Protein 6FCO (pdb70)

Sequence (684 aa):
SMADITTAEYHRLADEYLDALLSRLEELQDEREDVDVEYQSGVLTLNMGPEVGTYVINKQPPNKQIWLSSPKSGPKRYDYVITGEGQNEKQDTAVGEWVYLRDGSTLNQLLLEEIGVDLMADITTAEYHRLADEYLDALLSRLEELQDEREDVDVEYQSGVLTLNMGPEVGTYVINKQPPNKQIWLSSPKSGPKRYDYVITGEGQNEKQDTAVGEWVYLRDGSTLNQLLLEEIGVDLSMADITTAEYHRLADEYLDALLSRLEELQDEREDVDVEYQSGVLTLNMGPEVGTYVINKQPPNKQIWLSSPKSGPKRYDYVITGEGQNEKQDTAVGEWVYLRDGSTLNQLLLEEIGVDLNVMADITTAEYHRLADEYLDALLSRLEELQDEREDVDVEYQSGVLTLNMGPEVGTYVINKQPPNKQIWLSSPKSGPKRYDYVITGEGQNEGEWVYLRDGSTLNQLLLEEIGVDLMADITTAEYHRLADEYLDALLSRLEELQDEREDVDVEYQSGVLTLNMGPEVGTYVINKQPPNKQIWLSSPKSGPKRYDYVIGEWVYLRDGSTLNQLLLEEIGVDLNVMADITTAEYHRLADEYLDALLSRLEELQDEREDVDVEYQSGVLTLNMGPEVGTYVINKQPPNKQIWLSSPKSGPKRYDYVIGEWVYLRDGSTLNQLLLEEIGVDLNV

Foldseek 3Di:
DADDDDLVRLVVVLVVVVVVVQVLQVVVVVVDPQWDWDDDDFWIWIGNHDVFGIKIWGDPSVVSWIWIQGPVPGIFIWHWHFPACADDVDPVRTDTFTARVVVGDGPQVVCCVRVVGHD/DDDDDLVRLVVVLVVVVVVVQVLQVVVPVVDVQWDWDDDDQKIWIQNHDPQGIKIWGDDRVVSWIWIQGPVPGIATWHWDQPVPDDDPPDPDGDTFTARVVVGDGPQVVCCVRVVGHD/DADDDDLVRLVVVLVVQVVLVQVLQVVVVVVDPQWDWDDDPFWIWIGNHDVQGIKIWGDPSVVSWIWIQGPVPGIFIWHWHFPACADDVDPVRTDTFTAGVVVGDGPQVVCCVRVVGRGDD/DDDDDLVRLVVVLVVVVVVVQVLQVVVCVVQPQWDWDDDDFKIWIQNHDPQGIKIWGDPRVVSWIWIQGPVPGIATWHFDDDPPDDPCTFTARVVVGDGPQVVCCVRVVGHD/DDDDDLVRLCVVLVVVVVQVQVLLVVVPVPQDAWDWDDDPQKIKIANHDPQGIKIWGDPRVVSWIWIQGPVPGIFIFDCPPHFTARVVVGDGPQVVCCVPVVGHDDD/DDDDDLVRLCVVLVVQVVQVQVLQVVVPVVDPAWDWDADPQKIKIANHDPQGIKIWGDPRVVSWIWIQGPVPGIFIFHCPPHFTARVVVGDGPQVVCCVPPNRHDDD

B-factor: mean 41.6, std 13.94, range [20.51, 111.38]

Secondary structure (DSSP, 8-state):
--S---HHHHHHHHHHHHHHHHHHHHHHHHH-TT-EEEEETTEEEEE--TTT-EEEEEEEGGGTEEEEEETTTEEEEEEEEEEE-TTSSSTTS-EEEEEETTTTEEHHHHHHHHH----/-----HHHHHHHHHHHHHHHHHHHHHHHHH-TT-EEEEETTEEEEE--TTT-EEEEEEEGGGTEEEEEETTTEEEEEEEE--SS---SS-SSPP-EEEETTTTEEHHHHHHHHH----/------HHHHHHHHHHHHHHHHHHHHHHHHH-TT-EEEEETTEEEEE--TTT-EEEEEEEGGGTEEEEEETTTEEEEEEEEEEE-TTSSSTTT-EEEEEETTTTEEHHHHHHHHH------/-----HHHHHHHHHHHHHHHHHHHHHHHHH-TT-EEEEETTEEEEE--TTT-EEEEEEEGGGTEEEEEETTTEEEEEEEE--SS-----EEEETTTTEEHHHHHHHHH----/-----HHHHHHHHHHHHHHHHHHHHHHHHHSTT-EEEEETTEEEEE--TTT-EEEEEEEGGGTEEEEEETTTEEEEEEEE--EEEETTTTEEHHHHHHHHH------/-----HHHHHHHHHHHHHHHHHHHHHHHHH-TT-EEEEETTEEEEE--TTT-EEEEEEEGGGTEEEEEETTTEEEEEEEE--EEEETTTTEEHHHHHHHHH------

Radius of gyration: 25.5 Å; Cα contacts (8 Å, |Δi|>4): 1307; chains: 6; bounding box: 62×62×70 Å

Solvent-accessible surface area: 29830 Å² total; per-residue (Å²): 24,62,11,106,38,79,67,60,63,0,58,152,53,0,62,137,34,0,57,51,0,35,60,25,0,78,127,27,60,128,89,110,117,90,9,45,17,38,75,56,69,10,7,1,7,1,42,14,9,102,103,46,0,3,0,2,2,3,22,0,21,26,22,59,4,0,16,6,15,0,24,50,44,4,50,39,24,0,7,37,8,48,78,26,72,60,172,47,118,53,87,107,46,30,54,26,64,12,4,28,2,39,60,26,22,26,0,54,48,10,0,71,22,18,3,46,14,115,65,80,19,150,31,76,42,76,84,0,55,184,38,0,64,108,36,0,92,63,5,28,67,36,0,85,65,18,63,91,153,100,117,98,10,45,19,38,76,100,48,12,5,1,7,1,38,16,9,107,85,53,0,4,0,1,1,3,20,0,12,42,34,41,14,0,13,4,19,0,2,83,15,1,36,24,63,0,13,33,8,76,71,67,86,71,181,60,156,174,106,120,92,69,73,17,81,14,4,37,43,115,93,49,37,30,0,55,77,18,3,70,127,31,8,52,17,117,81,24,61,16,149,31,77,77,73,86,0,66,64,45,0,52,115,15,0,77,26,0,33,60,28,0,76,121,33,59,125,137,69,187,76,7,44,17,17,61,49,68,13,7,1,8,1,36,27,8,95,68,55,0,3,0,2,1,3,23,0,24,24,13,58,5,0,16,5,16,0,24,56,44,4,33,37,24,0,8,30,8,50,78,25,71,55,162,80,117,42,94,134,38,31,82,22,59,10,4,20,3,43,64,26,13,28,0,54,42,6,0,68,26,18,14,46,17,111,14,98,96,93,22,145,30,78,62,78,85,0,59,65,46,0,53,125,36,0,78,64,6,33,64,37,0,76,84,21,58,124,146,93,120,59,10,60,19,42,61,56,69,11,6,0,10,0,34,18,9,107,109,53,0,4,0,3,0,3,22,0,16,43,42,54,16,0,13,4,21,0,3,84,14,1,38,26,62,0,15,36,7,119,62,82,89,65,187,104,162,66,84,16,5,42,42,96,92,49,37,29,0,58,79,19,0,65,126,32,7,50,13,120,80,33,21,141,30,78,69,78,87,0,54,66,56,0,52,56,9,0,78,22,0,34,50,102,0,80,106,16,58,127,141,112,121,57,8,69,16,56,65,52,49,14,4,1,4,1,31,20,7,99,67,44,0,2,2,2,1,2,22,0,18,24,19,67,4,0,15,6,15,0,7,74,12,0,26,25,24,0,14,33,22,154,65,84,11,11,19,3,73,71,25,40,29,0,32,79,15,0,78,125,32,7,60,11,106,12,90,111,45,22,142,30,78,69,78,87,0,55,59,56,0,53,104,8,0,78,38,0,34,59,25,0,79,118,20,58,127,146,109,118,59,5,76,18,37,62,36,41,14,5,1,7,1,32,16,7,106,66,41,0,2,0,2,2,3,20,0,16,27,11,52,4,0,13,7,16,0,9,74,12,0,26,25,25,0,1,32,22,106,66,89,11,11,16,2,84,70,25,39,29,0,38,78,14,0,81,122,29,10,61,11,121,15,145,92

Nearest PDB structures (foldseek):
  6fco-assembly2_B  TM=9.436E-01  e=4.217E-18  Thermochaetoides thermophila DSM 1495
  6fco-assembly1_D  TM=9.627E-01  e=6.168E-17  Thermochaetoides thermophila DSM 1495
  6fco-assembly3_F  TM=9.984E-01  e=6.035E-15  Thermochaetoides thermophila DSM 1495
  3t3k-assembly1_A  TM=9.038E-01  e=1.236E-08  Homo sapiens
  7n9i-assembly1_A  TM=8.965E-01  e=2.418E-08  Drosophila melanogaster

InterPro domains:
  IPR002908 Frataxin/CyaY [PF01491] (88-203)
  IPR002908 Frataxin/CyaY [PR00904] (89-107)
  IPR002908 Frataxin/CyaY [PR00904] (141-156)
  IPR002908 Frataxin/CyaY [PS50810] (89-207)
  IPR002908 Frataxin/CyaY [PTHR16821] (59-207)
  IPR002908 Frataxin/CyaY [SM01219] (89-210)
  IPR002908 Frataxin/CyaY [TIGR03421] (91-206)
  IPR017789 Frataxin [TIGR03422] (93-200)
  IPR020895 Frataxin conserved site [PS01344] (140-154)
  IPR036524 Frataxin/CyaY superfamily [G3DSA:3.30.920.10] (86-210)
  IPR036524 Frataxin/CyaY superfamily [SSF55387] (86-206)

Organism: Chaetomium thermophilum (strain DSM 1495 / CBS 144.50 / IMI 039719) (NCBI:txid759272)

Structure (mmCIF, N/CA/C/O backbone):
data_6FCO
#
_entry.id   6FCO
#
_cell.length_a   89.058
_cell.length_b   89.058
_cell.length_c   185.620
_cell.angle_alpha   90.00
_cell.angle_beta   90.00
_cell.angle_gamma   90.00
#
_symmetry.space_group_name_H-M   'P 41 21 2'
#
loop_
_entity.id
_entity.type
_entity.pdbx_description
1 polymer 'Mitochondrial frataxin-like protein'
2 non-polymer 'MALONIC ACID'
3 water water
#
loop_
_atom_site.group_PDB
_atom_site.id
_atom_site.type_symbol
_atom_site.label_atom_id
_atom_site.label_alt_id
_atom_site.label_comp_id
_atom_site.label_asym_id
_atom_site.label_entity_id
_atom_site.label_seq_id
_atom_site.pdbx_PDB_ins_code
_atom_site.Cartn_x
_atom_site.Cartn_y
_atom_site.Cartn_z
_atom_site.occupancy
_atom_site.B_iso_or_equiv
_atom_site.auth_seq_id
_atom_site.auth_comp_id
_atom_site.auth_asym_id
_atom_site.auth_atom_id
_atom_site.pdbx_PDB_model_num
ATOM 1 N N . SER A 1 1 ? -38.389 -17.104 -45.274 1.00 45.48 85 SER A N 1
ATOM 2 C CA . SER A 1 1 ? -39.466 -16.712 -46.164 1.00 43.80 85 SER A CA 1
ATOM 3 C C . SER A 1 1 ? -39.694 -17.739 -47.224 1.00 59.96 85 SER A C 1
ATOM 4 O O . SER A 1 1 ? -39.417 -18.912 -47.051 1.00 83.86 85 SER A O 1
ATOM 6 N N . MET A 1 2 ? -40.187 -17.305 -48.357 1.00 69.69 86 MET A N 1
ATOM 7 C CA . MET A 1 2 ? -40.378 -18.258 -49.391 1.00 66.90 86 MET A CA 1
ATOM 8 C C . MET A 1 2 ? -39.337 -19.365 -49.476 1.00 66.19 86 MET A C 1
ATOM 9 O O . MET A 1 2 ? -39.801 -20.501 -49.664 1.00 67.38 86 MET A O 1
ATOM 14 N N . ALA A 1 3 ? -38.016 -19.121 -49.390 1.00 61.94 87 ALA A N 1
ATOM 15 C CA . ALA A 1 3 ? -37.088 -20.255 -49.695 1.00 61.67 87 ALA A CA 1
ATOM 16 C C . ALA A 1 3 ? -36.931 -21.231 -48.536 1.00 58.31 87 ALA A C 1
ATOM 17 O O . ALA A 1 3 ? -36.753 -20.799 -47.388 1.00 57.04 87 ALA A O 1
ATOM 19 N N . ASP A 1 4 ? -36.922 -22.522 -48.854 1.00 59.66 88 ASP A N 1
ATOM 20 C CA . ASP A 1 4 ? -36.808 -23.557 -47.818 1.00 64.56 88 ASP A CA 1
ATOM 21 C C . ASP A 1 4 ? -35.345 -23.936 -47.726 1.00 57.49 88 ASP A C 1
ATOM 22 O O . ASP A 1 4 ? -34.880 -24.788 -48.522 1.00 58.54 88 ASP A O 1
ATOM 24 N N . ILE A 1 5 ? -34.593 -23.290 -46.835 1.00 50.18 89 ILE A N 1
ATOM 25 C CA . ILE A 1 5 ? -33.150 -23.460 -46.817 1.00 46.89 89 ILE A CA 1
ATOM 26 C C . ILE A 1 5 ? -32.691 -23.785 -45.405 1.00 47.73 89 ILE A C 1
ATOM 27 O O . ILE A 1 5 ? -33.294 -23.353 -44.434 1.00 43.41 89 ILE A O 1
ATOM 32 N N . THR A 1 6 ? -31.601 -24.525 -45.304 1.00 45.14 90 THR A N 1
ATOM 33 C CA . THR A 1 6 ? -31.002 -24.814 -44.018 1.00 48.37 90 THR A CA 1
ATOM 34 C C . THR A 1 6 ? -30.117 -23.639 -43.603 1.00 47.26 90 THR A C 1
ATOM 35 O O . THR A 1 6 ? -29.810 -22.752 -44.404 1.00 46.02 90 THR A O 1
ATOM 39 N N . THR A 1 7 ? -29.680 -23.672 -42.349 1.00 44.37 91 THR A N 1
ATOM 40 C CA . THR A 1 7 ? -28.798 -22.650 -41.829 1.00 48.83 91 THR A CA 1
ATOM 41 C C . THR A 1 7 ? -27.493 -22.616 -42.617 1.00 50.14 91 THR A C 1
ATOM 42 O O . THR A 1 7 ? -26.986 -21.542 -42.938 1.00 46.96 91 THR A O 1
ATOM 46 N N . ALA A 1 8 ? -26.953 -23.786 -42.943 1.00 50.96 92 ALA A N 1
ATOM 47 C CA . ALA A 1 8 ? -25.723 -23.881 -43.740 1.00 49.69 92 ALA A CA 1
ATOM 48 C C . ALA A 1 8 ? -25.918 -23.306 -45.132 1.00 49.10 92 ALA A C 1
ATOM 49 O O . ALA A 1 8 ? -25.025 -22.628 -45.648 1.00 41.96 92 ALA A O 1
ATOM 51 N N . GLU A 1 9 ? -27.082 -23.570 -45.736 1.00 43.57 93 GLU A N 1
ATOM 52 C CA . GLU A 1 9 ? -27.402 -23.010 -47.045 1.00 44.96 93 GLU A CA 1
ATOM 53 C C . GLU A 1 9 ? -27.547 -21.483 -46.986 1.00 45.25 93 GLU A C 1
ATOM 54 O O . GLU A 1 9 ? -27.070 -20.766 -47.876 1.00 39.72 93 GLU A O 1
ATOM 60 N N . TYR A 1 10 ? -28.203 -21.001 -45.925 1.00 44.29 94 TYR A N 1
ATOM 61 C CA . TYR A 1 10 ? -28.321 -19.572 -45.673 1.00 40.92 94 TYR A CA 1
ATOM 62 C C . TYR A 1 10 ? -26.955 -18.922 -45.630 1.00 36.57 94 TYR A C 1
ATOM 63 O O . TYR A 1 10 ? -26.736 -17.904 -46.300 1.00 39.25 94 TYR A O 1
ATOM 72 N N . HIS A 1 11 ? -26.029 -19.494 -44.852 1.00 37.19 95 HIS A N 1
ATOM 73 C CA . HIS A 1 11 ? -24.696 -18.888 -44.707 1.00 41.91 95 HIS A CA 1
ATOM 74 C C . HIS A 1 11 ? -23.968 -18.776 -46.042 1.00 42.75 95 HIS A C 1
ATOM 75 O O . HIS A 1 11 ? -23.302 -17.771 -46.299 1.00 43.21 95 HIS A O 1
ATOM 82 N N . ARG A 1 12 ? -24.100 -19.799 -46.885 1.00 46.24 96 ARG A N 1
ATOM 83 C CA . ARG A 1 12 ? -23.483 -19.786 -48.213 1.00 49.39 96 ARG A CA 1
ATOM 84 C C . ARG A 1 12 ? -24.095 -18.700 -49.077 1.00 42.77 96 ARG A C 1
ATOM 85 O O . ARG A 1 12 ? -23.375 -17.910 -49.675 1.00 40.51 96 ARG A O 1
ATOM 93 N N . LEU A 1 13 ? -25.425 -18.665 -49.129 1.00 40.33 97 LEU A N 1
ATOM 94 C CA . LEU A 1 13 ? -26.118 -17.647 -49.926 1.00 41.00 97 LEU A CA 1
ATOM 95 C C . LEU A 1 13 ? -25.774 -16.230 -49.457 1.00 40.74 97 LEU A C 1
ATOM 96 O O . LEU A 1 13 ? -25.474 -15.346 -50.272 1.00 40.86 97 LEU A O 1
ATOM 101 N N . ALA A 1 14 ? -25.795 -16.021 -48.146 1.00 41.03 98 ALA A N 1
ATOM 102 C CA . ALA A 1 14 ? -25.571 -14.678 -47.610 1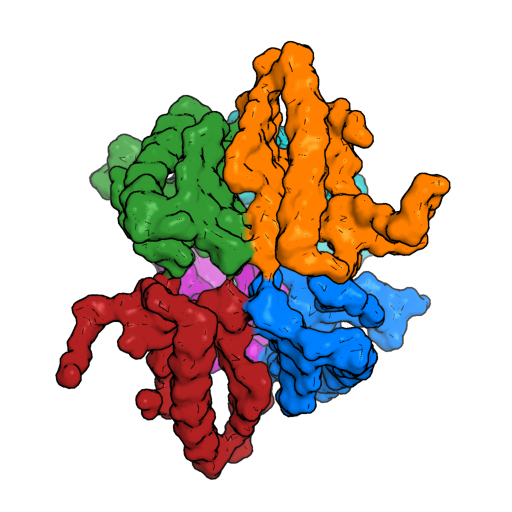.00 39.21 98 ALA A CA 1
ATOM 103 C C . ALA A 1 14 ? -24.139 -14.271 -47.819 1.00 36.68 98 ALA A C 1
ATOM 104 O O . ALA A 1 14 ? -23.873 -13.135 -48.190 1.00 36.88 98 ALA A O 1
ATOM 106 N N . ASP A 1 15 ? -23.206 -15.195 -47.585 1.00 41.18 99 ASP A N 1
ATOM 107 C CA . ASP A 1 15 ? -21.780 -14.890 -47.778 1.00 42.43 99 ASP A CA 1
ATOM 108 C C . ASP A 1 15 ? -21.474 -14.567 -49.236 1.00 44.46 99 ASP A C 1
ATOM 109 O O . ASP A 1 15 ? -20.758 -13.616 -49.521 1.00 40.69 99 ASP A O 1
ATOM 114 N N . GLU A 1 16 ? -22.033 -15.341 -50.149 1.00 41.28 100 GLU A N 1
ATOM 115 C CA . GLU A 1 16 ? -21.870 -15.047 -51.578 1.00 47.25 100 GLU A CA 1
ATOM 116 C C . GLU A 1 16 ? -22.370 -13.655 -51.953 1.00 45.26 100 GLU A C 1
ATOM 117 O O . GLU A 1 16 ? -21.672 -12.890 -52.613 1.00 42.20 100 GLU A O 1
ATOM 123 N N . TYR A 1 17 ? -23.576 -13.319 -51.500 1.00 39.79 101 TYR A N 1
ATOM 124 C CA . TYR A 1 17 ? -24.147 -11.996 -51.766 1.00 39.10 101 TYR A CA 1
ATOM 125 C C . TYR A 1 17 ? -23.311 -10.853 -51.193 1.00 32.22 101 TYR A C 1
ATOM 126 O O . TYR A 1 17 ? -23.030 -9.874 -51.876 1.00 35.95 101 TYR A O 1
ATOM 135 N N . LEU A 1 18 ? -22.913 -10.964 -49.943 1.00 34.81 102 LEU A N 1
ATOM 136 C CA . LEU A 1 18 ? -22.171 -9.891 -49.286 1.00 36.49 102 LEU A CA 1
ATOM 137 C C . LEU A 1 18 ? -20.733 -9.748 -49.824 1.00 39.38 102 LEU A C 1
ATOM 138 O O . LEU A 1 18 ? -20.189 -8.638 -49.844 1.00 35.49 102 LEU A O 1
ATOM 143 N N . ASP A 1 19 ? -20.125 -10.868 -50.227 1.00 40.25 103 ASP A N 1
ATOM 144 C CA . ASP A 1 19 ? -18.828 -10.831 -50.932 1.00 41.69 103 ASP A CA 1
ATOM 145 C C . ASP A 1 19 ? -18.930 -10.064 -52.260 1.00 41.44 103 ASP A C 1
ATOM 146 O O . ASP A 1 19 ? -18.096 -9.214 -52.538 1.00 42.41 103 ASP A O 1
ATOM 148 N N . ALA A 1 20 ? -19.973 -10.335 -53.045 1.00 38.65 104 ALA A N 1
ATOM 149 C CA . ALA A 1 20 ? -20.219 -9.579 -54.261 1.00 42.54 104 ALA A CA 1
ATOM 150 C C . ALA A 1 20 ? -20.480 -8.112 -53.959 1.00 47.09 104 ALA A C 1
ATOM 151 O O . ALA A 1 20 ? -19.935 -7.238 -54.627 1.00 46.98 104 ALA A O 1
ATOM 153 N N . LEU A 1 21 ? -21.275 -7.832 -52.927 1.00 45.89 105 LEU A N 1
ATOM 154 C CA . LEU A 1 21 ? -21.565 -6.448 -52.556 1.00 42.05 105 LEU A CA 1
ATOM 155 C C . LEU A 1 21 ? -20.316 -5.728 -52.135 1.00 38.99 105 LEU A C 1
ATOM 156 O O . LEU A 1 21 ? -20.089 -4.578 -52.525 1.00 40.33 105 LEU A O 1
ATOM 161 N N . LEU A 1 22 ? -19.515 -6.384 -51.303 1.00 42.18 106 LEU A N 1
ATOM 162 C CA . LEU A 1 22 ? -18.264 -5.807 -50.835 1.00 40.65 106 LEU A CA 1
ATOM 163 C C . LEU A 1 22 ? -17.358 -5.381 -51.992 1.00 43.55 106 LEU A C 1
ATOM 164 O O . LEU A 1 22 ? -16.852 -4.254 -52.009 1.00 44.50 106 LEU A O 1
ATOM 169 N N . SER A 1 23 ? -17.166 -6.246 -52.978 1.00 47.17 107 SER A N 1
ATOM 170 C CA . SER A 1 23 ? -16.247 -5.886 -54.077 1.00 48.18 107 SER A CA 1
ATOM 171 C C . SER A 1 23 ? -16.793 -4.728 -54.916 1.00 49.30 107 SER A C 1
ATOM 172 O O . SER A 1 23 ? -16.032 -3.842 -55.260 1.00 55.10 107 SER A O 1
ATOM 175 N N . ARG A 1 24 ? -18.105 -4.685 -55.171 1.00 46.80 108 ARG A N 1
ATOM 176 C CA . ARG A 1 24 ? -18.736 -3.480 -55.749 1.00 49.79 108 ARG A CA 1
ATOM 177 C C . ARG A 1 24 ? -18.518 -2.229 -54.896 1.00 51.54 108 ARG A C 1
ATOM 178 O O . ARG A 1 24 ? -18.251 -1.161 -55.430 1.00 51.78 108 ARG A O 1
ATOM 180 N N . LEU A 1 25 ? -18.613 -2.339 -53.578 1.00 53.00 109 LEU A N 1
ATOM 181 C CA . LEU A 1 25 ? -18.418 -1.160 -52.725 1.00 51.32 109 LEU A CA 1
ATOM 182 C C . LEU A 1 25 ? -16.951 -0.773 -52.591 1.00 53.14 109 LEU A C 1
ATOM 183 O O . LEU A 1 25 ? -16.641 0.401 -52.434 1.00 46.54 109 LEU A O 1
ATOM 188 N N . GLU A 1 26 ? -16.050 -1.748 -52.629 1.00 55.14 110 GLU A N 1
ATOM 189 C CA . GLU A 1 26 ? -14.611 -1.441 -52.722 1.00 60.26 110 GLU A CA 1
ATOM 190 C C . GLU A 1 26 ? -14.260 -0.612 -53.974 1.00 58.37 110 GLU A C 1
ATOM 191 O O . GLU A 1 26 ? -13.461 0.293 -53.876 1.00 58.17 110 GLU A O 1
ATOM 197 N N . GLU A 1 27 ? -14.875 -0.892 -55.119 1.00 56.56 111 GLU A N 1
ATOM 198 C CA . GLU A 1 27 ? -14.707 -0.023 -56.300 1.00 61.05 111 GLU A CA 1
ATOM 199 C C . GLU A 1 27 ? -15.151 1.404 -55.987 1.00 64.39 111 GLU A C 1
ATOM 200 O O . GLU A 1 27 ? -14.441 2.357 -56.285 1.00 58.11 111 GLU A O 1
ATOM 206 N N . LEU A 1 28 ? -16.323 1.533 -55.367 1.00 63.76 112 LEU A N 1
ATOM 207 C CA . LEU A 1 28 ? -16.871 2.834 -54.987 1.00 61.78 112 LEU A CA 1
ATOM 208 C C . LEU A 1 28 ? -15.967 3.578 -53.983 1.00 62.39 112 LEU A C 1
ATOM 209 O O . LEU A 1 28 ? -15.780 4.798 -54.068 1.00 56.16 112 LEU A O 1
ATOM 214 N N . GLN A 1 29 ? -15.412 2.829 -53.045 1.00 57.22 113 GLN A N 1
ATOM 215 C CA . GLN A 1 29 ? -14.474 3.360 -52.073 1.00 60.11 113 GLN A CA 1
ATOM 216 C C . GLN A 1 29 ? -13.239 4.010 -52.736 1.00 67.20 113 GLN A C 1
ATOM 217 O O . GLN A 1 29 ? -12.774 5.060 -52.289 1.00 66.23 113 GLN A O 1
ATOM 223 N N . ASP A 1 30 ? -12.722 3.374 -53.783 1.00 66.36 114 ASP A N 1
ATOM 224 C CA . ASP A 1 30 ? -11.544 3.877 -54.505 1.00 70.16 114 ASP A CA 1
ATOM 225 C C . ASP A 1 30 ? -11.831 5.151 -55.275 1.00 70.46 114 ASP A C 1
ATOM 226 O O . ASP A 1 30 ? -10.965 6.031 -55.327 1.00 75.44 114 ASP A O 1
ATOM 231 N N . GLU A 1 31 ? -13.034 5.269 -55.836 1.00 65.69 115 GLU A N 1
ATOM 232 C CA . GLU A 1 31 ? -13.368 6.429 -56.653 1.00 65.09 115 GLU A CA 1
ATOM 233 C C . GLU A 1 31 ? -13.815 7.653 -55.833 1.00 66.85 115 GLU A C 1
ATOM 234 O O . GLU A 1 31 ? -13.783 8.751 -56.375 1.00 65.80 115 GLU A O 1
ATOM 236 N N . ARG A 1 32 ? -14.280 7.467 -54.589 1.00 63.17 116 ARG A N 1
ATOM 237 C CA . ARG A 1 32 ? -14.798 8.544 -53.796 1.00 59.49 116 ARG A CA 1
ATOM 238 C C . ARG A 1 32 ? -14.045 8.745 -52.508 1.00 64.59 116 ARG A C 1
ATOM 239 O O . ARG A 1 32 ? -13.823 7.790 -51.747 1.00 66.07 116 ARG A O 1
ATOM 247 N N . GLU A 1 33 ? -13.727 10.014 -52.233 1.00 69.84 117 GLU A N 1
ATOM 248 C CA . GLU A 1 33 ? -13.012 10.412 -51.028 1.00 69.56 117 GLU A CA 1
ATOM 249 C C . GLU A 1 33 ? -13.830 10.207 -49.742 1.00 76.32 117 GLU A C 1
ATOM 250 O O . GLU A 1 33 ? -13.243 9.979 -48.680 1.00 77.23 117 GLU A O 1
ATOM 252 N N . ASP A 1 34 ? -15.160 10.287 -49.839 1.00 77.53 118 ASP A N 1
ATOM 253 C CA . ASP A 1 34 ? -16.045 10.186 -48.667 1.00 77.28 118 ASP A CA 1
ATOM 254 C C . ASP A 1 34 ? -16.549 8.802 -48.289 1.00 66.59 118 ASP A C 1
ATOM 255 O O . ASP A 1 34 ? -17.083 8.658 -47.221 1.00 64.33 118 ASP A O 1
ATOM 260 N N . VAL A 1 35 ? -16.238 7.794 -49.101 1.00 57.91 119 VAL A N 1
ATOM 261 C CA . VAL A 1 35 ? -16.792 6.448 -48.938 1.00 57.80 119 VAL A CA 1
ATOM 262 C C . VAL A 1 35 ? -15.761 5.524 -48.319 1.00 58.01 119 VAL A C 1
ATOM 263 O O . VAL A 1 35 ? -14.667 5.406 -48.836 1.00 63.68 119 VAL A O 1
ATOM 267 N N . ASP A 1 36 ? -16.095 4.889 -47.203 1.00 53.57 120 ASP A N 1
ATOM 268 C CA . ASP A 1 36 ? -15.248 3.838 -46.603 1.00 48.72 120 ASP A CA 1
ATOM 269 C C . ASP A 1 36 ? -16.091 2.608 -46.336 1.00 48.09 120 ASP A C 1
ATOM 270 O O . ASP A 1 36 ? -17.180 2.721 -45.782 1.00 42.26 120 ASP A O 1
ATOM 272 N N . VAL A 1 37 ? -15.557 1.438 -46.687 1.00 47.39 121 VAL A N 1
ATOM 273 C CA . VAL A 1 37 ? -16.255 0.166 -46.517 1.00 48.93 121 VAL A CA 1
ATOM 274 C C . VAL A 1 37 ? -15.407 -0.735 -45.659 1.00 48.00 121 VAL A C 1
ATOM 275 O O . VAL A 1 37 ? -14.211 -0.769 -45.815 1.00 60.11 121 VAL A O 1
ATOM 279 N N . GLU A 1 38 ? -16.037 -1.458 -44.740 1.00 46.27 122 GLU A N 1
ATOM 280 C CA . GLU A 1 38 ? -15.369 -2.477 -43.927 1.00 46.83 122 GLU A CA 1
ATOM 281 C C . GLU A 1 38 ? -16.288 -3.708 -43.922 1.00 48.87 122 GLU A C 1
ATOM 282 O O . GLU A 1 38 ? -17.519 -3.604 -44.090 1.00 46.15 122 GLU A O 1
ATOM 284 N N . TYR A 1 39 ? -15.683 -4.870 -43.713 1.00 48.06 123 TYR A N 1
ATOM 285 C CA . TYR A 1 39 ? -16.420 -6.114 -43.599 1.00 51.29 123 TYR A CA 1
ATOM 286 C C . TYR A 1 39 ? -15.726 -7.019 -42.614 1.00 52.26 123 TYR A C 1
ATOM 287 O O . TYR A 1 39 ? -14.571 -7.396 -42.841 1.00 56.23 123 TYR A O 1
ATOM 296 N N . GLN A 1 40 ? -16.407 -7.366 -41.526 1.00 58.05 124 GLN A N 1
ATOM 297 C CA . GLN A 1 40 ? -15.846 -8.303 -40.544 1.00 55.78 124 GLN A CA 1
ATOM 298 C C . GLN A 1 40 ? -16.988 -9.073 -39.883 1.00 63.56 124 GLN A C 1
ATOM 299 O O . GLN A 1 40 ? -17.964 -8.472 -39.412 1.00 60.73 124 GLN A O 1
ATOM 301 N N . SER A 1 41 ? -16.857 -10.391 -39.860 1.00 65.95 125 SER A N 1
ATOM 302 C CA . SER A 1 41 ? -17.727 -11.250 -39.052 1.00 66.52 125 SER A CA 1
ATOM 303 C C . SER A 1 41 ? -19.213 -11.059 -39.403 1.00 55.19 125 SER A C 1
ATOM 304 O O . SER A 1 41 ? -20.068 -10.873 -38.505 1.00 54.74 125 SER A O 1
ATOM 307 N N . GLY A 1 42 ? -19.491 -11.060 -40.699 1.00 53.14 126 GLY A N 1
ATOM 308 C CA . GLY A 1 42 ? -20.880 -10.964 -41.167 1.00 55.75 126 GLY A CA 1
ATOM 309 C C . GLY A 1 42 ? -21.481 -9.578 -41.146 1.00 48.46 126 GLY A C 1
ATOM 310 O O . GLY A 1 42 ? -22.684 -9.479 -41.376 1.00 48.35 126 GLY A O 1
ATOM 311 N N . VAL A 1 43 ? -20.695 -8.543 -40.853 1.00 45.33 127 VAL A N 1
ATOM 312 C CA . VAL A 1 43 ? -21.201 -7.188 -40.758 1.00 41.96 127 VAL A CA 1
ATOM 313 C C . VAL A 1 43 ? -20.466 -6.296 -41.757 1.00 42.06 127 VAL A C 1
ATOM 314 O O . VAL A 1 43 ? -19.240 -6.105 -41.658 1.00 37.19 127 VAL A O 1
ATOM 318 N N . LEU A 1 44 ? -21.218 -5.741 -42.710 1.00 40.23 128 LEU A N 1
ATOM 319 C CA . LEU A 1 44 ? -20.690 -4.821 -43.689 1.00 38.91 128 LEU A CA 1
ATOM 320 C C . LEU A 1 44 ? -21.026 -3.389 -43.277 1.00 38.16 128 LEU A C 1
ATOM 321 O O . LEU A 1 44 ? -22.195 -3.046 -43.046 1.00 36.43 128 LEU A O 1
ATOM 326 N N . THR A 1 45 ? -20.002 -2.559 -43.165 1.00 35.62 129 THR A N 1
ATOM 327 C CA . THR A 1 45 ? -20.128 -1.163 -42.767 1.00 34.55 129 THR A CA 1
ATOM 328 C C . THR A 1 45 ? -19.828 -0.275 -43.959 1.00 33.69 129 THR A C 1
ATOM 329 O O . THR A 1 45 ? -18.803 -0.450 -44.632 1.00 35.32 129 THR A O 1
ATOM 333 N N . LEU A 1 46 ? -20.710 0.672 -44.247 1.00 32.10 130 LEU A N 1
ATOM 334 C CA . LEU A 1 46 ? -20.506 1.590 -45.352 1.00 34.81 130 LEU A CA 1
ATOM 335 C C . LEU A 1 46 ? -20.707 2.994 -44.862 1.00 34.06 130 LEU A C 1
ATOM 336 O O . LEU A 1 46 ? -21.820 3.460 -44.699 1.00 35.67 130 LEU A O 1
ATOM 341 N N . ASN A 1 47 ? -19.604 3.675 -44.595 1.00 39.07 131 ASN A N 1
ATOM 342 C CA . ASN A 1 47 ? -19.634 5.075 -44.227 1.00 42.76 131 ASN A CA 1
ATOM 343 C C . ASN A 1 47 ? -19.605 5.941 -45.486 1.00 47.07 131 ASN A C 1
ATOM 344 O O . ASN A 1 47 ? -18.601 5.979 -46.178 1.00 52.01 131 ASN A O 1
ATOM 349 N N . MET A 1 48 ? -20.709 6.621 -45.787 1.00 42.87 132 MET A N 1
ATOM 350 C CA . MET A 1 48 ? -20.817 7.490 -46.946 1.00 45.11 132 MET A CA 1
ATOM 351 C C . MET A 1 48 ? -20.447 8.939 -46.635 1.00 44.95 132 MET A C 1
ATOM 352 O O . MET A 1 48 ? -20.756 9.811 -47.423 1.00 45.01 132 MET A O 1
ATOM 357 N N . GLY A 1 49 ? -19.849 9.184 -45.488 1.00 44.81 133 GLY A N 1
ATOM 358 C CA . GLY A 1 49 ? -19.425 10.525 -45.134 1.00 44.44 133 GLY A CA 1
ATOM 359 C C . GLY A 1 49 ? -20.396 11.275 -44.271 1.00 44.29 133 GLY A C 1
ATOM 360 O O . GLY A 1 49 ? -21.482 10.780 -43.981 1.00 38.49 133 GLY A O 1
ATOM 361 N N . PRO A 1 50 ? -20.011 12.491 -43.853 1.00 45.75 134 PRO A N 1
ATOM 362 C CA . PRO A 1 50 ? -20.689 13.239 -42.800 1.00 45.07 134 PRO A CA 1
ATOM 363 C C . PRO A 1 50 ? -22.061 13.768 -43.165 1.00 45.53 134 PRO A C 1
ATOM 364 O O . PRO A 1 50 ? -22.871 13.969 -42.276 1.00 50.31 134 PRO A O 1
ATOM 368 N N . GLU A 1 51 ? -22.322 14.002 -44.454 1.00 49.90 135 GLU A N 1
ATOM 369 C CA . GLU A 1 51 ? -23.647 14.460 -44.910 1.00 52.53 135 GLU A CA 1
ATOM 370 C C . GLU A 1 51 ? -24.610 13.287 -45.131 1.00 49.14 135 GLU A C 1
ATOM 371 O O . GLU A 1 51 ? -25.767 13.378 -44.773 1.00 47.98 135 GLU A O 1
ATOM 377 N N . VAL A 1 52 ? -24.135 12.195 -45.718 1.00 46.86 136 VAL A N 1
ATOM 378 C CA . VAL A 1 52 ? -24.984 11.017 -45.985 1.00 44.63 136 VAL A CA 1
ATOM 379 C C . VAL A 1 52 ? -25.220 10.154 -44.734 1.00 38.25 136 VAL A C 1
ATOM 380 O O . VAL A 1 52 ? -26.327 9.843 -44.412 1.00 35.40 136 VAL A O 1
ATOM 384 N N . GLY A 1 53 ? -24.151 9.759 -44.060 1.00 32.06 137 GLY A N 1
ATOM 385 C CA . GLY A 1 53 ? -24.221 8.900 -42.891 1.00 32.10 137 GLY A CA 1
ATOM 386 C C . GLY A 1 53 ? -23.676 7.521 -43.157 1.00 32.84 137 GLY A C 1
ATOM 387 O O . GLY A 1 53 ? -23.019 7.289 -44.177 1.00 33.57 137 GLY A O 1
ATOM 388 N N . THR A 1 54 ? -23.986 6.594 -42.258 1.00 31.07 138 THR A N 1
ATOM 389 C CA . THR A 1 54 ? -23.438 5.278 -42.258 1.00 30.95 138 THR A CA 1
ATOM 390 C C . THR A 1 54 ? -24.507 4.197 -42.426 1.00 31.95 138 THR A C 1
ATOM 391 O O . THR A 1 54 ? -25.533 4.237 -41.765 1.00 33.16 138 THR A O 1
ATOM 395 N N . TYR A 1 55 ? -24.246 3.262 -43.328 1.00 30.96 139 TYR A N 1
ATOM 396 C CA . TYR A 1 55 ? -25.088 2.107 -43.597 1.00 32.90 139 TYR A CA 1
ATOM 397 C C . TYR A 1 55 ? -24.487 0.947 -42.837 1.00 31.53 139 TYR A C 1
ATOM 398 O O . TYR A 1 55 ? -23.265 0.777 -42.823 1.00 36.31 139 TYR A O 1
ATOM 407 N N . VAL A 1 56 ? -25.347 0.118 -42.260 1.00 29.90 140 VAL A N 1
ATOM 408 C CA . VAL A 1 56 ? -24.909 -1.176 -41.754 1.00 31.94 140 VAL A CA 1
ATOM 409 C C . VAL A 1 56 ? -25.746 -2.265 -42.392 1.00 30.52 140 VAL A C 1
ATOM 410 O O . VAL A 1 56 ? -26.968 -2.160 -42.457 1.00 30.66 140 VAL A O 1
ATOM 414 N N . ILE A 1 57 ? -25.071 -3.307 -42.868 1.00 29.61 141 ILE A N 1
ATOM 415 C CA . ILE A 1 57 ? -25.717 -4.465 -43.482 1.00 31.63 141 ILE A CA 1
ATOM 416 C C . ILE A 1 57 ? -25.105 -5.707 -42.838 1.00 30.18 141 ILE A C 1
ATOM 417 O O . ILE A 1 57 ? -23.894 -5.920 -42.982 1.00 33.50 141 ILE A O 1
ATOM 422 N N . ASN A 1 58 ? -25.920 -6.523 -42.167 1.00 32.72 142 ASN A N 1
ATOM 423 C CA . ASN A 1 58 ? -25.383 -7.630 -41.370 1.00 30.29 142 ASN A CA 1
ATOM 424 C C . ASN A 1 58 ? -26.197 -8.880 -41.476 1.00 32.92 142 ASN A C 1
ATOM 425 O O . ASN A 1 58 ? -27.431 -8.839 -41.576 1.00 30.34 142 ASN A O 1
ATOM 430 N N . LYS A 1 59 ? -25.499 -10.020 -41.485 1.00 31.20 143 LYS A N 1
ATOM 431 C CA . LYS A 1 59 ? -26.157 -11.300 -41.290 1.00 33.59 143 LYS A CA 1
ATOM 432 C C . LYS A 1 59 ? -26.818 -11.346 -39.906 1.00 30.51 143 LYS A C 1
ATOM 433 O O . LYS A 1 59 ? -26.257 -10.848 -38.919 1.00 30.67 143 LYS A O 1
ATOM 439 N N . GLN A 1 60 ? -28.031 -11.896 -39.865 1.00 30.53 144 GLN A N 1
ATOM 440 C CA . GLN A 1 60 ? -28.707 -12.221 -38.633 1.00 28.35 144 GLN A CA 1
ATOM 441 C C . GLN A 1 60 ? -29.028 -13.711 -38.692 1.00 29.24 144 GLN A C 1
ATOM 442 O O . GLN A 1 60 ? -30.135 -14.105 -39.025 1.00 31.77 144 GLN A O 1
ATOM 448 N N . PRO A 1 61 ? -28.045 -14.559 -38.368 1.00 30.57 145 PRO A N 1
ATOM 449 C CA . PRO A 1 61 ? -28.164 -16.013 -38.632 1.00 30.10 145 PRO A CA 1
ATOM 450 C C . PRO A 1 61 ? -29.362 -16.744 -38.016 1.00 29.64 145 PRO A C 1
ATOM 451 O O . PRO A 1 61 ? -29.970 -17.556 -38.698 1.00 29.98 145 PRO A O 1
ATOM 455 N N . PRO A 1 62 ? -29.745 -16.451 -36.750 1.00 33.22 146 PRO A N 1
ATOM 456 C CA . PRO A 1 62 ? -30.926 -17.106 -36.203 1.00 31.89 146 PRO A CA 1
ATOM 457 C C . PRO A 1 62 ? -32.213 -16.942 -36.997 1.00 31.75 146 PRO A C 1
ATOM 458 O O . PRO A 1 62 ? -33.107 -17.766 -36.869 1.00 28.33 146 PRO A O 1
ATOM 462 N N . ASN A 1 63 ? -32.343 -15.854 -37.760 1.00 33.20 147 ASN A N 1
ATOM 463 C CA . ASN A 1 63 ? -33.552 -15.578 -38.566 1.00 33.18 147 ASN A CA 1
ATOM 464 C C . ASN A 1 63 ? -33.311 -15.949 -40.035 1.00 34.28 147 ASN A C 1
ATOM 465 O O . ASN A 1 63 ? -34.207 -15.828 -40.837 1.00 30.31 147 ASN A O 1
ATOM 470 N N . LYS A 1 64 ? -32.091 -16.362 -40.389 1.00 34.20 148 LYS A N 1
ATOM 471 C CA . LYS A 1 64 ? -31.706 -16.551 -41.790 1.00 33.85 148 LYS A CA 1
ATOM 472 C C . LYS A 1 64 ? -32.033 -15.333 -42.659 1.00 33.61 148 LYS A C 1
ATOM 473 O O . LYS A 1 64 ? -32.565 -15.473 -43.785 1.00 30.00 148 LYS A O 1
ATOM 479 N N . GLN A 1 65 ? -31.690 -14.148 -42.142 1.00 29.14 149 GLN A N 1
ATOM 480 C CA . GLN A 1 65 ? -31.982 -12.874 -42.792 1.00 29.32 149 GLN A CA 1
ATOM 481 C C . GLN A 1 65 ? -30.718 -12.079 -42.925 1.00 30.29 149 GLN A C 1
ATOM 482 O O . GLN A 1 65 ? -29.687 -12.392 -42.304 1.00 29.50 149 GLN A O 1
ATOM 488 N N . ILE A 1 66 ? -30.781 -11.066 -43.783 1.00 30.46 150 ILE A N 1
ATOM 489 C CA . ILE A 1 66 ? -29.820 -10.000 -43.797 1.00 29.40 150 ILE A CA 1
ATOM 490 C C . ILE A 1 66 ? -30.559 -8.745 -43.350 1.00 27.58 150 ILE A C 1
ATOM 491 O O . ILE A 1 66 ? -31.598 -8.426 -43.890 1.00 30.12 150 ILE A O 1
ATOM 496 N N . TRP A 1 67 ? -30.016 -8.053 -42.365 1.00 26.90 151 TRP A N 1
ATOM 497 C CA . TRP A 1 67 ? -30.648 -6.888 -41.775 1.00 30.04 151 TRP A CA 1
ATOM 498 C C . TRP A 1 67 ? -29.898 -5.672 -42.268 1.00 29.22 151 TRP A C 1
ATOM 499 O O . TRP A 1 67 ? -28.682 -5.736 -42.559 1.00 28.87 151 TRP A O 1
ATOM 510 N N . LEU A 1 68 ? -30.607 -4.558 -42.342 1.00 29.02 152 LEU A N 1
ATOM 511 C CA . LEU A 1 68 ? -30.065 -3.341 -42.897 1.00 30.47 152 LEU A CA 1
ATOM 512 C C . LEU A 1 68 ? -30.475 -2.159 -42.065 1.00 28.46 152 LEU A C 1
ATOM 513 O O . LEU A 1 68 ? -31.603 -2.070 -41.610 1.00 27.93 152 LEU A O 1
ATOM 518 N N . SER A 1 69 ? -29.576 -1.195 -41.962 1.00 27.56 153 SER A N 1
ATOM 519 C CA . SER A 1 69 ? -29.854 0.080 -41.380 1.00 28.67 153 SER A CA 1
ATOM 520 C C . SER A 1 69 ? -29.380 1.148 -42.347 1.00 29.63 153 SER A C 1
ATOM 521 O O . SER A 1 69 ? -28.194 1.176 -42.696 1.00 29.13 153 SER A O 1
ATOM 524 N N . SER A 1 70 ? -30.279 2.030 -42.763 1.00 30.45 154 SER A N 1
ATOM 525 C CA . SER A 1 70 ? -29.975 3.094 -43.719 1.00 30.05 154 SER A CA 1
ATOM 526 C C . SER A 1 70 ? -30.217 4.464 -43.084 1.00 31.01 154 SER A C 1
ATOM 527 O O . SER A 1 70 ? -31.240 4.715 -42.475 1.00 28.27 154 SER A O 1
ATOM 530 N N . PRO A 1 71 ? -29.281 5.403 -43.295 1.00 28.75 155 PRO A N 1
ATOM 531 C CA . PRO A 1 71 ? -29.469 6.769 -42.845 1.00 29.29 155 PRO A CA 1
ATOM 532 C C . PRO A 1 71 ? -30.534 7.543 -43.618 1.00 29.29 155 PRO A C 1
ATOM 533 O O . PRO A 1 71 ? -30.951 8.572 -43.143 1.00 30.37 155 PRO A O 1
ATOM 537 N N . LYS A 1 72 ? -30.956 7.057 -44.789 1.00 32.97 156 LYS A N 1
ATOM 538 C CA . LYS A 1 72 ? -32.005 7.709 -45.570 1.00 34.81 156 LYS A CA 1
ATOM 539 C C . LYS A 1 72 ? -33.359 7.140 -45.300 1.00 32.02 156 LYS A C 1
ATOM 540 O O . LYS A 1 72 ? -34.328 7.861 -45.361 1.00 33.51 156 LYS A O 1
ATOM 546 N N . SER A 1 73 ? -33.438 5.833 -45.048 1.00 29.48 157 SER A N 1
ATOM 547 C CA . SER A 1 73 ? -34.730 5.163 -44.948 1.00 29.23 157 SER A CA 1
ATOM 548 C C . SER A 1 73 ? -34.936 4.225 -43.747 1.00 30.68 157 SER A C 1
ATOM 549 O O . SER A 1 73 ? -35.964 3.545 -43.661 1.00 31.65 157 SER A O 1
ATOM 552 N N . GLY A 1 74 ? -33.964 4.143 -42.848 1.00 29.30 158 GLY A N 1
ATOM 553 C CA . GLY A 1 74 ? -34.137 3.393 -41.612 1.00 32.08 158 GLY A CA 1
ATOM 554 C C . GLY A 1 74 ? -33.886 1.889 -41.719 1.00 33.30 158 GLY A C 1
ATOM 555 O O . GLY A 1 74 ? -33.136 1.440 -42.583 1.00 32.73 158 GLY A O 1
ATOM 556 N N . PRO A 1 75 ? -34.482 1.116 -40.805 1.00 33.67 159 PRO A N 1
ATOM 557 C CA . PRO A 1 75 ? -34.163 -0.308 -40.707 1.00 29.81 159 PRO A CA 1
ATOM 558 C C . PRO A 1 75 ? -35.054 -1.205 -41.538 1.00 28.02 159 PRO A C 1
ATOM 559 O O . PRO A 1 75 ? -36.247 -0.932 -41.698 1.00 25.96 159 PRO A O 1
ATOM 563 N N . LYS A 1 76 ? -34.471 -2.279 -42.079 1.00 26.09 160 LYS A N 1
ATOM 564 C CA . LYS A 1 76 ? -35.218 -3.269 -42.880 1.00 27.19 160 LYS A CA 1
ATOM 565 C C . LYS A 1 76 ? -34.595 -4.645 -42.675 1.00 28.12 160 LYS A C 1
ATOM 566 O O . LYS A 1 76 ? -33.452 -4.774 -42.238 1.00 27.90 160 LYS A O 1
ATOM 572 N N . ARG A 1 77 ? -35.344 -5.679 -42.949 1.00 28.55 161 ARG A N 1
ATOM 573 C CA . ARG A 1 77 ? -34.904 -7.049 -42.776 1.00 33.60 161 ARG A CA 1
ATOM 574 C C . ARG A 1 77 ? -35.265 -7.868 -43.989 1.00 28.99 161 ARG A C 1
ATOM 575 O O . ARG A 1 77 ? -36.412 -7.898 -44.428 1.00 32.26 161 ARG A O 1
ATOM 583 N N . TYR A 1 78 ? -34.269 -8.531 -44.546 1.00 29.23 162 TYR A N 1
ATOM 584 C CA . TYR A 1 78 ? -34.413 -9.226 -45.835 1.00 26.66 162 TYR A CA 1
ATOM 585 C C . TYR A 1 78 ? -34.436 -10.719 -45.666 1.00 26.79 162 TYR A C 1
ATOM 586 O O . TYR A 1 78 ? -33.532 -11.271 -45.066 1.00 28.02 162 TYR A O 1
ATOM 595 N N . ASP A 1 79 ? -35.449 -11.359 -46.191 1.00 29.15 163 ASP A N 1
ATOM 596 C CA . ASP A 1 79 ? -35.539 -12.827 -46.313 1.00 30.71 163 ASP A CA 1
ATOM 597 C C . ASP A 1 79 ? -35.089 -13.293 -47.703 1.00 32.78 163 ASP A C 1
ATOM 598 O O . ASP A 1 79 ? -35.187 -12.557 -48.688 1.00 32.71 163 ASP A O 1
ATOM 603 N N . TYR A 1 80 ? -34.588 -14.518 -47.778 1.00 32.52 164 TYR A N 1
ATOM 604 C CA . TYR A 1 80 ? -34.248 -15.128 -49.057 1.00 36.82 164 TYR A CA 1
ATOM 605 C C . TYR A 1 80 ? -35.498 -15.759 -49.644 1.00 37.83 164 TYR A C 1
ATOM 606 O O . TYR A 1 80 ? -36.015 -16.729 -49.101 1.00 36.77 164 TYR A O 1
ATOM 615 N N . VAL A 1 81 ? -35.975 -15.189 -50.754 1.00 36.90 165 VAL A N 1
ATOM 616 C CA . VAL A 1 81 ? -37.286 -15.466 -51.326 1.00 43.06 165 VAL A CA 1
ATOM 617 C C . VAL A 1 81 ? -37.115 -15.870 -52.781 1.00 45.45 165 VAL A C 1
ATOM 618 O O . VAL A 1 81 ? -36.327 -15.279 -53.503 1.00 44.37 165 VAL A O 1
ATOM 622 N N . ILE A 1 82 ? -37.849 -16.879 -53.244 1.00 51.10 166 ILE A N 1
ATOM 623 C CA . ILE A 1 82 ? -37.876 -17.279 -54.658 1.00 56.45 166 ILE A CA 1
ATOM 624 C C . ILE A 1 82 ? -38.911 -16.465 -55.456 1.00 60.36 166 ILE A C 1
ATOM 625 O O . ILE A 1 82 ? -40.094 -16.566 -55.241 1.00 69.21 166 ILE A O 1
ATOM 630 N N . THR A 1 83 ? -38.398 -15.597 -56.330 1.00 55.63 167 THR A N 1
ATOM 631 C CA . THR A 1 83 ? -39.213 -14.682 -57.109 1.00 51.83 167 THR A CA 1
ATOM 632 C C . THR A 1 83 ? -39.376 -15.150 -58.554 1.00 56.93 167 THR A C 1
ATOM 633 O O . THR A 1 83 ? -40.300 -14.689 -59.251 1.00 62.23 167 THR A O 1
ATOM 637 N N . GLY A 1 84 ? -38.480 -16.002 -59.039 1.00 61.99 168 GLY A N 1
ATOM 638 C CA . GLY A 1 84 ? -38.513 -16.513 -60.421 1.00 63.14 168 GLY A CA 1
ATOM 639 C C . GLY A 1 84 ? -38.358 -18.011 -60.433 1.00 61.74 168 GLY A C 1
ATOM 640 O O . GLY A 1 84 ? -37.512 -18.557 -59.696 1.00 63.65 168 GLY A O 1
ATOM 641 N N . GLU A 1 85 ? -39.160 -18.673 -61.269 1.00 63.21 169 GLU A N 1
ATOM 642 C CA . GLU A 1 85 ? -39.165 -20.128 -61.339 1.00 61.39 169 GLU A CA 1
ATOM 643 C C . GLU A 1 85 ? -37.984 -20.658 -62.164 1.00 60.56 169 GLU A C 1
ATOM 644 O O . GLU A 1 85 ? -37.610 -21.795 -61.976 1.00 67.45 169 GLU A O 1
ATOM 646 N N . GLY A 1 86 ? -37.399 -19.863 -63.074 1.00 60.46 170 GLY A N 1
ATOM 647 C CA . GLY A 1 86 ? -36.264 -20.302 -63.895 1.00 59.90 170 GLY A CA 1
ATOM 648 C C . GLY A 1 86 ? -36.675 -21.287 -64.987 1.00 64.72 170 GLY A C 1
ATOM 649 O O . GLY A 1 86 ? -37.767 -21.169 -65.582 1.00 64.54 170 GLY A O 1
ATOM 650 N N . GLN A 1 87 ? -35.844 -22.297 -65.205 1.00 68.22 171 GLN A N 1
ATOM 651 C CA . GLN A 1 87 ? -35.999 -23.284 -66.299 1.00 67.17 171 GLN A CA 1
ATOM 652 C C . GLN A 1 87 ? -37.075 -24.419 -66.189 1.00 72.25 171 GLN A C 1
ATOM 653 O O . GLN A 1 87 ? -37.606 -24.916 -67.201 1.00 71.72 171 GLN A O 1
ATOM 659 N N . ASN A 1 88 ? -37.426 -24.744 -64.944 1.00 74.08 172 ASN A N 1
ATOM 660 C CA . ASN A 1 88 ? -38.184 -25.938 -64.594 1.00 81.77 172 ASN A CA 1
ATOM 661 C C . ASN A 1 88 ? -39.167 -25.654 -63.429 1.00 84.07 172 ASN A C 1
ATOM 662 O O . ASN A 1 88 ? -39.235 -24.537 -62.885 1.00 80.01 172 ASN A O 1
ATOM 664 N N . GLU A 1 89 ? -39.862 -26.706 -62.986 1.00 83.60 173 GLU A N 1
ATOM 665 C CA . GLU A 1 89 ? -40.535 -26.706 -61.664 1.00 83.88 173 GLU A CA 1
ATOM 666 C C . GLU A 1 89 ? -39.542 -27.052 -60.548 1.00 87.28 173 GLU A C 1
ATOM 667 O O . GLU A 1 89 ? -39.876 -26.877 -59.374 1.00 96.06 173 GLU A O 1
ATOM 669 N N . LYS A 1 90 ? -38.353 -27.550 -60.912 1.00 93.20 174 LYS A N 1
ATOM 670 C CA . LYS A 1 90 ? -37.246 -27.774 -59.971 1.00 88.56 174 LYS A CA 1
ATOM 671 C C . LYS A 1 90 ? -36.829 -26.523 -59.149 1.00 86.09 174 LYS A C 1
ATOM 672 O O . LYS A 1 90 ? -36.710 -25.388 -59.669 1.00 78.49 174 LYS A O 1
ATOM 674 N N . GLN A 1 91 ? -36.588 -26.757 -57.863 1.00 90.87 175 GLN A N 1
ATOM 675 C CA . GLN A 1 91 ? -36.135 -25.714 -56.925 1.00 84.82 175 GLN A CA 1
ATOM 676 C C . GLN A 1 91 ? -34.679 -25.280 -57.176 1.00 85.73 175 GLN A C 1
ATOM 677 O O . GLN A 1 91 ? -34.290 -24.177 -56.815 1.00 86.26 175 GLN A O 1
ATOM 679 N N . ASP A 1 92 ? -33.887 -26.147 -57.823 1.00 82.35 176 ASP A N 1
ATOM 680 C CA . ASP A 1 92 ? -32.500 -25.811 -58.224 1.00 73.65 176 ASP A CA 1
ATOM 681 C C . ASP A 1 92 ? -32.391 -24.896 -59.465 1.00 67.58 176 ASP A C 1
ATOM 682 O O . ASP A 1 92 ? -31.301 -24.453 -59.821 1.00 68.96 176 ASP A O 1
ATOM 684 N N . THR A 1 93 ? -33.510 -24.649 -60.143 1.00 68.31 177 THR A N 1
ATOM 685 C CA . THR A 1 93 ? -33.603 -23.682 -61.263 1.00 71.65 177 THR A CA 1
ATOM 686 C C . THR A 1 93 ? -34.223 -22.336 -60.831 1.00 71.36 177 THR A C 1
ATOM 687 O O . THR A 1 93 ? -34.173 -21.356 -61.602 1.00 74.82 177 THR A O 1
ATOM 691 N N . ALA A 1 94 ? -34.779 -22.277 -59.620 1.00 64.19 178 ALA A N 1
ATOM 692 C CA . ALA A 1 94 ? -35.407 -21.049 -59.110 1.00 63.30 178 ALA A CA 1
ATOM 693 C C . ALA A 1 94 ? -34.377 -19.926 -58.916 1.00 54.36 178 ALA A C 1
ATOM 694 O O . ALA A 1 94 ? -33.226 -20.156 -58.615 1.00 44.77 178 ALA A O 1
ATOM 696 N N . VAL A 1 95 ? -34.809 -18.690 -59.166 1.00 53.92 179 VAL A N 1
ATOM 697 C CA . VAL A 1 95 ? -34.000 -17.507 -58.919 1.00 53.78 179 VAL A CA 1
ATOM 698 C C . VAL A 1 95 ? -34.478 -16.935 -57.596 1.00 52.35 179 VAL A C 1
ATOM 699 O O . VAL A 1 95 ? -35.675 -16.703 -57.403 1.00 53.74 179 VAL A O 1
ATOM 701 N N . GLY A 1 96 ? -33.538 -16.778 -56.658 1.00 51.44 180 GLY A N 1
ATOM 702 C CA . GLY A 1 96 ? -33.851 -16.242 -55.335 1.00 46.02 180 GLY A CA 1
ATOM 703 C C . GLY A 1 96 ? -33.278 -14.839 -55.140 1.00 46.11 180 GLY A C 1
ATOM 704 O O . GLY A 1 96 ? -32.224 -14.497 -55.702 1.00 39.97 180 GLY A O 1
ATOM 705 N N . GLU A 1 97 ? -34.004 -14.036 -54.353 1.00 39.47 181 GLU A N 1
ATOM 706 C CA . GLU A 1 97 ? -33.630 -12.671 -54.061 1.00 36.76 181 GLU A CA 1
ATOM 707 C C . GLU A 1 97 ? -33.805 -12.364 -52.564 1.00 34.87 181 GLU A C 1
ATOM 708 O O . GLU A 1 97 ? -34.608 -12.993 -51.885 1.00 32.13 181 GLU A O 1
ATOM 714 N N . TRP A 1 98 ? -33.112 -11.328 -52.114 1.00 33.26 182 TRP A N 1
ATOM 715 C CA . TRP A 1 98 ? -33.234 -10.817 -50.752 1.00 31.72 182 TRP A CA 1
ATOM 716 C C . TRP A 1 98 ? -34.315 -9.760 -50.724 1.00 29.87 182 TRP A C 1
ATOM 717 O O . TRP A 1 98 ? -34.166 -8.708 -51.339 1.00 28.70 182 TRP A O 1
ATOM 728 N N . VAL A 1 99 ? -35.428 -10.093 -50.064 1.00 28.13 183 VAL A N 1
ATOM 729 C CA . VAL A 1 99 ? -36.654 -9.304 -50.115 1.00 29.14 183 VAL A CA 1
ATOM 730 C C . VAL A 1 99 ? -37.100 -8.863 -48.714 1.00 29.64 183 VAL A C 1
ATOM 731 O O . VAL A 1 99 ? -37.096 -9.646 -47.777 1.00 28.79 183 VAL A O 1
ATOM 735 N N . TYR A 1 100 ? -37.512 -7.614 -48.607 1.00 29.83 184 TYR A N 1
ATOM 736 C CA . TYR A 1 100 ? -38.149 -7.080 -47.435 1.00 28.05 184 TYR A CA 1
ATOM 737 C C . TYR A 1 100 ? -39.638 -7.378 -47.528 1.00 28.62 184 TYR A C 1
ATOM 738 O O . TYR A 1 100 ? -40.368 -6.708 -48.263 1.00 26.57 184 TYR A O 1
ATOM 747 N N . LEU A 1 101 ? -40.090 -8.371 -46.778 1.00 27.41 185 LEU A N 1
ATOM 748 C CA . LEU A 1 101 ? -41.469 -8.850 -46.919 1.00 32.72 185 LEU A CA 1
ATOM 749 C C . LEU A 1 101 ? -42.547 -7.867 -46.496 1.00 31.64 185 LEU A C 1
ATOM 750 O O . LEU A 1 101 ? -43.675 -8.066 -46.858 1.00 34.80 185 LEU A O 1
ATOM 755 N N . ARG A 1 102 ? -42.211 -6.831 -45.751 1.00 32.01 186 ARG A N 1
ATOM 756 C CA . ARG A 1 102 ? -43.184 -5.792 -45.477 1.00 32.85 186 ARG A CA 1
ATOM 757 C C . ARG A 1 102 ? -43.704 -5.098 -46.745 1.00 30.97 186 ARG A C 1
ATOM 758 O O . ARG A 1 102 ? -44.846 -4.699 -46.771 1.00 26.38 186 ARG A O 1
ATOM 766 N N . ASP A 1 103 ? -42.880 -4.926 -47.772 1.00 28.75 187 ASP A N 1
ATOM 767 C CA . ASP A 1 103 ? -43.338 -4.262 -49.011 1.00 28.56 187 ASP A CA 1
ATOM 768 C C . ASP A 1 103 ? -42.975 -4.960 -50.280 1.00 29.25 187 ASP A C 1
ATOM 769 O O . ASP A 1 103 ? -43.301 -4.484 -51.341 1.00 31.68 187 ASP A O 1
ATOM 774 N N . GLY A 1 104 ? -42.293 -6.086 -50.196 1.00 29.79 188 GLY A N 1
ATOM 775 C CA . GLY A 1 104 ? -41.872 -6.804 -51.381 1.00 31.15 188 GLY A CA 1
ATOM 776 C C . GLY A 1 104 ? -40.653 -6.252 -52.097 1.00 31.50 188 GLY A C 1
ATOM 777 O O . GLY A 1 104 ? -40.283 -6.785 -53.101 1.00 30.53 188 GLY A O 1
ATOM 778 N N . SER A 1 105 ? -40.015 -5.202 -51.580 1.00 30.88 189 SER A N 1
ATOM 779 C CA . SER A 1 105 ? -38.844 -4.614 -52.236 1.00 27.50 189 SER A CA 1
ATOM 780 C C . SER A 1 105 ? -37.586 -5.449 -51.995 1.00 29.10 189 SER A C 1
ATOM 781 O O . SER A 1 105 ? -37.492 -6.180 -51.014 1.00 29.29 189 SER A O 1
ATOM 784 N N . THR A 1 106 ? -36.618 -5.325 -52.906 1.00 27.99 190 THR A N 1
ATOM 785 C CA . THR A 1 106 ? -35.378 -6.049 -52.819 1.00 28.53 190 THR A CA 1
ATOM 786 C C . THR A 1 106 ? -34.277 -5.183 -52.229 1.00 30.81 190 THR A C 1
ATOM 787 O O . THR A 1 106 ? -34.306 -3.964 -52.292 1.00 29.03 190 THR A O 1
ATOM 791 N N . LEU A 1 107 ? -33.277 -5.849 -51.656 1.00 30.25 191 LEU A N 1
ATOM 792 C CA . LEU A 1 107 ? -32.106 -5.164 -51.167 1.00 32.71 191 LEU A CA 1
ATOM 793 C C . LEU A 1 107 ? -31.333 -4.505 -52.340 1.00 34.95 191 LEU A C 1
ATOM 794 O O . LEU A 1 107 ? -30.846 -3.361 -52.210 1.00 31.26 191 LEU A O 1
ATOM 799 N N . ASN A 1 108 ? -31.239 -5.219 -53.461 1.00 32.48 192 ASN A N 1
ATOM 800 C CA . ASN A 1 108 ? -30.616 -4.652 -54.691 1.00 34.97 192 ASN A CA 1
ATOM 801 C C . ASN A 1 108 ? -31.272 -3.310 -55.072 1.00 30.87 192 ASN A C 1
ATOM 802 O O . ASN A 1 108 ? -30.585 -2.336 -55.348 1.00 32.53 192 ASN A O 1
ATOM 807 N N . GLN A 1 109 ? -32.597 -3.262 -55.039 1.00 28.83 193 GLN A N 1
ATOM 808 C CA . GLN A 1 109 ? -33.320 -2.039 -55.414 1.00 31.56 193 GLN A CA 1
ATOM 809 C C . GLN A 1 109 ? -33.004 -0.878 -54.459 1.00 32.10 193 GLN A C 1
ATOM 810 O O . GLN A 1 109 ? -32.800 0.254 -54.909 1.00 28.41 193 GLN A O 1
ATOM 816 N N . LEU A 1 110 ? -32.930 -1.147 -53.158 1.00 31.31 194 LEU A N 1
ATOM 817 C CA . LEU A 1 110 ? -32.593 -0.095 -52.215 1.00 30.89 194 LEU A CA 1
ATOM 818 C C . LEU A 1 110 ? -31.186 0.468 -52.490 1.00 27.59 194 LEU A C 1
ATOM 819 O O . LEU A 1 110 ? -30.975 1.670 -52.465 1.00 27.03 194 LEU A O 1
ATOM 824 N N . LEU A 1 111 ? -30.233 -0.417 -52.710 1.00 26.02 195 LEU A N 1
ATOM 825 C CA . LEU A 1 111 ? -28.856 0.004 -52.975 1.00 31.15 195 LEU A CA 1
ATOM 826 C C . LEU A 1 111 ? -28.767 0.829 -54.256 1.00 34.88 195 LEU A C 1
ATOM 827 O O . LEU A 1 111 ? -28.056 1.820 -54.313 1.00 33.77 195 LEU A O 1
ATOM 832 N N . LEU A 1 112 ? -29.535 0.434 -55.266 1.00 33.04 196 LEU A N 1
ATOM 833 C CA . LEU A 1 112 ? -29.544 1.179 -56.521 1.00 36.20 196 LEU A CA 1
ATOM 834 C C . LEU A 1 112 ? -30.093 2.589 -56.293 1.00 35.52 196 LEU A C 1
ATOM 835 O O . LEU A 1 112 ? -29.440 3.565 -56.655 1.00 33.32 196 LEU A O 1
ATOM 840 N N . GLU A 1 113 ? -31.253 2.682 -55.648 1.00 34.75 197 GLU A N 1
ATOM 841 C CA . GLU A 1 113 ? -31.910 3.957 -55.444 1.00 35.92 197 GLU A CA 1
ATOM 842 C C . GLU A 1 113 ? -31.168 4.908 -54.515 1.00 34.38 197 GLU A C 1
ATOM 843 O O . GLU A 1 113 ? -31.207 6.106 -54.704 1.00 38.48 197 GLU A O 1
ATOM 849 N N . GLU A 1 114 ? -30.562 4.375 -53.465 1.00 32.32 198 GLU A N 1
ATOM 850 C CA . GLU A 1 114 ? -29.972 5.233 -52.461 1.00 36.35 198 GLU A CA 1
ATOM 851 C C . GLU A 1 114 ? -28.516 5.553 -52.706 1.00 35.81 198 GLU A C 1
ATOM 852 O O . GLU A 1 114 ? -28.074 6.629 -52.430 1.00 38.10 198 GLU A O 1
ATOM 858 N N . ILE A 1 115 ? -27.768 4.584 -53.177 1.00 38.03 199 ILE A N 1
ATOM 859 C CA . ILE A 1 115 ? -26.304 4.625 -53.267 1.00 44.94 199 ILE A CA 1
ATOM 860 C C . ILE A 1 115 ? -25.833 4.634 -54.746 1.00 44.90 199 ILE A C 1
ATOM 861 O O . ILE A 1 115 ? -24.681 4.940 -55.021 1.00 42.79 199 ILE A O 1
ATOM 866 N N . GLY A 1 116 ? -26.719 4.324 -55.695 1.00 40.89 200 GLY A N 1
ATOM 867 C CA . GLY A 1 116 ? -26.345 4.250 -57.100 1.00 44.89 200 GLY A CA 1
ATOM 868 C C . GLY A 1 116 ? -25.497 3.035 -57.450 1.00 47.05 200 GLY A C 1
ATOM 869 O O . GLY A 1 116 ? -24.776 3.058 -58.404 1.00 49.40 200 GLY A O 1
ATOM 870 N N . VAL A 1 117 ? -25.601 1.971 -56.678 1.00 44.45 201 VAL A N 1
ATOM 871 C CA . VAL A 1 117 ? -24.847 0.776 -56.869 1.00 46.90 201 VAL A CA 1
ATOM 872 C C . VAL A 1 117 ? -25.816 -0.258 -57.430 1.00 51.36 201 VAL A C 1
ATOM 873 O O . VAL A 1 117 ? -26.868 -0.525 -56.867 1.00 46.73 201 VAL A O 1
ATOM 877 N N . ASP A 1 118 ? -25.407 -0.872 -58.523 1.00 51.10 202 ASP A N 1
ATOM 878 C CA . ASP A 1 118 ? -26.228 -1.825 -59.234 1.00 57.37 202 ASP A CA 1
ATOM 879 C C . ASP A 1 118 ? -25.536 -3.166 -59.095 1.00 62.61 202 ASP A C 1
ATOM 880 O O . ASP A 1 118 ? -24.495 -3.419 -59.722 1.00 65.62 202 ASP A O 1
ATOM 885 N N . LEU A 1 119 ? -26.124 -4.068 -58.312 1.00 57.71 203 LEU A N 1
ATOM 886 C CA . LEU A 1 119 ? -25.527 -5.374 -58.060 1.00 60.84 203 LEU A CA 1
ATOM 887 C C . LEU A 1 119 ? -25.905 -6.469 -59.053 1.00 61.50 203 LEU A C 1
ATOM 888 O O . LEU A 1 119 ? -27.043 -6.517 -59.477 1.00 66.89 203 LEU A O 1
ATOM 893 N N . MET B 1 2 ? -27.495 9.386 -59.699 1.00 44.84 86 MET B N 1
ATOM 894 C CA . MET B 1 2 ? -27.704 10.686 -59.089 1.00 52.49 86 MET B CA 1
ATOM 895 C C . MET B 1 2 ? -26.458 11.567 -59.135 1.00 47.95 86 MET B C 1
ATOM 896 O O . MET B 1 2 ? -25.351 11.121 -58.897 1.00 42.30 86 MET B O 1
ATOM 901 N N . ALA B 1 3 ? -26.679 12.823 -59.477 1.00 39.80 87 ALA B N 1
ATOM 902 C CA . ALA B 1 3 ? -25.606 13.798 -59.716 1.00 38.48 87 ALA B CA 1
ATOM 903 C C . ALA B 1 3 ? -24.788 14.126 -58.465 1.00 40.58 87 ALA B C 1
ATOM 904 O O . ALA B 1 3 ? -25.281 14.165 -57.328 1.00 34.23 87 ALA B O 1
ATOM 906 N N . ASP B 1 4 ? -23.506 14.361 -58.696 1.00 36.70 88 ASP B N 1
ATOM 907 C CA . ASP B 1 4 ? -22.553 14.694 -57.646 1.00 37.93 88 ASP B CA 1
ATOM 908 C C . ASP B 1 4 ? -22.530 16.208 -57.442 1.00 35.69 88 ASP B C 1
ATOM 909 O O . ASP B 1 4 ? -21.839 16.929 -58.136 1.00 35.19 88 ASP B O 1
ATOM 914 N N . ILE B 1 5 ? -23.332 16.679 -56.505 1.00 33.75 89 ILE B N 1
ATOM 915 C CA . ILE B 1 5 ? -23.555 18.092 -56.291 1.00 32.70 89 ILE B CA 1
ATOM 916 C C . ILE B 1 5 ? -23.392 18.398 -54.818 1.00 39.73 89 ILE B C 1
ATOM 917 O O . ILE B 1 5 ? -23.662 17.567 -53.959 1.00 36.33 89 ILE B O 1
ATOM 922 N N . THR B 1 6 ? -22.940 19.608 -54.524 1.00 39.09 90 THR B N 1
ATOM 923 C CA . THR B 1 6 ? -22.811 20.054 -53.150 1.00 39.24 90 THR B CA 1
ATOM 924 C C . THR B 1 6 ? -24.179 20.553 -52.667 1.00 37.53 90 THR B C 1
ATOM 925 O O . THR B 1 6 ? -25.100 20.747 -53.454 1.00 34.11 90 THR B O 1
ATOM 929 N N . THR B 1 7 ? -24.272 20.794 -51.373 1.00 36.44 91 THR B N 1
ATOM 930 C CA . THR B 1 7 ? -25.471 21.324 -50.772 1.00 38.99 91 THR B CA 1
ATOM 931 C C . THR B 1 7 ? -25.827 22.684 -51.379 1.00 37.18 91 THR B C 1
ATOM 932 O O . THR B 1 7 ? -26.993 22.954 -51.678 1.00 36.21 91 THR B O 1
ATOM 936 N N . ALA B 1 8 ? -24.826 23.532 -51.578 1.00 33.29 92 ALA B N 1
ATOM 937 C CA . ALA B 1 8 ? -25.046 24.851 -52.199 1.00 40.05 92 ALA B CA 1
ATOM 938 C C . ALA B 1 8 ? -25.541 24.722 -53.628 1.00 32.66 92 ALA B C 1
ATOM 939 O O . ALA B 1 8 ? -26.419 25.476 -54.054 1.00 32.24 92 ALA B O 1
ATOM 941 N N . GLU B 1 9 ? -24.983 23.764 -54.365 1.00 33.53 93 GLU B N 1
ATOM 942 C CA . GLU B 1 9 ? -25.434 23.498 -55.732 1.00 30.75 93 GLU B CA 1
ATOM 943 C C . GLU B 1 9 ? -26.870 22.963 -55.764 1.00 29.87 93 GLU B C 1
ATOM 944 O O . GLU B 1 9 ? -27.674 23.373 -56.601 1.00 32.60 93 GLU B O 1
ATOM 950 N N . TYR B 1 10 ? -27.175 22.070 -54.825 1.00 30.29 94 TYR B N 1
ATOM 951 C CA . TYR B 1 10 ? -28.534 21.564 -54.641 1.00 30.76 94 TYR B CA 1
ATOM 952 C C . TYR B 1 10 ? -29.507 22.697 -54.453 1.00 30.92 94 TYR B C 1
ATOM 953 O O . TYR B 1 10 ? -30.541 22.734 -55.127 1.00 31.63 94 TYR B O 1
ATOM 962 N N . HIS B 1 11 ? -29.199 23.622 -53.550 1.00 30.76 95 HIS B N 1
ATOM 963 C CA . HIS B 1 11 ? -30.133 24.737 -53.257 1.00 29.33 95 HIS B CA 1
ATOM 964 C C . HIS B 1 11 ? -30.430 25.575 -54.485 1.00 30.28 95 HIS B C 1
ATOM 965 O O . HIS B 1 11 ? -31.571 25.988 -54.712 1.00 33.01 95 HIS B O 1
ATOM 972 N N . ARG B 1 12 ? -29.391 25.830 -55.297 1.00 33.86 96 ARG B N 1
ATOM 973 C CA . ARG B 1 12 ? -29.551 26.601 -56.513 1.00 34.15 96 ARG B CA 1
ATOM 974 C C . ARG B 1 12 ? -30.446 25.850 -57.510 1.00 31.01 96 ARG B C 1
ATOM 975 O O . ARG B 1 12 ? -31.392 26.410 -58.055 1.00 29.18 96 ARG B O 1
ATOM 983 N N . LEU B 1 13 ? -30.132 24.574 -57.726 1.00 30.98 97 LEU B N 1
ATOM 984 C CA . LEU B 1 13 ? -30.900 23.770 -58.659 1.00 27.33 97 LEU B CA 1
ATOM 985 C C . LEU B 1 13 ? -32.351 23.640 -58.223 1.00 28.53 97 LEU B C 1
ATOM 986 O O . LEU B 1 13 ? -33.275 23.782 -59.034 1.00 27.11 97 LEU B O 1
ATOM 991 N N . ALA B 1 14 ? -32.569 23.389 -56.936 1.00 27.59 98 ALA B N 1
ATOM 992 C CA . ALA B 1 14 ? -33.926 23.187 -56.433 1.00 27.04 98 ALA B CA 1
ATOM 993 C C . ALA B 1 14 ? -34.700 24.454 -56.502 1.00 27.69 98 ALA B C 1
ATOM 994 O O . ALA B 1 14 ? -35.862 24.431 -56.921 1.00 29.95 98 ALA B O 1
ATOM 996 N N . ASP B 1 15 ? -34.070 25.567 -56.115 1.00 30.66 99 ASP B N 1
ATOM 997 C CA . ASP B 1 15 ? -34.757 26.863 -56.139 1.00 33.34 99 ASP B CA 1
ATOM 998 C C . ASP B 1 15 ? -35.159 27.249 -57.571 1.00 33.23 99 ASP B C 1
ATOM 999 O O . ASP B 1 15 ? -36.284 27.701 -57.815 1.00 33.59 99 ASP B O 1
ATOM 1004 N N . GLU B 1 16 ? -34.231 27.053 -58.513 1.00 34.86 100 GLU B N 1
ATOM 1005 C CA . GLU B 1 16 ? -34.534 27.311 -59.922 1.00 36.24 100 GLU B CA 1
ATOM 1006 C C . GLU B 1 16 ? -35.736 26.500 -60.428 1.00 35.09 100 GLU B C 1
ATOM 1007 O O . GLU B 1 16 ? -36.669 27.040 -61.037 1.00 31.08 100 GLU B O 1
ATOM 1013 N N . TYR B 1 17 ? -35.723 25.196 -60.143 1.00 31.86 101 TYR B N 1
ATOM 1014 C CA . TYR B 1 17 ? -36.816 24.325 -60.563 1.00 33.66 101 TYR B CA 1
ATOM 1015 C C . TYR B 1 17 ? -38.153 24.707 -59.952 1.00 31.67 101 TYR B C 1
ATOM 1016 O O . TYR B 1 17 ? -39.167 24.768 -60.652 1.00 28.97 101 TYR B O 1
ATOM 1025 N N . LEU B 1 18 ? -38.177 24.956 -58.645 1.00 35.66 102 LEU B N 1
ATOM 1026 C CA . LEU B 1 18 ? -39.438 25.258 -57.972 1.00 31.51 102 LEU B CA 1
ATOM 1027 C C . LEU B 1 18 ? -39.994 26.637 -58.348 1.00 36.41 102 LEU B C 1
ATOM 1028 O O . LEU B 1 18 ? -41.223 26.822 -58.361 1.00 32.86 102 LEU B O 1
ATOM 1033 N N . ASP B 1 19 ? -39.094 27.598 -58.610 1.00 36.78 103 ASP B N 1
ATOM 1034 C CA . ASP B 1 19 ? -39.513 28.904 -59.149 1.00 38.29 103 ASP B CA 1
ATOM 1035 C C . ASP B 1 19 ? -40.212 28.745 -60.532 1.00 34.55 103 ASP B C 1
ATOM 1036 O O . ASP B 1 19 ? -41.273 29.321 -60.762 1.00 30.72 103 ASP B O 1
ATOM 1041 N N . ALA B 1 20 ? -39.624 27.939 -61.422 1.00 31.20 104 ALA B N 1
ATOM 1042 C CA . ALA B 1 20 ? -40.262 27.645 -62.690 1.00 35.77 104 ALA B CA 1
ATOM 1043 C C . ALA B 1 20 ? -41.598 26.918 -62.502 1.00 38.02 104 ALA B C 1
ATOM 1044 O O . ALA B 1 20 ? -42.604 27.258 -63.141 1.00 38.41 104 ALA B O 1
ATOM 1046 N N . LEU B 1 21 ? -41.628 25.951 -61.594 1.00 38.29 105 LEU B N 1
ATOM 1047 C CA . LEU B 1 21 ? -42.870 25.219 -61.328 1.00 39.85 105 LEU B CA 1
ATOM 1048 C C . LEU B 1 21 ? -43.942 26.135 -60.779 1.00 38.28 105 LEU B C 1
ATOM 1049 O O . LEU B 1 21 ? -45.103 26.056 -61.174 1.00 37.86 105 LEU B O 1
ATOM 1054 N N . LEU B 1 22 ? -43.557 26.981 -59.833 1.00 38.35 106 LEU B N 1
ATOM 1055 C CA . LEU B 1 22 ? -44.477 27.936 -59.239 1.00 39.06 106 LEU B CA 1
ATOM 1056 C C . LEU B 1 22 ? -45.152 28.817 -60.293 1.00 37.19 106 LEU B C 1
ATOM 1057 O O . LEU B 1 22 ? -46.380 28.976 -60.279 1.00 36.10 106 LEU B O 1
ATOM 1062 N N . SER B 1 23 ? -44.384 29.373 -61.221 1.00 41.12 107 SER B N 1
ATOM 1063 C CA . SER B 1 23 ? -45.000 30.274 -62.209 1.00 48.15 107 SER B CA 1
ATOM 1064 C C . SER B 1 23 ? -45.962 29.519 -63.144 1.00 47.77 107 SER B C 1
ATOM 1065 O O . SER B 1 23 ? -47.048 30.031 -63.413 1.00 42.65 107 SER B O 1
ATOM 1068 N N . ARG B 1 24 ? -45.617 28.290 -63.557 1.00 43.50 108 ARG B N 1
ATOM 1069 C CA . ARG B 1 24 ? -46.593 27.416 -64.224 1.00 41.54 108 ARG B CA 1
ATOM 1070 C C . ARG B 1 24 ? -47.860 27.154 -63.385 1.00 41.56 108 ARG B C 1
ATOM 1071 O O . ARG B 1 24 ? -48.961 27.168 -63.914 1.00 41.89 108 ARG B O 1
ATOM 1073 N N . LEU B 1 25 ? -47.711 26.936 -62.088 1.00 44.11 109 LEU B N 1
ATOM 1074 C CA . LEU B 1 25 ? -48.879 26.650 -61.248 1.00 42.39 109 LEU B CA 1
ATOM 1075 C C . LEU B 1 25 ? -49.697 27.939 -60.948 1.00 46.47 109 LEU B C 1
ATOM 1076 O O . LEU B 1 25 ? -50.919 27.877 -60.785 1.00 42.74 109 LEU B O 1
ATOM 1081 N N . GLU B 1 26 ? -49.024 29.085 -60.862 1.00 47.11 110 GLU B N 1
ATOM 1082 C CA . GLU B 1 26 ? -49.743 30.357 -60.781 1.00 49.82 110 GLU B CA 1
ATOM 1083 C C . GLU B 1 26 ? -50.650 30.614 -62.004 1.00 50.44 110 GLU B C 1
ATOM 1084 O O . GLU B 1 26 ? -51.767 31.103 -61.840 1.00 51.00 110 GLU B O 1
ATOM 1090 N N . GLU B 1 27 ? -50.213 30.251 -63.209 1.00 51.42 111 GLU B N 1
ATOM 1091 C CA . GLU B 1 27 ? -51.103 30.304 -64.379 1.00 55.92 111 GLU B CA 1
ATOM 1092 C C . GLU B 1 27 ? -52.330 29.429 -64.167 1.00 61.89 111 GLU B C 1
ATOM 1093 O O . GLU B 1 27 ? -53.450 29.863 -64.408 1.00 69.31 111 GLU B O 1
ATOM 1095 N N . LEU B 1 28 ? -52.108 28.199 -63.693 1.00 63.75 112 LEU B N 1
ATOM 1096 C CA . LEU B 1 28 ? -53.189 27.244 -63.420 1.00 62.28 112 LEU B CA 1
ATOM 1097 C C . LEU B 1 28 ? -54.156 27.778 -62.347 1.00 59.79 112 LEU B C 1
ATOM 1098 O O . LEU B 1 28 ? -55.361 27.585 -62.444 1.00 53.93 112 LEU B O 1
ATOM 1103 N N . GLN B 1 29 ? -53.605 28.423 -61.317 1.00 55.26 113 GLN B N 1
ATOM 1104 C CA . GLN B 1 29 ? -54.401 29.050 -60.279 1.00 56.73 113 GLN B CA 1
ATOM 1105 C C . GLN B 1 29 ? -55.417 30.067 -60.832 1.00 61.38 113 GLN B C 1
ATOM 1106 O O . GLN B 1 29 ? -56.566 30.127 -60.379 1.00 53.12 113 GLN B O 1
ATOM 1112 N N . ASP B 1 30 ? -54.970 30.877 -61.795 1.00 61.81 114 ASP B N 1
ATOM 1113 C CA . ASP B 1 30 ? -55.831 31.914 -62.398 1.00 71.68 114 ASP B CA 1
ATOM 1114 C C . ASP B 1 30 ? -56.952 31.311 -63.247 1.00 73.81 114 ASP B C 1
ATOM 1115 O O . ASP B 1 30 ? -58.045 31.816 -63.277 1.00 79.33 114 ASP B O 1
ATOM 1117 N N . GLU B 1 31 ? -56.653 30.230 -63.941 1.00 75.68 115 GLU B N 1
ATOM 1118 C CA . GLU B 1 31 ? -57.581 29.628 -64.899 1.00 71.42 115 GLU B CA 1
ATOM 1119 C C . GLU B 1 31 ? -58.559 28.637 -64.313 1.00 69.93 115 GLU B C 1
ATOM 1120 O O . GLU B 1 31 ? -59.559 28.351 -64.939 1.00 74.80 115 GLU B O 1
ATOM 1126 N N . ARG B 1 32 ? -58.291 28.122 -63.104 1.00 70.88 116 ARG B N 1
ATOM 1127 C CA . ARG B 1 32 ? -59.203 27.178 -62.437 1.00 68.04 116 ARG B CA 1
ATOM 1128 C C . ARG B 1 32 ? -59.632 27.761 -61.090 1.00 69.84 116 ARG B C 1
ATOM 1129 O O . ARG B 1 32 ? -58.819 28.229 -60.295 1.00 62.22 116 ARG B O 1
ATOM 1137 N N . GLU B 1 33 ? -60.932 27.654 -60.831 1.00 77.59 117 GLU B N 1
ATOM 1138 C CA . GLU B 1 33 ? -61.565 28.271 -59.670 1.00 76.22 117 GLU B CA 1
ATOM 1139 C C . GLU B 1 33 ? -61.156 27.598 -58.340 1.00 79.96 117 GLU B C 1
ATOM 1140 O O . GLU B 1 33 ? -61.120 28.280 -57.300 1.00 75.77 117 GLU B O 1
ATOM 1142 N N . ASP B 1 34 ? -60.849 26.285 -58.381 1.00 75.32 118 ASP B N 1
ATOM 1143 C CA . ASP B 1 34 ? -60.571 25.522 -57.173 1.00 76.15 118 ASP B CA 1
ATOM 1144 C C . ASP B 1 34 ? -59.102 25.366 -56.777 1.00 72.28 118 ASP B C 1
ATOM 1145 O O . ASP B 1 34 ? -58.818 24.768 -55.731 1.00 70.36 118 ASP B O 1
ATOM 1150 N N . VAL B 1 35 ? -58.196 25.981 -57.533 1.00 65.06 119 VAL B N 1
ATOM 1151 C CA . VAL B 1 35 ? -56.752 25.766 -57.346 1.00 57.90 119 VAL B CA 1
ATOM 1152 C C . VAL B 1 35 ? -56.140 26.961 -56.628 1.00 59.18 119 VAL B C 1
ATOM 1153 O O . VAL B 1 35 ? -56.313 28.086 -57.055 1.00 61.49 119 VAL B O 1
ATOM 1157 N N . ASP B 1 36 ? -55.435 26.718 -55.535 1.00 48.53 120 ASP B N 1
ATOM 1158 C CA . ASP B 1 36 ? -54.608 27.752 -54.877 1.00 48.69 120 ASP B CA 1
ATOM 1159 C C . ASP B 1 36 ? -53.193 27.224 -54.684 1.00 49.92 120 ASP B C 1
ATOM 1160 O O . ASP B 1 36 ? -53.007 26.105 -54.247 1.00 48.16 120 ASP B O 1
ATOM 1162 N N . VAL B 1 37 ? -52.209 28.066 -54.959 1.00 43.89 121 VAL B N 1
ATOM 1163 C CA . VAL B 1 37 ? -50.801 27.751 -54.849 1.00 46.28 121 VAL B CA 1
ATOM 1164 C C . VAL B 1 37 ? -50.158 28.711 -53.869 1.00 44.29 121 VAL B C 1
ATOM 1165 O O . VAL B 1 37 ? -50.463 29.878 -53.877 1.00 56.17 121 VAL B O 1
ATOM 1169 N N . GLU B 1 38 ? -49.278 28.204 -53.020 1.00 38.03 122 GLU B N 1
ATOM 1170 C CA . GLU B 1 38 ? -48.470 29.020 -52.119 1.00 39.27 122 GLU B CA 1
ATOM 1171 C C . GLU B 1 38 ? -47.025 28.499 -52.180 1.00 40.62 122 GLU B C 1
ATOM 1172 O O . GLU B 1 38 ? -46.799 27.315 -52.506 1.00 38.56 122 GLU B O 1
ATOM 1174 N N . TYR B 1 39 ? -46.072 29.370 -51.873 1.00 38.68 123 TYR B N 1
ATOM 1175 C CA . TYR B 1 39 ? -44.671 28.990 -51.814 1.00 43.85 123 TYR B CA 1
ATOM 1176 C C . TYR B 1 39 ? -43.967 29.761 -50.712 1.00 46.62 123 TYR B C 1
ATOM 1177 O O . TYR B 1 39 ? -43.919 30.969 -50.779 1.00 50.29 123 TYR B O 1
ATOM 1186 N N . GLN B 1 40 ? -43.421 29.073 -49.722 1.00 48.41 124 GLN B N 1
ATOM 1187 C CA . GLN B 1 40 ? -42.699 29.713 -48.623 1.00 51.58 124 GLN B CA 1
ATOM 1188 C C . GLN B 1 40 ? -41.698 28.759 -48.010 1.00 49.73 124 GLN B C 1
ATOM 1189 O O . GLN B 1 40 ? -42.039 27.618 -47.709 1.00 41.02 124 GLN B O 1
ATOM 1195 N N . SER B 1 41 ? -40.474 29.218 -47.815 1.00 51.00 125 SER B N 1
ATOM 1196 C CA . SER B 1 41 ? -39.458 28.460 -47.054 1.00 49.77 125 SER B CA 1
ATOM 1197 C C . SER B 1 41 ? -39.220 27.062 -47.643 1.00 42.43 125 SER B C 1
ATOM 1198 O O . SER B 1 41 ? -39.180 26.075 -46.922 1.00 40.35 125 SER B O 1
ATOM 1201 N N . GLY B 1 42 ? -39.087 27.006 -48.964 1.00 39.00 126 GLY B N 1
ATOM 1202 C CA . GLY B 1 42 ? -38.812 25.762 -49.676 1.00 37.69 126 GLY B CA 1
ATOM 1203 C C . GLY B 1 42 ? -39.991 24.807 -49.817 1.00 33.50 126 GLY B C 1
ATOM 1204 O O . GLY B 1 42 ? -39.774 23.675 -50.221 1.00 30.80 126 GLY B O 1
ATOM 1205 N N . VAL B 1 43 ? -41.198 25.236 -49.490 1.00 30.40 127 VAL B N 1
ATOM 1206 C CA . VAL B 1 43 ? -42.369 24.394 -49.522 1.00 30.03 127 VAL B CA 1
ATOM 1207 C C . VAL B 1 43 ? -43.417 24.977 -50.463 1.00 34.10 127 VAL B C 1
ATOM 1208 O O . VAL B 1 43 ? -43.920 26.066 -50.237 1.00 32.99 127 VAL B O 1
ATOM 1212 N N . LEU B 1 44 ? -43.743 24.222 -51.514 1.00 33.04 128 LEU B N 1
ATOM 1213 C CA . LEU B 1 44 ? -44.773 24.571 -52.456 1.00 31.73 128 LEU B CA 1
ATOM 1214 C C . LEU B 1 44 ? -46.060 23.813 -52.103 1.00 34.59 128 LEU B C 1
ATOM 1215 O O . LEU B 1 44 ? -46.072 22.587 -52.007 1.00 28.32 128 LEU B O 1
ATOM 1220 N N . THR B 1 45 ? -47.146 24.550 -51.903 1.00 31.07 129 THR B N 1
ATOM 1221 C CA . THR B 1 45 ? -48.443 24.001 -51.553 1.00 32.56 129 THR B CA 1
ATOM 1222 C C . THR B 1 45 ? -49.373 24.171 -52.745 1.00 36.69 129 THR B C 1
ATOM 1223 O O . THR B 1 45 ? -49.480 25.268 -53.311 1.00 33.50 129 THR B O 1
ATOM 1227 N N . LEU B 1 46 ? -50.061 23.099 -53.132 1.00 31.87 130 LEU B N 1
ATOM 1228 C CA . LEU B 1 46 ? -51.027 23.168 -54.194 1.00 32.46 130 LEU B CA 1
ATOM 1229 C C . LEU B 1 46 ? -52.330 22.556 -53.725 1.00 35.39 130 LEU B C 1
ATOM 1230 O O . LEU B 1 46 ? -52.497 21.326 -53.692 1.00 33.30 130 LEU B O 1
ATOM 1235 N N . ASN B 1 47 ? -53.247 23.409 -53.328 1.00 35.02 131 ASN B N 1
ATOM 1236 C CA . ASN B 1 47 ? -54.565 22.982 -52.896 1.00 41.04 131 ASN B CA 1
ATOM 1237 C C . ASN B 1 47 ? -55.498 22.938 -54.100 1.00 38.69 131 ASN B C 1
ATOM 1238 O O . ASN B 1 47 ? -55.845 23.974 -54.669 1.00 43.86 131 ASN B O 1
ATOM 1243 N N . MET B 1 48 ? -55.895 21.732 -54.501 1.00 38.16 132 MET B N 1
ATOM 1244 C CA . MET B 1 48 ? -56.745 21.519 -55.662 1.00 41.09 132 MET B CA 1
ATOM 1245 C C . MET B 1 48 ? -58.227 21.459 -55.265 1.00 42.35 132 MET B C 1
ATOM 1246 O O . MET B 1 48 ? -59.045 20.977 -56.051 1.00 40.51 132 MET B O 1
ATOM 1251 N N . GLY B 1 49 ? -58.565 21.889 -54.049 1.00 43.86 133 GLY B N 1
ATOM 1252 C CA . GLY B 1 49 ? -59.939 21.916 -53.622 1.00 45.58 133 GLY B CA 1
ATOM 1253 C C . GLY B 1 49 ? -60.353 20.667 -52.833 1.00 45.99 133 GLY B C 1
ATOM 1254 O O . GLY B 1 49 ? -59.580 19.721 -52.691 1.00 42.32 133 GLY B O 1
ATOM 1255 N N . PRO B 1 50 ? -61.599 20.669 -52.352 1.00 49.97 134 PRO B N 1
ATOM 1256 C CA . PRO B 1 50 ? -62.072 19.727 -51.346 1.00 47.53 134 PRO B CA 1
ATOM 1257 C C . PRO B 1 50 ? -62.254 18.302 -51.836 1.00 44.78 134 PRO B C 1
ATOM 1258 O O . PRO B 1 50 ? -62.181 17.381 -51.029 1.00 45.79 134 PRO B O 1
ATOM 1262 N N . GLU B 1 51 ? -62.497 18.110 -53.133 1.00 43.19 135 GLU B N 1
ATOM 1263 C CA . GLU B 1 51 ? -62.632 16.770 -53.720 1.00 41.10 135 GLU B CA 1
ATOM 1264 C C . GLU B 1 51 ? -61.268 16.170 -54.089 1.00 38.50 135 GLU B C 1
ATOM 1265 O O . GLU B 1 51 ? -61.033 14.989 -53.833 1.00 39.38 135 GLU B O 1
ATOM 1267 N N . VAL B 1 52 ? -60.372 16.976 -54.663 1.00 39.18 136 VAL B N 1
ATOM 1268 C CA . VAL B 1 52 ? -59.060 16.481 -55.101 1.00 39.15 136 VAL B CA 1
ATOM 1269 C C . VAL B 1 52 ? -58.071 16.350 -53.935 1.00 34.40 136 VAL B C 1
ATOM 1270 O O . VAL B 1 52 ? -57.437 15.313 -53.778 1.00 37.56 136 VAL B O 1
ATOM 1274 N N . GLY B 1 53 ? -57.935 17.412 -53.140 1.00 32.30 137 GLY B N 1
ATOM 1275 C CA . GLY B 1 53 ? -57.036 17.423 -52.014 1.00 27.46 137 GLY B CA 1
ATOM 1276 C C . GLY B 1 53 ? -55.873 18.342 -52.242 1.00 30.34 137 GLY B C 1
ATOM 1277 O O . GLY B 1 53 ? -55.876 19.154 -53.175 1.00 31.21 137 GLY B O 1
ATOM 1278 N N . THR B 1 54 ? -54.849 18.178 -51.409 1.00 27.19 138 THR B N 1
ATOM 1279 C CA . THR B 1 54 ? -53.723 19.072 -51.383 1.00 26.15 138 THR B CA 1
ATOM 1280 C C . THR B 1 54 ? -52.424 18.330 -51.689 1.00 27.87 138 THR B C 1
ATOM 1281 O O . THR B 1 54 ? -52.164 17.262 -51.127 1.00 28.92 138 THR B O 1
ATOM 1285 N N . TYR B 1 55 ? -51.637 18.919 -52.589 1.00 26.37 139 TYR B N 1
ATOM 1286 C CA . TYR B 1 55 ? -50.304 18.427 -52.945 1.00 24.53 139 TYR B CA 1
ATOM 1287 C C . TYR B 1 55 ? -49.313 19.253 -52.157 1.00 24.70 139 TYR B C 1
ATOM 1288 O O . TYR B 1 55 ? -49.467 20.463 -52.011 1.00 25.05 139 TYR B O 1
ATOM 1297 N N . VAL B 1 56 ? -48.265 18.618 -51.693 1.00 24.42 140 VAL B N 1
ATOM 1298 C CA . VAL B 1 56 ? -47.126 19.331 -51.121 1.00 27.00 140 VAL B CA 1
ATOM 1299 C C . VAL B 1 56 ? -45.860 18.911 -51.832 1.00 26.84 140 VAL B C 1
ATOM 1300 O O . VAL B 1 56 ? -45.625 17.726 -52.021 1.00 29.85 140 VAL B O 1
ATOM 1304 N N . ILE B 1 57 ? -45.056 19.890 -52.223 1.00 24.82 141 ILE B N 1
ATOM 1305 C CA . ILE B 1 57 ? -43.759 19.678 -52.851 1.00 24.77 141 ILE B CA 1
ATOM 1306 C C . ILE B 1 57 ? -42.733 20.528 -52.084 1.00 25.50 141 ILE B C 1
ATOM 1307 O O . ILE B 1 57 ? -42.862 21.734 -52.062 1.00 25.36 141 ILE B O 1
ATOM 1312 N N . ASN B 1 58 ? -41.730 19.896 -51.491 1.00 25.99 142 ASN B N 1
ATOM 1313 C CA . ASN B 1 58 ? -40.813 20.598 -50.590 1.00 25.16 142 ASN B CA 1
ATOM 1314 C C . ASN B 1 58 ? -39.389 20.174 -50.747 1.00 27.10 142 ASN B C 1
ATOM 1315 O O . ASN B 1 58 ? -39.101 19.009 -50.995 1.00 24.83 142 ASN B O 1
ATOM 1320 N N . LYS B 1 59 ? -38.481 21.142 -50.649 1.00 28.53 143 LYS B N 1
ATOM 1321 C CA . LYS B 1 59 ? -37.081 20.841 -50.476 1.00 28.07 143 LYS B CA 1
ATOM 1322 C C . LYS B 1 59 ? -36.854 20.068 -49.167 1.00 27.57 143 LYS B C 1
ATOM 1323 O O . LYS B 1 59 ? -37.477 20.363 -48.144 1.00 24.81 143 LYS B O 1
ATOM 1329 N N . GLN B 1 60 ? -36.019 19.033 -49.243 1.00 27.52 144 GLN B N 1
ATOM 1330 C CA . GLN B 1 60 ? -35.530 18.321 -48.113 1.00 26.91 144 GLN B CA 1
ATOM 1331 C C . GLN B 1 60 ? -34.001 18.383 -48.162 1.00 29.34 144 GLN B C 1
ATOM 1332 O O . GLN B 1 60 ? -33.350 17.451 -48.592 1.00 27.14 144 GLN B O 1
ATOM 1338 N N . PRO B 1 61 ? -33.425 19.508 -47.698 1.00 29.90 145 PRO B N 1
ATOM 1339 C CA . PRO B 1 61 ? -31.993 19.776 -47.909 1.00 29.41 145 PRO B CA 1
ATOM 1340 C C . PRO B 1 61 ? -30.995 18.730 -47.404 1.00 33.23 145 PRO B C 1
ATOM 1341 O O . PRO B 1 61 ? -30.045 18.434 -48.113 1.00 35.43 145 PRO B O 1
ATOM 1345 N N . PRO B 1 62 ? -31.188 18.150 -46.213 1.00 32.42 146 PRO B N 1
ATOM 1346 C CA . PRO B 1 62 ? -30.255 17.102 -45.769 1.00 32.67 146 PRO B CA 1
ATOM 1347 C C . PRO B 1 62 ? -30.107 15.911 -46.715 1.00 33.22 146 PRO B C 1
ATOM 1348 O O . PRO B 1 62 ? -29.097 15.241 -46.648 1.00 36.73 146 PRO B O 1
ATOM 1352 N N . ASN B 1 63 ? -31.116 15.612 -47.522 1.00 30.10 147 ASN B N 1
ATOM 1353 C CA . ASN B 1 63 ? -31.056 14.495 -48.502 1.00 33.73 147 ASN B CA 1
ATOM 1354 C C . ASN B 1 63 ? -30.765 15.006 -49.917 1.00 30.55 147 ASN B C 1
ATOM 1355 O O . ASN B 1 63 ? -30.653 14.232 -50.834 1.00 31.21 147 ASN B O 1
ATOM 1360 N N . LYS B 1 64 ? -30.679 16.315 -50.094 1.00 27.35 148 LYS B N 1
ATOM 1361 C CA . LYS B 1 64 ? -30.583 16.942 -51.426 1.00 28.27 148 LYS B CA 1
ATOM 1362 C C . LYS B 1 64 ? -31.657 16.448 -52.390 1.00 29.25 148 LYS B C 1
ATOM 1363 O O . LYS B 1 64 ? -31.378 16.140 -53.555 1.00 26.46 148 LYS B O 1
ATOM 1369 N N . GLN B 1 65 ? -32.889 16.404 -51.894 1.00 29.06 149 GLN B N 1
ATOM 1370 C CA . GLN B 1 65 ? -34.041 15.893 -52.635 1.00 28.50 149 GLN B CA 1
ATOM 1371 C C . GLN B 1 65 ? -35.132 16.925 -52.623 1.00 28.69 149 GLN B C 1
ATOM 1372 O O . GLN B 1 65 ? -35.100 17.879 -51.856 1.00 26.47 149 GLN B O 1
ATOM 1378 N N . ILE B 1 66 ? -36.085 16.735 -53.532 1.00 25.87 150 ILE B N 1
ATOM 1379 C CA . ILE B 1 66 ? -37.360 17.369 -53.455 1.00 23.50 150 ILE B CA 1
ATOM 1380 C C . ILE B 1 66 ? -38.364 16.226 -53.151 1.00 23.80 150 ILE B C 1
ATOM 1381 O O . ILE B 1 66 ? -38.407 15.208 -53.836 1.00 24.35 150 ILE B O 1
ATOM 1386 N N . TRP B 1 67 ? -39.177 16.441 -52.140 1.00 23.05 151 TRP B N 1
ATOM 1387 C CA . TRP B 1 67 ? -40.129 15.454 -51.677 1.00 26.08 151 TRP B CA 1
ATOM 1388 C C . TRP B 1 67 ? -41.498 15.898 -52.135 1.00 28.23 151 TRP B C 1
ATOM 1389 O O . TRP B 1 67 ? -41.765 17.094 -52.250 1.00 26.38 151 TRP B O 1
ATOM 1400 N N . LEU B 1 68 ? -42.319 14.892 -52.450 1.00 28.19 152 LEU B N 1
ATOM 1401 C CA . LEU B 1 68 ? -43.665 15.137 -52.894 1.00 26.84 152 LEU B CA 1
ATOM 1402 C C . LEU B 1 68 ? -44.646 14.308 -52.065 1.00 25.22 152 LEU B C 1
ATOM 1403 O O . LEU B 1 68 ? -44.364 13.159 -51.701 1.00 23.87 152 LEU B O 1
ATOM 1408 N N . SER B 1 69 ? -45.796 14.916 -51.849 1.00 22.01 153 SER B N 1
ATOM 1409 C CA . SER B 1 69 ? -46.910 14.230 -51.250 1.00 24.41 153 SER B CA 1
ATOM 1410 C C . SER B 1 69 ? -48.124 14.477 -52.139 1.00 21.58 153 SER B C 1
ATOM 1411 O O . SER B 1 69 ? -48.517 15.630 -52.326 1.00 24.43 153 SER B O 1
ATOM 1414 N N . SER B 1 70 ? -48.717 13.414 -52.678 1.00 23.84 154 SER B N 1
ATOM 1415 C CA . SER B 1 70 ? -49.879 13.491 -53.537 1.00 25.44 154 SER B CA 1
ATOM 1416 C C . SER B 1 70 ? -51.102 12.813 -52.897 1.00 24.56 154 SER B C 1
ATOM 1417 O O . SER B 1 70 ? -51.011 11.702 -52.404 1.00 25.30 154 SER B O 1
ATOM 1420 N N . PRO B 1 71 ? -52.261 13.457 -53.002 1.00 25.41 155 PRO B N 1
ATOM 1421 C CA . PRO B 1 71 ? -53.512 12.859 -52.560 1.00 25.69 155 PRO B CA 1
ATOM 1422 C C . PRO B 1 71 ? -53.978 11.673 -53.408 1.00 27.60 155 PRO B C 1
ATOM 1423 O O . PRO B 1 71 ? -54.820 10.935 -52.945 1.00 25.83 155 PRO B O 1
ATOM 1427 N N . LYS B 1 72 ? -53.441 11.506 -54.614 1.00 27.55 156 LYS B N 1
ATOM 1428 C CA . LYS B 1 72 ? -53.805 10.384 -55.477 1.00 27.22 156 LYS B CA 1
ATOM 1429 C C . LYS B 1 72 ? -52.853 9.241 -55.358 1.00 27.11 156 LYS B C 1
ATOM 1430 O O . LYS B 1 72 ? -53.254 8.113 -55.505 1.00 25.79 156 LYS B O 1
ATOM 1436 N N . SER B 1 73 ? -51.570 9.522 -55.149 1.00 28.26 157 SER B N 1
ATOM 1437 C CA . SER B 1 73 ? -50.534 8.487 -55.232 1.00 26.24 157 SER B CA 1
ATOM 1438 C C . SER B 1 73 ? -49.516 8.451 -54.091 1.00 24.99 157 SER B C 1
ATOM 1439 O O . SER B 1 73 ? -48.562 7.645 -54.140 1.00 26.52 157 SER B O 1
ATOM 1442 N N . GLY B 1 74 ? -49.675 9.314 -53.088 1.00 25.48 158 GLY B N 1
ATOM 1443 C CA . GLY B 1 74 ? -48.857 9.256 -51.896 1.00 27.09 158 GLY B CA 1
ATOM 1444 C C . GLY B 1 74 ? -47.495 9.918 -52.003 1.00 25.99 158 GLY B C 1
ATOM 1445 O O . GLY B 1 74 ? -47.338 10.843 -52.768 1.00 24.45 158 GLY B O 1
ATOM 1446 N N . PRO B 1 75 ? -46.524 9.453 -51.191 1.00 22.23 159 PRO B N 1
ATOM 1447 C CA . PRO B 1 75 ? -45.253 10.124 -51.099 1.00 24.85 159 PRO B CA 1
ATOM 1448 C C . PRO B 1 75 ? -44.198 9.631 -52.085 1.00 25.61 159 PRO B C 1
ATOM 1449 O O . PRO B 1 75 ? -44.128 8.446 -52.342 1.00 22.89 159 PRO B O 1
ATOM 1453 N N . LYS B 1 76 ? -43.360 10.555 -52.565 1.00 23.00 160 LYS B N 1
ATOM 1454 C CA . LYS B 1 76 ? -42.211 10.216 -53.398 1.00 25.48 160 LYS B CA 1
ATOM 1455 C C . LYS B 1 76 ? -41.039 11.140 -53.093 1.00 23.75 160 LYS B C 1
ATOM 1456 O O . LYS B 1 76 ? -41.250 12.246 -52.591 1.00 23.88 160 LYS B O 1
ATOM 1462 N N . ARG B 1 77 ? -39.841 10.636 -53.442 1.00 25.44 161 ARG B N 1
ATOM 1463 C CA . ARG B 1 77 ? -38.639 11.464 -53.186 1.00 28.03 161 ARG B CA 1
ATOM 1464 C C . ARG B 1 77 ? -37.861 11.567 -54.523 1.00 26.66 161 ARG B C 1
ATOM 1465 O O . ARG B 1 77 ? -37.531 10.550 -55.194 1.00 25.51 161 ARG B O 1
ATOM 1473 N N . TYR B 1 78 ? -37.592 12.811 -54.914 1.00 22.93 162 TYR B N 1
ATOM 1474 C CA . TYR B 1 78 ? -36.931 13.067 -56.188 1.00 22.77 162 TYR B CA 1
ATOM 1475 C C . TYR B 1 78 ? -35.480 13.485 -56.000 1.00 24.68 162 TYR B C 1
ATOM 1476 O O . TYR B 1 78 ? -35.174 14.389 -55.205 1.00 22.80 162 TYR B O 1
ATOM 1485 N N . ASP B 1 79 ? -34.573 12.779 -56.676 1.00 26.72 163 ASP B N 1
ATOM 1486 C CA . ASP B 1 79 ? -33.166 13.139 -56.741 1.00 25.70 163 ASP B CA 1
ATOM 1487 C C . ASP B 1 79 ? -32.851 13.915 -57.998 1.00 27.88 163 ASP B C 1
ATOM 1488 O O . ASP B 1 79 ? -33.537 13.793 -59.029 1.00 30.14 163 ASP B O 1
ATOM 1493 N N . TYR B 1 80 ? -31.798 14.724 -57.945 1.00 28.67 164 TYR B N 1
ATOM 1494 C CA . TYR B 1 80 ? -31.303 15.406 -59.138 1.00 30.61 164 TYR B CA 1
ATOM 1495 C C . TYR B 1 80 ? -30.362 14.438 -59.865 1.00 31.96 164 TYR B C 1
ATOM 1496 O O . TYR B 1 80 ? -29.304 14.108 -59.345 1.00 30.46 164 TYR B O 1
ATOM 1505 N N . VAL B 1 81 ? -30.778 14.007 -61.055 1.00 28.68 165 VAL B N 1
ATOM 1506 C CA . VAL B 1 81 ? -30.207 12.850 -61.737 1.00 33.10 165 VAL B CA 1
ATOM 1507 C C . VAL B 1 81 ? -29.816 13.271 -63.165 1.00 33.64 165 VAL B C 1
ATOM 1508 O O . VAL B 1 81 ? -30.568 13.968 -63.834 1.00 32.03 165 VAL B O 1
ATOM 1512 N N . ILE B 1 82 ? -28.606 12.935 -63.563 1.00 38.34 166 ILE B N 1
ATOM 1513 C CA . ILE B 1 82 ? -28.216 12.941 -64.991 1.00 43.37 166 ILE B CA 1
ATOM 1514 C C . ILE B 1 82 ? -28.313 11.497 -65.471 1.00 43.32 166 ILE B C 1
ATOM 1515 O O . ILE B 1 82 ? -27.524 10.611 -65.036 1.00 45.54 166 ILE B O 1
ATOM 1520 N N . THR B 1 83 ? -29.246 11.208 -66.349 1.00 53.25 167 THR B N 1
ATOM 1521 C CA . THR B 1 83 ? -29.649 9.790 -66.596 1.00 55.10 167 THR B CA 1
ATOM 1522 C C . THR B 1 83 ? -28.706 9.064 -67.579 1.00 61.92 167 THR B C 1
ATOM 1523 O O . THR B 1 83 ? -28.659 7.841 -67.625 1.00 64.39 167 THR B O 1
ATOM 1527 N N . GLY B 1 84 ? -27.966 9.857 -68.369 1.00 56.49 168 GLY B N 1
ATOM 1528 C CA . GLY B 1 84 ? -26.955 9.349 -69.306 1.00 57.99 168 GLY B CA 1
ATOM 1529 C C . GLY B 1 84 ? -27.581 9.169 -70.696 1.00 59.63 168 GLY B C 1
ATOM 1530 O O . GLY B 1 84 ? -26.938 9.360 -71.750 1.00 65.11 168 GLY B O 1
ATOM 15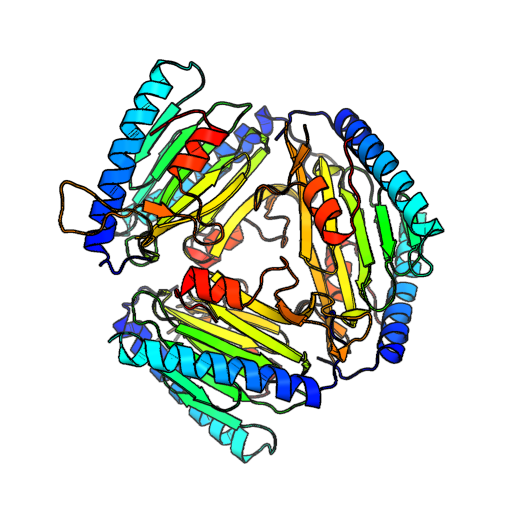31 N N . GLU B 1 85 ? -28.857 8.791 -70.691 1.00 53.24 169 GLU B N 1
ATOM 1532 C CA . GLU B 1 85 ? -29.754 9.035 -71.797 1.00 62.54 169 GLU B CA 1
ATOM 1533 C C . GLU B 1 85 ? -29.972 10.577 -71.789 1.00 65.97 169 GLU B C 1
ATOM 1534 O O . GLU B 1 85 ? -30.238 11.173 -70.723 1.00 82.88 169 GLU B O 1
ATOM 1536 N N . GLY B 1 86 ? -29.847 11.199 -72.942 1.00 57.19 170 GLY B N 1
ATOM 1537 C CA . GLY B 1 86 ? -30.143 12.642 -73.061 1.00 55.88 170 GLY B CA 1
ATOM 1538 C C . GLY B 1 86 ? -28.893 13.443 -73.344 1.00 51.50 170 GLY B C 1
ATOM 1539 O O . GLY B 1 86 ? -27.825 13.145 -72.835 1.00 51.25 170 GLY B O 1
ATOM 1540 N N . GLN B 1 87 ? -29.037 14.454 -74.206 1.00 49.36 171 GLN B N 1
ATOM 1541 C CA . GLN B 1 87 ? -27.946 15.360 -74.618 1.00 43.67 171 GLN B CA 1
ATOM 1542 C C . GLN B 1 87 ? -28.503 16.753 -74.537 1.00 43.16 171 GLN B C 1
ATOM 1543 O O . GLN B 1 87 ? -29.717 16.915 -74.263 1.00 38.81 171 GLN B O 1
ATOM 1549 N N . ASN B 1 88 ? -27.668 17.763 -74.789 1.00 45.00 172 ASN B N 1
ATOM 1550 C CA . ASN B 1 88 ? -28.155 19.163 -75.065 1.00 48.10 172 ASN B CA 1
ATOM 1551 C C . ASN B 1 88 ? -27.253 19.849 -76.127 1.00 48.82 172 ASN B C 1
ATOM 1552 O O . ASN B 1 88 ? -26.068 19.528 -76.167 1.00 49.02 172 ASN B O 1
ATOM 1557 N N . GLU B 1 89 ? -27.833 20.680 -76.985 1.00 61.49 173 GLU B N 1
ATOM 1558 C CA . GLU B 1 89 ? -27.109 21.271 -78.125 1.00 65.50 173 GLU B CA 1
ATOM 1559 C C . GLU B 1 89 ? -26.403 22.556 -77.705 1.00 70.52 173 GLU B C 1
ATOM 1560 O O . GLU B 1 89 ? -25.534 23.071 -78.442 1.00 71.13 173 GLU B O 1
ATOM 1566 N N . LYS B 1 90 ? -26.803 23.104 -76.535 1.00 69.48 174 LYS B N 1
ATOM 1567 C CA . LYS B 1 90 ? -26.300 24.395 -76.036 1.00 65.80 174 LYS B CA 1
ATOM 1568 C C . LYS B 1 90 ? -25.098 24.283 -75.105 1.00 71.54 174 LYS B C 1
ATOM 1569 O O . LYS B 1 90 ? -24.134 24.976 -75.355 1.00 76.67 174 LYS B O 1
ATOM 1575 N N . GLN B 1 91 ? -25.150 23.470 -74.037 1.00 79.89 175 GLN B N 1
ATOM 1576 C CA . GLN B 1 91 ? -24.128 23.471 -72.984 1.00 77.89 175 GLN B CA 1
ATOM 1577 C C . GLN B 1 91 ? -23.196 22.310 -73.314 1.00 68.86 175 GLN B C 1
ATOM 1578 O O . GLN B 1 91 ? -23.665 21.352 -73.871 1.00 65.02 175 GLN B O 1
ATOM 1584 N N . ASP B 1 92 ? -21.897 22.378 -72.980 1.00 62.64 176 ASP B N 1
ATOM 1585 C CA . ASP B 1 92 ? -21.064 21.158 -72.808 1.00 62.32 176 ASP B CA 1
ATOM 1586 C C . ASP B 1 92 ? -21.267 20.485 -71.430 1.00 66.66 176 ASP B C 1
ATOM 1587 O O . ASP B 1 92 ? -20.725 19.378 -71.213 1.00 67.72 176 ASP B O 1
ATOM 1589 N N . THR B 1 93 ? -21.998 21.131 -70.518 1.00 67.97 177 THR B N 1
ATOM 1590 C CA . THR B 1 93 ? -22.295 20.584 -69.187 1.00 69.22 177 THR B CA 1
ATOM 1591 C C . THR B 1 93 ? -23.484 19.593 -69.289 1.00 64.99 177 THR B C 1
ATOM 1592 O O . THR B 1 93 ? -24.445 19.895 -70.007 1.00 55.80 177 THR B O 1
ATOM 1596 N N . ALA B 1 94 ? -23.444 18.487 -68.536 1.00 57.75 178 ALA B N 1
ATOM 1597 C CA . ALA B 1 94 ? -24.527 17.511 -68.531 1.00 56.41 178 ALA B CA 1
ATOM 1598 C C . ALA B 1 94 ? -25.849 18.111 -67.945 1.00 56.42 178 ALA B C 1
ATOM 1599 O O . ALA B 1 94 ? -25.837 19.006 -67.101 1.00 50.16 178 ALA B O 1
ATOM 1601 N N . VAL B 1 95 ? -26.968 17.663 -68.486 1.00 50.09 179 VAL B N 1
ATOM 1602 C CA . VAL B 1 95 ? -28.269 18.204 -68.147 1.00 50.57 179 VAL B CA 1
ATOM 1603 C C . VAL B 1 95 ? -28.951 17.200 -67.225 1.00 46.62 179 VAL B C 1
ATOM 1604 O O . VAL B 1 95 ? -29.012 16.011 -67.519 1.00 44.82 179 VAL B O 1
ATOM 1608 N N . GLY B 1 96 ? -29.485 17.696 -66.133 1.00 44.50 180 GLY B N 1
ATOM 1609 C CA . GLY B 1 96 ? -30.145 16.901 -65.134 1.00 40.49 180 GLY B CA 1
ATOM 1610 C C . GLY B 1 96 ? -31.624 17.105 -64.982 1.00 35.81 180 GLY B C 1
ATOM 1611 O O . GLY B 1 96 ? -32.192 18.112 -65.425 1.00 31.98 180 GLY B O 1
ATOM 1612 N N . GLU B 1 97 ? -32.255 16.123 -64.342 1.00 31.41 181 GLU B N 1
ATOM 1613 C CA . GLU B 1 97 ? -33.714 16.102 -64.121 1.00 31.65 181 GLU B CA 1
ATOM 1614 C C . GLU B 1 97 ? -34.038 15.629 -62.699 1.00 29.75 181 GLU B C 1
ATOM 1615 O O . GLU B 1 97 ? -33.227 14.928 -62.091 1.00 28.06 181 GLU B O 1
ATOM 1621 N N . TRP B 1 98 ? -35.229 15.968 -62.206 1.00 26.83 182 TRP B N 1
ATOM 1622 C CA . TRP B 1 98 ? -35.694 15.529 -60.898 1.00 26.49 182 TRP B CA 1
ATOM 1623 C C . TRP B 1 98 ? -36.449 14.228 -61.038 1.00 27.42 182 TRP B C 1
ATOM 1624 O O . TRP B 1 98 ? -37.539 14.198 -61.630 1.00 27.77 182 TRP B O 1
ATOM 1635 N N . VAL B 1 99 ? -35.839 13.150 -60.542 1.00 25.89 183 VAL B N 1
ATOM 1636 C CA . VAL B 1 99 ? -36.263 11.783 -60.856 1.00 24.96 183 VAL B CA 1
ATOM 1637 C C . VAL B 1 99 ? -36.535 11.001 -59.570 1.00 26.04 183 VAL B C 1
ATOM 1638 O O . VAL B 1 99 ? -35.765 11.048 -58.605 1.00 24.01 183 VAL B O 1
ATOM 1642 N N . TYR B 1 100 ? -37.598 10.213 -59.610 1.00 25.63 184 TYR B N 1
ATOM 1643 C CA . TYR B 1 100 ? -37.894 9.254 -58.578 1.00 27.49 184 TYR B CA 1
ATOM 1644 C C . TYR B 1 100 ? -37.164 7.967 -58.948 1.00 29.29 184 TYR B C 1
ATOM 1645 O O . TYR B 1 100 ? -37.617 7.228 -59.830 1.00 25.82 184 TYR B O 1
ATOM 1654 N N . LEU B 1 101 ? -36.032 7.705 -58.281 1.00 29.22 185 LEU B N 1
ATOM 1655 C CA . LEU B 1 101 ? -35.116 6.682 -58.768 1.00 32.72 185 LEU B CA 1
ATOM 1656 C C . LEU B 1 101 ? -35.645 5.252 -58.649 1.00 34.90 185 LEU B C 1
ATOM 1657 O O . LEU B 1 101 ? -35.163 4.368 -59.302 1.00 38.43 185 LEU B O 1
ATOM 1662 N N . ARG B 1 102 ? -36.632 5.038 -57.813 1.00 32.04 186 ARG B N 1
ATOM 1663 C CA . ARG B 1 102 ? -37.298 3.774 -57.704 1.00 36.18 186 ARG B CA 1
ATOM 1664 C C . ARG B 1 102 ? -37.944 3.333 -59.021 1.00 36.41 186 ARG B C 1
ATOM 1665 O O . ARG B 1 102 ? -37.955 2.152 -59.301 1.00 38.25 186 ARG B O 1
ATOM 1673 N N . ASP B 1 103 ? -38.524 4.261 -59.829 1.00 32.77 187 ASP B N 1
ATOM 1674 C CA . ASP B 1 103 ? -39.095 3.872 -61.110 1.00 34.45 187 ASP B CA 1
ATOM 1675 C C . ASP B 1 103 ? -38.600 4.631 -62.328 1.00 33.70 187 ASP B C 1
ATOM 1676 O O . ASP B 1 103 ? -39.028 4.366 -63.419 1.00 37.33 187 ASP B O 1
ATOM 1681 N N . GLY B 1 104 ? -37.709 5.585 -62.120 1.00 34.45 188 GLY B N 1
ATOM 1682 C CA . GLY B 1 104 ? -37.151 6.366 -63.175 1.00 31.43 188 GLY B CA 1
ATOM 1683 C C . GLY B 1 104 ? -38.015 7.493 -63.674 1.00 30.79 188 GLY B C 1
ATOM 1684 O O . GLY B 1 104 ? -37.615 8.175 -64.588 1.00 30.51 188 GLY B O 1
ATOM 1685 N N . SER B 1 105 ? -39.190 7.722 -63.101 1.00 30.03 189 SER B N 1
ATOM 1686 C CA . SER B 1 105 ? -40.090 8.790 -63.587 1.00 28.86 189 SER B CA 1
ATOM 1687 C C . SER B 1 105 ? -39.608 10.171 -63.092 1.00 27.93 189 SER B C 1
ATOM 1688 O O . SER B 1 105 ? -38.977 10.264 -62.046 1.00 27.13 189 SER B O 1
ATOM 1691 N N . THR B 1 106 ? -40.025 11.214 -63.785 1.00 28.27 190 THR B N 1
ATOM 1692 C CA . THR B 1 106 ? -39.774 12.575 -63.385 1.00 28.17 190 THR B CA 1
ATOM 1693 C C . THR B 1 106 ? -40.933 13.183 -62.614 1.00 26.95 190 THR B C 1
ATOM 1694 O O . THR B 1 106 ? -42.090 12.724 -62.735 1.00 26.96 190 THR B O 1
ATOM 1698 N N . LEU B 1 107 ? -40.654 14.208 -61.835 1.00 24.92 191 LEU B N 1
ATOM 1699 C CA . LEU B 1 107 ? -41.723 14.927 -61.149 1.00 26.00 191 LEU B CA 1
ATOM 1700 C C . LEU B 1 107 ? -42.631 15.629 -62.155 1.00 24.83 191 LEU B C 1
ATOM 1701 O O . LEU B 1 107 ? -43.853 15.673 -61.985 1.00 27.40 191 LEU B O 1
ATOM 1706 N N . ASN B 1 108 ? -42.049 16.203 -63.185 1.00 26.10 192 ASN B N 1
ATOM 1707 C CA . ASN B 1 108 ? -42.837 16.839 -64.305 1.00 28.14 192 ASN B CA 1
ATOM 1708 C C . ASN B 1 108 ? -43.848 15.840 -64.885 1.00 25.82 192 ASN B C 1
ATOM 1709 O O . ASN B 1 108 ? -45.003 16.176 -65.083 1.00 26.21 192 ASN B O 1
ATOM 1714 N N . GLN B 1 109 ? -43.432 14.602 -65.106 1.00 24.52 193 GLN B N 1
ATOM 1715 C CA . GLN B 1 109 ? -44.334 13.587 -65.648 1.00 25.35 193 GLN B CA 1
ATOM 1716 C C . GLN B 1 109 ? -45.515 13.283 -64.711 1.00 25.52 193 GLN B C 1
ATOM 1717 O O . GLN B 1 109 ? -46.656 13.124 -65.133 1.00 26.84 193 GLN B O 1
ATOM 1723 N N . LEU B 1 110 ? -45.249 13.186 -63.408 1.00 27.64 194 LEU B N 1
ATOM 1724 C CA . LEU B 1 110 ? -46.317 12.956 -62.444 1.00 26.51 194 LEU B CA 1
ATOM 1725 C C . LEU B 1 110 ? -47.324 14.115 -62.461 1.00 26.08 194 LEU B C 1
ATOM 1726 O O . LEU B 1 110 ? -48.529 13.909 -62.407 1.00 27.96 194 LEU B O 1
ATOM 1731 N N . LEU B 1 111 ? -46.839 15.319 -62.480 1.00 25.50 195 LEU B N 1
ATOM 1732 C CA . LEU B 1 111 ? -47.720 16.511 -62.518 1.00 27.81 195 LEU B CA 1
ATOM 1733 C C . LEU B 1 111 ? -48.535 16.556 -63.786 1.00 31.34 195 LEU B C 1
ATOM 1734 O O . LEU B 1 111 ? -49.703 16.915 -63.764 1.00 30.70 195 LEU B O 1
ATOM 1739 N N . LEU B 1 112 ? -47.956 16.154 -64.902 1.00 29.34 196 LEU B N 1
ATOM 1740 C CA . LEU B 1 112 ? -48.709 16.038 -66.173 1.00 30.23 196 LEU B CA 1
ATOM 1741 C C . LEU B 1 112 ? -49.839 15.043 -66.018 1.00 29.04 196 LEU B C 1
ATOM 1742 O O . LEU B 1 112 ? -50.977 15.357 -66.292 1.00 31.32 196 LEU B O 1
ATOM 1747 N N . GLU B 1 113 ? -49.533 13.853 -65.555 1.00 24.56 197 GLU B N 1
ATOM 1748 C CA . GLU B 1 113 ? -50.520 12.778 -65.469 1.00 27.10 197 GLU B CA 1
ATOM 1749 C C . GLU B 1 113 ? -51.607 13.013 -64.441 1.00 30.21 197 GLU B C 1
ATOM 1750 O O . GLU B 1 113 ? -52.731 12.637 -64.657 1.00 30.56 197 GLU B O 1
ATOM 1756 N N . GLU B 1 114 ? -51.269 13.614 -63.311 1.00 29.89 198 GLU B N 1
ATOM 1757 C CA . GLU B 1 114 ? -52.229 13.768 -62.240 1.00 33.29 198 GLU B CA 1
ATOM 1758 C C . GLU B 1 114 ? -53.030 15.067 -62.291 1.00 33.05 198 GLU B C 1
ATOM 1759 O O . GLU B 1 114 ? -54.195 15.070 -62.013 1.00 34.08 198 GLU B O 1
ATOM 1765 N N . ILE B 1 115 ? -52.376 16.148 -62.632 1.00 34.29 199 ILE B N 1
ATOM 1766 C CA . ILE B 1 115 ? -52.912 17.503 -62.567 1.00 38.80 199 ILE B CA 1
ATOM 1767 C C . ILE B 1 115 ? -53.090 18.153 -63.975 1.00 43.35 199 ILE B C 1
ATOM 1768 O O . ILE B 1 115 ? -53.724 19.193 -64.067 1.00 39.20 199 ILE B O 1
ATOM 1773 N N . GLY B 1 116 ? -52.538 17.541 -65.014 1.00 43.74 200 GLY B N 1
ATOM 1774 C CA . GLY B 1 116 ? -52.689 18.047 -66.358 1.00 43.92 200 GLY B CA 1
ATOM 1775 C C . GLY B 1 116 ? -51.874 19.281 -66.669 1.00 47.14 200 GLY B C 1
ATOM 1776 O O . GLY B 1 116 ? -52.229 20.018 -67.551 1.00 45.79 200 GLY B O 1
ATOM 1777 N N . VAL B 1 117 ? -50.767 19.476 -65.970 1.00 46.60 201 VAL B N 1
ATOM 1778 C CA . VAL B 1 117 ? -49.879 20.596 -66.244 1.00 49.02 201 VAL B CA 1
ATOM 1779 C C . VAL B 1 117 ? -48.674 20.043 -66.966 1.00 49.56 201 VAL B C 1
ATOM 1780 O O . VAL B 1 117 ? -48.032 19.108 -66.477 1.00 41.37 201 VAL B O 1
ATOM 1784 N N . ASP B 1 118 ? -48.340 20.652 -68.092 1.00 56.68 202 ASP B N 1
ATOM 1785 C CA . ASP B 1 118 ? -47.181 20.253 -68.875 1.00 62.18 202 ASP B CA 1
ATOM 1786 C C . ASP B 1 118 ? -46.090 21.301 -68.721 1.00 60.02 202 ASP B C 1
ATOM 1787 O O . ASP B 1 118 ? -46.204 22.391 -69.245 1.00 66.30 202 ASP B O 1
ATOM 1792 N N . LEU B 1 119 ? -45.044 20.953 -67.984 1.00 58.35 203 LEU B N 1
ATOM 1793 C CA . LEU B 1 119 ? -43.938 21.876 -67.724 1.00 57.44 203 LEU B CA 1
ATOM 1794 C C . LEU B 1 119 ? -42.852 22.054 -68.824 1.00 63.53 203 LEU B C 1
ATOM 1795 O O . LEU B 1 119 ? -42.356 21.109 -69.422 1.00 63.75 203 LEU B O 1
ATOM 1797 N N . SER C 1 1 ? -61.165 6.476 -39.713 1.00 46.70 85 SER C N 1
ATOM 1798 C CA . SER C 1 1 ? -60.314 5.903 -38.607 1.00 39.11 85 SER C CA 1
ATOM 1799 C C . SER C 1 1 ? -61.031 4.966 -37.748 1.00 50.72 85 SER C C 1
ATOM 1800 O O . SER C 1 1 ? -61.144 3.780 -37.978 1.00 67.93 85 SER C O 1
ATOM 1802 N N . MET C 1 2 ? -61.482 5.542 -36.668 1.00 67.06 86 MET C N 1
ATOM 1803 C CA . MET C 1 2 ? -62.404 4.949 -35.761 1.00 63.80 86 MET C CA 1
ATOM 1804 C C . MET C 1 2 ? -63.447 6.013 -35.471 1.00 65.62 86 MET C C 1
ATOM 1805 O O . MET C 1 2 ? -64.612 5.609 -35.252 1.00 67.24 86 MET C O 1
ATOM 1810 N N . ALA C 1 3 ? -63.116 7.333 -35.425 1.00 57.62 87 ALA C N 1
ATOM 1811 C CA . ALA C 1 3 ? -64.183 8.308 -35.138 1.00 55.59 87 ALA C CA 1
ATOM 1812 C C . ALA C 1 3 ? -65.134 8.557 -36.305 1.00 52.55 87 ALA C C 1
ATOM 1813 O O . ALA C 1 3 ? -64.682 8.738 -37.422 1.00 55.07 87 ALA C O 1
ATOM 1815 N N . ASP C 1 4 ? -66.437 8.630 -36.014 1.00 50.54 88 ASP C N 1
ATOM 1816 C CA . ASP C 1 4 ? -67.447 8.887 -37.024 1.00 54.19 88 ASP C CA 1
ATOM 1817 C C . ASP C 1 4 ? -67.681 10.394 -37.052 1.00 49.01 88 ASP C C 1
ATOM 1818 O O . ASP C 1 4 ? -68.469 10.917 -36.222 1.00 55.04 88 ASP C O 1
ATOM 1823 N N . ILE C 1 5 ? -67.001 11.091 -37.954 1.00 42.10 89 ILE C N 1
ATOM 1824 C CA . ILE C 1 5 ? -67.068 12.551 -37.953 1.00 40.04 89 ILE C CA 1
ATOM 1825 C C . ILE C 1 5 ? -67.414 13.060 -39.329 1.00 36.95 89 ILE C C 1
ATOM 1826 O O . ILE C 1 5 ? -67.076 12.437 -40.331 1.00 41.49 89 ILE C O 1
ATOM 1831 N N . THR C 1 6 ? -68.078 14.194 -39.368 1.00 35.38 90 THR C N 1
ATOM 1832 C CA . THR C 1 6 ? -68.397 14.839 -40.632 1.00 36.35 90 THR C CA 1
ATOM 1833 C C . THR C 1 6 ? -67.178 15.641 -41.111 1.00 37.50 90 THR C C 1
ATOM 1834 O O . THR C 1 6 ? -66.221 15.872 -40.343 1.00 36.23 90 THR C O 1
ATOM 1838 N N . THR C 1 7 ? -67.225 16.078 -42.334 1.00 35.77 91 THR C N 1
ATOM 1839 C CA . THR C 1 7 ? -66.168 16.893 -42.909 1.00 43.11 91 THR C CA 1
ATOM 1840 C C . THR C 1 7 ? -66.002 18.190 -42.130 1.00 39.90 91 THR C C 1
ATOM 1841 O O . THR C 1 7 ? -64.873 18.604 -41.851 1.00 39.97 91 THR C O 1
ATOM 1845 N N . ALA C 1 8 ? -67.132 18.801 -41.746 1.00 35.75 92 ALA C N 1
ATOM 1846 C CA . ALA C 1 8 ? -67.105 20.019 -40.928 1.00 38.60 92 ALA C CA 1
ATOM 1847 C C . ALA C 1 8 ? -66.469 19.778 -39.576 1.00 38.63 92 ALA C C 1
ATOM 1848 O O . ALA C 1 8 ? -65.706 20.618 -39.108 1.00 39.72 92 ALA C O 1
ATOM 1850 N N . GLU C 1 9 ? -66.786 18.638 -38.961 1.00 34.43 93 GLU C N 1
ATOM 1851 C CA . GLU C 1 9 ? -66.178 18.268 -37.678 1.00 38.87 93 GLU C CA 1
ATOM 1852 C C . GLU C 1 9 ? -64.677 18.019 -37.819 1.00 38.78 93 GLU C C 1
ATOM 1853 O O . GLU C 1 9 ? -63.906 18.473 -36.966 1.00 32.52 93 GLU C O 1
ATOM 1859 N N . TYR C 1 10 ? -64.290 17.330 -38.900 1.00 31.68 94 TYR C N 1
ATOM 1860 C CA . TYR C 1 10 ? -62.898 17.113 -39.204 1.00 30.22 94 TYR C CA 1
ATOM 1861 C C . TYR C 1 10 ? -62.140 18.434 -39.272 1.00 30.61 94 TYR C C 1
ATOM 1862 O O . TYR C 1 10 ? -61.088 18.579 -38.628 1.00 32.28 94 TYR C O 1
ATOM 1871 N N . HIS C 1 11 ? -62.674 19.392 -40.037 1.00 29.82 95 HIS C N 1
ATOM 1872 C CA . HIS C 1 11 ? -61.985 20.676 -40.206 1.00 32.77 95 HIS C CA 1
ATOM 1873 C C . HIS C 1 11 ? -61.778 21.408 -38.890 1.00 34.10 95 HIS C C 1
ATOM 1874 O O . HIS C 1 11 ? -60.730 22.003 -38.667 1.00 33.17 95 HIS C O 1
ATOM 1881 N N . ARG C 1 12 ? -62.779 21.359 -38.027 1.00 34.25 96 ARG C N 1
ATOM 1882 C CA . ARG C 1 12 ? -62.680 21.991 -36.687 1.00 35.38 96 ARG C CA 1
ATOM 1883 C C . ARG C 1 12 ? -61.629 21.304 -35.858 1.00 31.40 96 ARG C C 1
ATOM 1884 O O . ARG C 1 12 ? -60.786 21.965 -35.276 1.00 33.73 96 ARG C O 1
ATOM 1886 N N . LEU C 1 13 ? -61.675 19.985 -35.797 1.00 32.42 97 LEU C N 1
ATOM 1887 C CA . LEU C 1 13 ? -60.692 19.220 -35.002 1.00 30.32 97 LEU C CA 1
ATOM 1888 C C . LEU C 1 13 ? -59.263 19.463 -35.518 1.00 33.42 97 LEU C C 1
ATOM 1889 O O . LEU C 1 13 ? -58.345 19.711 -34.735 1.00 32.93 97 LEU C O 1
ATOM 1894 N N . ALA C 1 14 ? -59.096 19.425 -36.845 1.00 32.20 98 ALA C N 1
ATOM 1895 C CA . ALA C 1 14 ? -57.768 19.558 -37.414 1.00 29.74 98 ALA C CA 1
ATOM 1896 C C . ALA C 1 14 ? -57.250 20.964 -37.214 1.00 32.10 98 ALA C C 1
ATOM 1897 O O . ALA C 1 14 ? -56.082 21.150 -36.854 1.00 32.93 98 ALA C O 1
ATOM 1899 N N . ASP C 1 15 ? -58.122 21.950 -37.432 1.00 33.26 99 ASP C N 1
ATOM 1900 C CA . ASP C 1 15 ? -57.727 23.353 -37.245 1.00 38.17 99 ASP C CA 1
ATOM 1901 C C . ASP C 1 15 ? -57.343 23.646 -35.801 1.00 35.80 99 ASP C C 1
ATOM 1902 O O . ASP C 1 15 ? -56.344 24.297 -35.545 1.00 37.63 99 ASP C O 1
ATOM 1907 N N . GLU C 1 16 ? -58.126 23.142 -34.864 1.00 32.56 100 GLU C N 1
ATOM 1908 C CA . GLU C 1 16 ? -57.810 23.295 -33.431 1.00 37.08 100 GLU C CA 1
ATOM 1909 C C . GLU C 1 16 ? -56.434 22.717 -33.094 1.00 38.30 100 GLU C C 1
ATOM 1910 O O . GLU C 1 16 ? -55.612 23.370 -32.452 1.00 34.07 100 GLU C O 1
ATOM 1916 N N . TYR C 1 17 ? -56.179 21.490 -33.551 1.00 35.75 101 TYR C N 1
ATOM 1917 C CA . TYR C 1 17 ? -54.904 20.841 -33.284 1.00 31.40 101 TYR C CA 1
ATOM 1918 C C . TYR C 1 17 ? -53.708 21.596 -33.876 1.00 31.56 101 TYR C C 1
ATOM 1919 O O . TYR C 1 17 ? -52.691 21.830 -33.187 1.00 32.85 101 TYR C O 1
ATOM 1928 N N . LEU C 1 18 ? -53.823 21.989 -35.146 1.00 32.60 102 LEU C N 1
ATOM 1929 C CA . LEU C 1 18 ? -52.711 22.634 -35.815 1.00 32.36 102 LEU C CA 1
ATOM 1930 C C . LEU C 1 18 ? -52.465 24.076 -35.296 1.00 37.91 102 LEU C C 1
ATOM 1931 O O . LEU C 1 18 ? -51.315 24.563 -35.293 1.00 36.17 102 LEU C O 1
ATOM 1936 N N . ASP C 1 19 ? -53.537 24.755 -34.893 1.00 35.40 103 ASP C N 1
ATOM 1937 C CA . ASP C 1 19 ? -53.419 26.063 -34.213 1.00 37.79 103 ASP C CA 1
ATOM 1938 C C . ASP C 1 19 ? -52.649 25.943 -32.899 1.00 35.85 103 ASP C C 1
ATOM 1939 O O . ASP C 1 19 ? -51.756 26.749 -32.633 1.00 37.10 103 ASP C O 1
ATOM 1944 N N . ALA C 1 20 ? -52.969 24.928 -32.085 1.00 34.01 104 ALA C N 1
ATOM 1945 C CA . ALA C 1 20 ? -52.225 24.689 -30.855 1.00 35.08 104 ALA C CA 1
ATOM 1946 C C . ALA C 1 20 ? -50.765 24.346 -31.172 1.00 42.92 104 ALA C C 1
ATOM 1947 O O . ALA C 1 20 ? -49.845 24.870 -30.520 1.00 38.92 104 ALA C O 1
ATOM 1949 N N . LEU C 1 21 ? -50.543 23.502 -32.195 1.00 36.63 105 LEU C N 1
ATOM 1950 C CA . LEU C 1 21 ? -49.189 23.149 -32.555 1.00 33.28 105 LEU C CA 1
ATOM 1951 C C . LEU C 1 21 ? -48.389 24.363 -33.020 1.00 33.53 105 LEU C C 1
ATOM 1952 O O . LEU C 1 21 ? -47.233 24.544 -32.635 1.00 34.62 105 LEU C O 1
ATOM 1957 N N . LEU C 1 22 ? -49.013 25.163 -33.862 1.00 30.54 106 LEU C N 1
ATOM 1958 C CA . LEU C 1 22 ? -48.391 26.381 -34.358 1.00 34.29 106 LEU C CA 1
ATOM 1959 C C . LEU C 1 22 ? -47.898 27.300 -33.225 1.00 36.12 106 LEU C C 1
ATOM 1960 O O . LEU C 1 22 ? -46.748 27.748 -33.244 1.00 34.47 106 LEU C O 1
ATOM 1965 N N . SER C 1 23 ? -48.740 27.552 -32.230 1.00 37.94 107 SER C N 1
ATOM 1966 C CA . SER C 1 23 ? -48.322 28.473 -31.169 1.00 41.25 107 SER C CA 1
ATOM 1967 C C . SER C 1 23 ? -47.169 27.898 -30.330 1.00 40.89 107 SER C C 1
ATOM 1968 O O . SER C 1 23 ? -46.222 28.638 -30.014 1.00 42.16 107 SER C O 1
ATOM 1971 N N . ARG C 1 24 ? -47.184 26.579 -30.042 1.00 36.90 108 ARG C N 1
ATOM 1972 C CA . ARG C 1 24 ? -46.008 25.918 -29.463 1.00 36.13 108 ARG C CA 1
ATOM 1973 C C . ARG C 1 24 ? -44.745 26.070 -30.343 1.00 38.38 108 ARG C C 1
ATOM 1974 O O . ARG C 1 24 ? -43.642 26.318 -29.830 1.00 43.37 108 ARG C O 1
ATOM 1976 N N . LEU C 1 25 ? -44.891 25.942 -31.664 1.00 35.24 109 LEU C N 1
ATOM 1977 C CA . LEU C 1 25 ? -43.727 26.028 -32.529 1.00 36.12 109 LEU C CA 1
ATOM 1978 C C . LEU C 1 25 ? -43.257 27.483 -32.715 1.00 40.09 109 LEU C C 1
ATOM 1979 O O . LEU C 1 25 ? -42.066 27.736 -32.934 1.00 38.89 109 LEU C O 1
ATOM 1984 N N . GLU C 1 26 ? -44.191 28.440 -32.690 1.00 38.22 110 GLU C N 1
ATOM 1985 C CA . GLU C 1 26 ? -43.814 29.851 -32.653 1.00 41.96 110 GLU C CA 1
ATOM 1986 C C . GLU C 1 26 ? -42.930 30.206 -31.452 1.00 42.86 110 GLU C C 1
ATOM 1987 O O . GLU C 1 26 ? -42.000 30.973 -31.607 1.00 43.07 110 GLU C O 1
ATOM 1993 N N . GLU C 1 27 ? -43.183 29.641 -30.281 1.00 47.10 111 GLU C N 1
ATOM 1994 C CA . GLU C 1 27 ? -42.246 29.807 -29.146 1.00 51.81 111 GLU C CA 1
ATOM 1995 C C . GLU C 1 27 ? -40.860 29.298 -29.498 1.00 54.59 111 GLU C C 1
ATOM 1996 O O . GLU C 1 27 ? -39.868 29.985 -29.265 1.00 50.67 111 GLU C O 1
ATOM 2002 N N . LEU C 1 28 ? -40.796 28.111 -30.085 1.00 47.19 112 LEU C N 1
ATOM 2003 C CA . LEU C 1 28 ? -39.517 27.508 -30.502 1.00 46.84 112 LEU C CA 1
ATOM 2004 C C . LEU C 1 28 ? -38.796 28.372 -31.572 1.00 45.86 112 LEU C C 1
ATOM 2005 O O . LEU C 1 28 ? -37.562 28.528 -31.551 1.00 45.88 112 LEU C O 1
ATOM 2010 N N . GLN C 1 29 ? -39.574 28.916 -32.493 1.00 42.55 113 GLN C N 1
ATOM 2011 C CA . GLN C 1 29 ? -39.055 29.807 -33.513 1.00 46.30 113 GLN C CA 1
ATOM 2012 C C . GLN C 1 29 ? -38.328 31.047 -32.912 1.00 51.19 113 GLN C C 1
ATOM 2013 O O . GLN C 1 29 ? -37.291 31.480 -33.414 1.00 46.41 113 GLN C O 1
ATOM 2019 N N . ASP C 1 30 ? -38.902 31.605 -31.853 1.00 50.06 114 ASP C N 1
ATOM 2020 C CA . ASP C 1 30 ? -38.329 32.783 -31.173 1.00 57.89 114 ASP C CA 1
ATOM 2021 C C . ASP C 1 30 ? -37.029 32.465 -30.446 1.00 51.17 114 ASP C C 1
ATOM 2022 O O . ASP C 1 30 ? -36.149 33.282 -30.406 1.00 57.74 114 ASP C O 1
ATOM 2027 N N . GLU C 1 31 ? -36.919 31.250 -29.926 1.00 47.63 115 GLU C N 1
ATOM 2028 C CA . GLU C 1 31 ? -35.743 30.801 -29.191 1.00 52.37 115 GLU C CA 1
ATOM 2029 C C . GLU C 1 31 ? -34.537 30.457 -30.073 1.00 52.83 115 GLU C C 1
ATOM 2030 O O . GLU C 1 31 ? -33.402 30.599 -29.657 1.00 46.88 115 GLU C O 1
ATOM 2036 N N . ARG C 1 32 ? -34.802 29.946 -31.264 1.00 46.04 116 ARG C N 1
ATOM 2037 C CA . ARG C 1 32 ? -33.799 29.369 -32.116 1.00 45.00 116 ARG C CA 1
ATOM 2038 C C . ARG C 1 32 ? -33.649 30.110 -33.416 1.00 42.34 116 ARG C C 1
ATOM 2039 O O . ARG C 1 32 ? -34.644 30.331 -34.130 1.00 42.51 116 ARG C O 1
ATOM 2044 N N . GLU C 1 33 ? -32.413 30.446 -33.770 1.00 40.23 117 GLU C N 1
ATOM 2045 C CA . GLU C 1 33 ? -32.113 31.127 -35.038 1.00 42.56 117 GLU C CA 1
ATOM 2046 C C . GLU C 1 33 ? -32.343 30.227 -36.270 1.00 41.14 117 GLU C C 1
ATOM 2047 O O . GLU C 1 33 ? -32.641 30.739 -37.352 1.00 41.42 117 GLU C O 1
ATOM 2053 N N . ASP C 1 34 ? -32.218 28.914 -36.099 1.00 35.72 118 ASP C N 1
ATOM 2054 C CA . ASP C 1 34 ? -32.370 27.939 -37.164 1.00 40.38 118 ASP C CA 1
ATOM 2055 C C . ASP C 1 34 ? -33.796 27.382 -37.413 1.00 41.79 118 ASP C C 1
ATOM 2056 O O . ASP C 1 34 ? -33.973 26.632 -38.333 1.00 48.18 118 ASP C O 1
ATOM 2061 N N . VAL C 1 35 ? -34.760 27.774 -36.605 1.0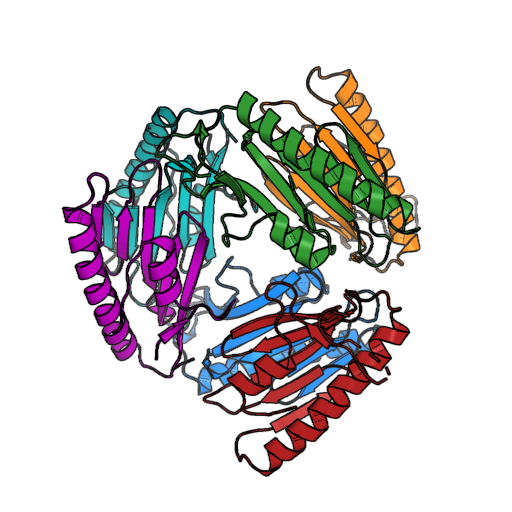0 38.47 119 VAL C N 1
ATOM 2062 C CA . VAL C 1 35 ? -36.127 27.304 -36.684 1.00 36.26 119 VAL C CA 1
ATOM 2063 C C . VAL C 1 35 ? -37.030 28.336 -37.308 1.00 39.40 119 VAL C C 1
ATOM 2064 O O . VAL C 1 35 ? -37.102 29.440 -36.793 1.00 42.14 119 VAL C O 1
ATOM 2068 N N . ASP C 1 36 ? -37.748 27.992 -38.376 1.00 38.36 120 ASP C N 1
ATOM 2069 C CA . ASP C 1 36 ? -38.831 28.841 -38.903 1.00 39.70 120 ASP C CA 1
ATOM 2070 C C . ASP C 1 36 ? -40.120 28.056 -39.066 1.00 41.54 120 ASP C C 1
ATOM 2071 O O . ASP C 1 36 ? -40.070 26.936 -39.575 1.00 33.52 120 ASP C O 1
ATOM 2073 N N . VAL C 1 37 ? -41.255 28.644 -38.710 1.00 37.37 121 VAL C N 1
ATOM 2074 C CA . VAL C 1 37 ? -42.556 27.993 -38.799 1.00 37.02 121 VAL C CA 1
ATOM 2075 C C . VAL C 1 37 ? -43.470 28.855 -39.642 1.00 43.05 121 VAL C C 1
ATOM 2076 O O . VAL C 1 37 ? -43.460 30.065 -39.473 1.00 40.59 121 VAL C O 1
ATOM 2080 N N . GLU C 1 38 ? -44.283 28.245 -40.493 1.00 40.76 122 GLU C N 1
ATOM 2081 C CA . GLU C 1 38 ? -45.327 28.944 -41.236 1.00 42.29 122 GLU C CA 1
ATOM 2082 C C . GLU C 1 38 ? -46.582 28.099 -41.225 1.00 46.72 122 GLU C C 1
ATOM 2083 O O . GLU C 1 38 ? -46.492 26.870 -41.109 1.00 34.85 122 GLU C O 1
ATOM 2085 N N . TYR C 1 39 ? -47.753 28.729 -41.358 1.00 42.44 123 TYR C N 1
ATOM 2086 C CA . TYR C 1 39 ? -49.020 28.001 -41.449 1.00 47.73 123 TYR C CA 1
ATOM 2087 C C . TYR C 1 39 ? -49.950 28.734 -42.394 1.00 50.89 123 TYR C C 1
ATOM 2088 O O . TYR C 1 39 ? -50.317 29.869 -42.136 1.00 60.62 123 TYR C O 1
ATOM 2097 N N . GLN C 1 40 ? -50.307 28.092 -43.503 1.00 50.11 124 GLN C N 1
ATOM 2098 C CA . GLN C 1 40 ? -51.120 28.728 -44.542 1.00 49.16 124 GLN C CA 1
ATOM 2099 C C . GLN C 1 40 ? -51.869 27.669 -45.320 1.00 46.31 124 GLN C C 1
ATOM 2100 O O . GLN C 1 40 ? -51.278 26.651 -45.756 1.00 45.37 124 GLN C O 1
ATOM 2102 N N . SER C 1 41 ? -53.177 27.883 -45.480 1.00 50.82 125 SER C N 1
ATOM 2103 C CA . SER C 1 41 ? -54.004 27.016 -46.333 1.00 46.53 125 SER C CA 1
ATOM 2104 C C . SER C 1 41 ? -53.923 25.539 -45.902 1.00 38.62 125 SER C C 1
ATOM 2105 O O . SER C 1 41 ? -53.779 24.657 -46.737 1.00 39.38 125 SER C O 1
ATOM 2108 N N . GLY C 1 42 ? -54.011 25.305 -44.597 1.00 34.93 126 GLY C N 1
ATOM 2109 C CA . GLY C 1 42 ? -54.003 23.975 -44.030 1.00 39.62 126 GLY C CA 1
ATOM 2110 C C . GLY C 1 42 ? -52.680 23.230 -44.019 1.00 37.78 126 GLY C C 1
ATOM 2111 O O . GLY C 1 42 ? -52.654 22.044 -43.735 1.00 32.72 126 GLY C O 1
ATOM 2112 N N . VAL C 1 43 ? -51.589 23.935 -44.296 1.00 37.14 127 VAL C N 1
ATOM 2113 C CA . VAL C 1 43 ? -50.260 23.348 -44.345 1.00 34.51 127 VAL C CA 1
ATOM 2114 C C . VAL C 1 43 ? -49.352 24.039 -43.338 1.00 34.51 127 VAL C C 1
ATOM 2115 O O . VAL C 1 43 ? -49.115 25.239 -43.442 1.00 30.29 127 VAL C O 1
ATOM 2119 N N . LEU C 1 44 ? -48.838 23.268 -42.376 1.00 29.34 128 LEU C N 1
ATOM 2120 C CA . LEU C 1 44 ? -47.871 23.764 -41.403 1.00 31.20 128 LEU C CA 1
ATOM 2121 C C . LEU C 1 44 ? -46.453 23.349 -41.879 1.00 32.28 128 LEU C C 1
ATOM 2122 O O . LEU C 1 44 ? -46.187 22.156 -42.103 1.00 29.32 128 LEU C O 1
ATOM 2127 N N . THR C 1 45 ? -45.572 24.337 -42.020 1.00 30.51 129 THR C N 1
ATOM 2128 C CA . THR C 1 45 ? -44.191 24.125 -42.376 1.00 34.18 129 THR C CA 1
ATOM 2129 C C . THR C 1 45 ? -43.293 24.379 -41.170 1.00 33.12 129 THR C C 1
ATOM 2130 O O . THR C 1 45 ? -43.401 25.421 -40.543 1.00 34.37 129 THR C O 1
ATOM 2134 N N . LEU C 1 46 ? -42.403 23.454 -40.865 1.00 30.61 130 LEU C N 1
ATOM 2135 C CA . LEU C 1 46 ? -41.406 23.653 -39.830 1.00 29.61 130 LEU C CA 1
ATOM 2136 C C . LEU C 1 46 ? -40.024 23.374 -40.377 1.00 31.44 130 LEU C C 1
ATOM 2137 O O . LEU C 1 46 ? -39.639 22.237 -40.542 1.00 29.89 130 LEU C O 1
ATOM 2142 N N . ASN C 1 47 ? -39.304 24.433 -40.706 1.00 32.59 131 ASN C N 1
ATOM 2143 C CA . ASN C 1 47 ? -37.927 24.310 -41.170 1.00 31.61 131 ASN C CA 1
ATOM 2144 C C . ASN C 1 47 ? -36.983 24.350 -39.982 1.00 34.71 131 ASN C C 1
ATOM 2145 O O . ASN C 1 47 ? -36.837 25.393 -39.323 1.00 34.27 131 ASN C O 1
ATOM 2150 N N . MET C 1 48 ? -36.350 23.222 -39.686 1.00 32.37 132 MET C N 1
ATOM 2151 C CA . MET C 1 48 ? -35.416 23.118 -38.548 1.00 36.23 132 MET C CA 1
ATOM 2152 C C . MET C 1 48 ? -33.978 23.368 -38.967 1.00 32.90 132 MET C C 1
ATOM 2153 O O . MET C 1 48 ? -33.073 23.025 -38.245 1.00 35.00 132 MET C O 1
ATOM 2158 N N . GLY C 1 49 ? -33.770 23.914 -40.156 1.00 33.51 133 GLY C N 1
ATOM 2159 C CA . GLY C 1 49 ? -32.424 24.245 -40.621 1.00 38.12 133 GLY C CA 1
ATOM 2160 C C . GLY C 1 49 ? -31.828 23.173 -41.509 1.00 41.57 133 GLY C C 1
ATOM 2161 O O . GLY C 1 49 ? -32.404 22.107 -41.676 1.00 39.18 133 GLY C O 1
ATOM 2162 N N . PRO C 1 50 ? -30.659 23.446 -42.088 1.00 39.29 134 PRO C N 1
ATOM 2163 C CA . PRO C 1 50 ? -30.082 22.638 -43.167 1.00 45.15 134 PRO C CA 1
ATOM 2164 C C . PRO C 1 50 ? -29.566 21.266 -42.716 1.00 40.92 134 PRO C C 1
ATOM 2165 O O . PRO C 1 50 ? -29.503 20.374 -43.551 1.00 45.68 134 PRO C O 1
ATOM 2169 N N . GLU C 1 51 ? -29.213 21.109 -41.449 1.00 42.42 135 GLU C N 1
ATOM 2170 C CA . GLU C 1 51 ? -28.814 19.813 -40.898 1.00 43.34 135 GLU C CA 1
ATOM 2171 C C . GLU C 1 51 ? -29.983 18.922 -40.500 1.00 39.73 135 GLU C C 1
ATOM 2172 O O . GLU C 1 51 ? -29.983 17.725 -40.788 1.00 42.71 135 GLU C O 1
ATOM 2174 N N . VAL C 1 52 ? -30.998 19.500 -39.858 1.00 37.24 136 VAL C N 1
ATOM 2175 C CA . VAL C 1 52 ? -32.176 18.721 -39.414 1.00 33.25 136 VAL C CA 1
ATOM 2176 C C . VAL C 1 52 ? -33.156 18.456 -40.565 1.00 32.30 136 VAL C C 1
ATOM 2177 O O . VAL C 1 52 ? -33.561 17.338 -40.778 1.00 29.95 136 VAL C O 1
ATOM 2181 N N . GLY C 1 53 ? -33.535 19.496 -41.289 1.00 26.24 137 GLY C N 1
ATOM 2182 C CA . GLY C 1 53 ? -34.433 19.382 -42.417 1.00 27.87 137 GLY C CA 1
ATOM 2183 C C . GLY C 1 53 ? -35.747 20.052 -42.145 1.00 27.25 137 GLY C C 1
ATOM 2184 O O . GLY C 1 53 ? -35.898 20.783 -41.161 1.00 31.38 137 GLY C O 1
ATOM 2185 N N . THR C 1 54 ? -36.702 19.794 -43.021 1.00 25.56 138 THR C N 1
ATOM 2186 C CA . THR C 1 54 ? -37.991 20.471 -42.990 1.00 26.14 138 THR C CA 1
ATOM 2187 C C . THR C 1 54 ? -39.120 19.463 -42.770 1.00 26.19 138 THR C C 1
ATOM 2188 O O . THR C 1 54 ? -39.142 18.398 -43.441 1.00 26.91 138 THR C O 1
ATOM 2192 N N . TYR C 1 55 ? -40.011 19.796 -41.855 1.00 25.86 139 TYR C N 1
ATOM 2193 C CA . TYR C 1 55 ? -41.204 19.029 -41.567 1.00 27.35 139 TYR C CA 1
ATOM 2194 C C . TYR C 1 55 ? -42.343 19.687 -42.327 1.00 27.86 139 TYR C C 1
ATOM 2195 O O . TYR C 1 55 ? -42.434 20.919 -42.364 1.00 29.23 139 TYR C O 1
ATOM 2204 N N . VAL C 1 56 ? -43.232 18.868 -42.870 1.00 25.84 140 VAL C N 1
ATOM 2205 C CA . VAL C 1 56 ? -44.489 19.361 -43.387 1.00 28.95 140 VAL C CA 1
ATOM 2206 C C . VAL C 1 56 ? -45.624 18.586 -42.752 1.00 27.29 140 VAL C C 1
ATOM 2207 O O . VAL C 1 56 ? -45.582 17.365 -42.674 1.00 24.91 140 VAL C O 1
ATOM 2211 N N . ILE C 1 57 ? -46.634 19.308 -42.263 1.00 26.01 141 ILE C N 1
ATOM 2212 C CA . ILE C 1 57 ? -47.793 18.721 -41.596 1.00 26.14 141 ILE C CA 1
ATOM 2213 C C . ILE C 1 57 ? -49.021 19.398 -42.187 1.00 26.92 141 ILE C C 1
ATOM 2214 O O . ILE C 1 57 ? -49.170 20.625 -42.038 1.00 29.46 141 ILE C O 1
ATOM 2219 N N . ASN C 1 58 ? -49.898 18.635 -42.844 1.00 25.17 142 ASN C N 1
ATOM 2220 C CA . ASN C 1 58 ? -50.968 19.243 -43.644 1.00 25.46 142 ASN C CA 1
ATOM 2221 C C . ASN C 1 58 ? -52.264 18.504 -43.530 1.00 26.62 142 ASN C C 1
ATOM 2222 O O . ASN C 1 58 ? -52.292 17.261 -43.423 1.00 25.65 142 ASN C O 1
ATOM 2227 N N . LYS C 1 59 ? -53.352 19.256 -43.516 1.00 26.21 143 LYS C N 1
ATOM 2228 C CA . LYS C 1 59 ? -54.663 18.678 -43.719 1.00 28.55 143 LYS C CA 1
ATOM 2229 C C . LYS C 1 59 ? -54.758 18.020 -45.093 1.00 25.51 143 LYS C C 1
ATOM 2230 O O . LYS C 1 59 ? -54.245 18.555 -46.087 1.00 26.24 143 LYS C O 1
ATOM 2236 N N . GLN C 1 60 ? -55.361 16.831 -45.130 1.00 26.24 144 GLN C N 1
ATOM 2237 C CA . GLN C 1 60 ? -55.724 16.172 -46.351 1.00 23.83 144 GLN C CA 1
ATOM 2238 C C . GLN C 1 60 ? -57.246 15.919 -46.268 1.00 25.84 144 GLN C C 1
ATOM 2239 O O . GLN C 1 60 ? -57.685 14.835 -45.933 1.00 27.99 144 GLN C O 1
ATOM 2245 N N . PRO C 1 61 ? -58.044 16.938 -46.585 1.00 27.25 145 PRO C N 1
ATOM 2246 C CA . PRO C 1 61 ? -59.491 16.909 -46.309 1.00 27.70 145 PRO C CA 1
ATOM 2247 C C . PRO C 1 61 ? -60.301 15.745 -46.916 1.00 27.23 145 PRO C C 1
ATOM 2248 O O . PRO C 1 61 ? -61.132 15.194 -46.226 1.00 27.55 145 PRO C O 1
ATOM 2252 N N . PRO C 1 62 ? -60.041 15.338 -48.170 1.00 30.55 146 PRO C N 1
ATOM 2253 C CA . PRO C 1 62 ? -60.770 14.184 -48.709 1.00 31.88 146 PRO C CA 1
ATOM 2254 C C . PRO C 1 62 ? -60.652 12.898 -47.910 1.00 28.95 146 PRO C C 1
ATOM 2255 O O . PRO C 1 62 ? -61.529 12.058 -48.020 1.00 29.60 146 PRO C O 1
ATOM 2259 N N . ASN C 1 63 ? -59.557 12.714 -47.160 1.00 28.96 147 ASN C N 1
ATOM 2260 C CA . ASN C 1 63 ? -59.354 11.510 -46.333 1.00 27.70 147 ASN C CA 1
ATOM 2261 C C . ASN C 1 63 ? -59.707 11.793 -44.863 1.00 28.49 147 ASN C C 1
ATOM 2262 O O . ASN C 1 63 ? -59.653 10.908 -44.058 1.00 27.28 147 ASN C O 1
ATOM 2267 N N . LYS C 1 64 ? -60.036 13.036 -44.525 1.00 27.63 148 LYS C N 1
ATOM 2268 C CA . LYS C 1 64 ? -60.197 13.458 -43.126 1.00 31.24 148 LYS C CA 1
ATOM 2269 C C . LYS C 1 64 ? -58.994 13.056 -42.251 1.00 28.45 148 LYS C C 1
ATOM 2270 O O . LYS C 1 64 ? -59.169 12.557 -41.135 1.00 26.33 148 LYS C O 1
ATOM 2276 N N . GLN C 1 65 ? -57.794 13.314 -42.780 1.00 28.28 149 GLN C N 1
ATOM 2277 C CA . GLN C 1 65 ? -56.544 12.941 -42.138 1.00 25.05 149 GLN C CA 1
ATOM 2278 C C . GLN C 1 65 ? -55.659 14.158 -42.033 1.00 25.56 149 GLN C C 1
ATOM 2279 O O . GLN C 1 65 ? -55.908 15.205 -42.676 1.00 23.77 149 GLN C O 1
ATOM 2285 N N . ILE C 1 66 ? -54.639 14.042 -41.185 1.00 23.72 150 ILE C N 1
ATOM 2286 C CA . ILE C 1 66 ? -53.531 14.930 -41.190 1.00 24.00 150 ILE C CA 1
ATOM 2287 C C . ILE C 1 66 ? -52.320 14.120 -41.662 1.00 26.77 150 ILE C C 1
ATOM 2288 O O . ILE C 1 66 ? -52.035 13.051 -41.115 1.00 25.01 150 ILE C O 1
ATOM 2293 N N . TRP C 1 67 ? -51.625 14.641 -42.675 1.00 23.89 151 TRP C N 1
ATOM 2294 C CA . TRP C 1 67 ? -50.509 13.942 -43.284 1.00 24.90 151 TRP C CA 1
ATOM 2295 C C . TRP C 1 67 ? -49.245 14.618 -42.820 1.00 25.08 151 TRP C C 1
ATOM 2296 O O . TRP C 1 67 ? -49.236 15.832 -42.530 1.00 27.82 151 TRP C O 1
ATOM 2307 N N . LEU C 1 68 ? -48.173 13.848 -42.745 1.00 26.79 152 LEU C N 1
ATOM 2308 C CA . LEU C 1 68 ? -46.924 14.328 -42.191 1.00 29.12 152 LEU C CA 1
ATOM 2309 C C . LEU C 1 68 ? -45.770 13.852 -43.036 1.00 27.95 152 LEU C C 1
ATOM 2310 O O . LEU C 1 68 ? -45.738 12.715 -43.476 1.00 27.91 152 LEU C O 1
ATOM 2315 N N . SER C 1 69 ? -44.766 14.705 -43.150 1.00 25.86 153 SER C N 1
ATOM 2316 C CA . SER C 1 69 ? -43.504 14.353 -43.729 1.00 27.44 153 SER C CA 1
ATOM 2317 C C . SER C 1 69 ? -42.414 14.784 -42.761 1.00 24.68 153 SER C C 1
ATOM 2318 O O . SER C 1 69 ? -42.326 15.968 -42.428 1.00 24.04 153 SER C O 1
ATOM 2321 N N . SER C 1 70 ? -41.581 13.841 -42.333 1.00 26.52 154 SER C N 1
ATOM 2322 C CA . SER C 1 70 ? -40.486 14.107 -41.414 1.00 25.62 154 SER C CA 1
ATOM 2323 C C . SER C 1 70 ? -39.143 13.779 -42.057 1.00 25.32 154 SER C C 1
ATOM 2324 O O . SER C 1 70 ? -38.956 12.739 -42.648 1.00 22.83 154 SER C O 1
ATOM 2327 N N . PRO C 1 71 ? -38.155 14.669 -41.865 1.00 23.68 155 PRO C N 1
ATOM 2328 C CA . PRO C 1 71 ? -36.795 14.392 -42.321 1.00 25.36 155 PRO C CA 1
ATOM 2329 C C . PRO C 1 71 ? -36.082 13.278 -41.537 1.00 25.61 155 PRO C C 1
ATOM 2330 O O . PRO C 1 71 ? -35.095 12.794 -42.008 1.00 27.96 155 PRO C O 1
ATOM 2334 N N . LYS C 1 72 ? -36.583 12.898 -40.367 1.00 30.10 156 LYS C N 1
ATOM 2335 C CA . LYS C 1 72 ? -35.981 11.843 -39.550 1.00 32.87 156 LYS C CA 1
ATOM 2336 C C . LYS C 1 72 ? -36.636 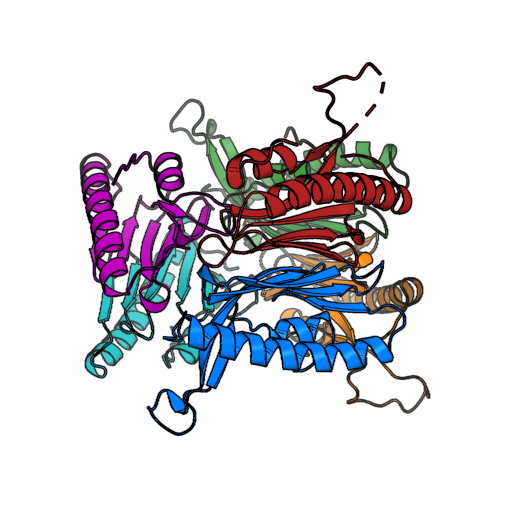10.520 -39.783 1.00 30.66 156 LYS C C 1
ATOM 2337 O O . LYS C 1 72 ? -35.952 9.503 -39.695 1.00 31.54 156 LYS C O 1
ATOM 2343 N N . SER C 1 73 ? -37.950 10.511 -40.043 1.00 26.35 157 SER C N 1
ATOM 2344 C CA . SER C 1 73 ? -38.676 9.252 -40.120 1.00 27.68 157 SER C CA 1
ATOM 2345 C C . SER C 1 73 ? -39.630 9.084 -41.309 1.00 27.06 157 SER C C 1
ATOM 2346 O O . SER C 1 73 ? -40.361 8.075 -41.377 1.00 29.00 157 SER C O 1
ATOM 2349 N N . GLY C 1 74 ? -39.669 10.046 -42.224 1.00 24.88 158 GLY C N 1
ATOM 2350 C CA . GLY C 1 74 ? -40.418 9.882 -43.458 1.00 27.53 158 GLY C CA 1
ATOM 2351 C C . GLY C 1 74 ? -41.920 10.226 -43.332 1.00 28.50 158 GLY C C 1
ATOM 2352 O O . GLY C 1 74 ? -42.319 11.017 -42.479 1.00 27.55 158 GLY C O 1
ATOM 2353 N N . PRO C 1 75 ? -42.734 9.654 -44.226 1.00 28.19 159 PRO C N 1
ATOM 2354 C CA . PRO C 1 75 ? -44.125 10.048 -44.331 1.00 27.88 159 PRO C CA 1
ATOM 2355 C C . PRO C 1 75 ? -45.073 9.219 -43.463 1.00 27.29 159 PRO C C 1
ATOM 2356 O O . PRO C 1 75 ? -44.867 8.021 -43.287 1.00 26.93 159 PRO C O 1
ATOM 2360 N N . LYS C 1 76 ? -46.109 9.871 -42.936 1.00 26.16 160 LYS C N 1
ATOM 2361 C CA . LYS C 1 76 ? -47.138 9.212 -42.121 1.00 26.05 160 LYS C CA 1
ATOM 2362 C C . LYS C 1 76 ? -48.475 9.895 -42.330 1.00 25.11 160 LYS C C 1
ATOM 2363 O O . LYS C 1 76 ? -48.556 11.018 -42.813 1.00 27.63 160 LYS C O 1
ATOM 2369 N N . ARG C 1 77 ? -49.515 9.260 -41.832 1.00 26.17 161 ARG C N 1
ATOM 2370 C CA . ARG C 1 77 ? -50.886 9.512 -42.217 1.00 30.72 161 ARG C CA 1
ATOM 2371 C C . ARG C 1 77 ? -51.719 9.355 -40.943 1.00 27.85 161 ARG C C 1
ATOM 2372 O O . ARG C 1 77 ? -51.792 8.268 -40.418 1.00 27.62 161 ARG C O 1
ATOM 2380 N N . TYR C 1 78 ? -52.321 10.421 -40.428 1.00 26.50 162 TYR C N 1
ATOM 2381 C CA . TYR C 1 78 ? -53.018 10.319 -39.135 1.00 24.60 162 TYR C CA 1
ATOM 2382 C C . TYR C 1 78 ? -54.510 10.387 -39.283 1.00 25.14 162 TYR C C 1
ATOM 2383 O O . TYR C 1 78 ? -55.005 11.312 -39.890 1.00 23.37 162 TYR C O 1
ATOM 2392 N N . ASP C 1 79 ? -55.203 9.417 -38.732 1.00 26.65 163 ASP C N 1
ATOM 2393 C CA . ASP C 1 79 ? -56.670 9.424 -38.599 1.00 26.92 163 ASP C CA 1
ATOM 2394 C C . ASP C 1 79 ? -57.100 9.938 -37.221 1.00 27.55 163 ASP C C 1
ATOM 2395 O O . ASP C 1 79 ? -56.360 9.809 -36.228 1.00 28.41 163 ASP C O 1
ATOM 2400 N N . TYR C 1 80 ? -58.296 10.509 -37.156 1.00 26.85 164 TYR C N 1
ATOM 2401 C CA . TYR C 1 80 ? -58.874 10.923 -35.885 1.00 28.26 164 TYR C CA 1
ATOM 2402 C C . TYR C 1 80 ? -59.582 9.724 -35.275 1.00 32.98 164 TYR C C 1
ATOM 2403 O O . TYR C 1 80 ? -60.596 9.251 -35.804 1.00 29.12 164 TYR C O 1
ATOM 2412 N N . VAL C 1 81 ? -59.044 9.239 -34.146 1.00 31.03 165 VAL C N 1
ATOM 2413 C CA . VAL C 1 81 ? -59.380 7.941 -33.573 1.00 35.03 165 VAL C CA 1
ATOM 2414 C C . VAL C 1 81 ? -59.778 8.154 -32.116 1.00 35.72 165 VAL C C 1
ATOM 2415 O O . VAL C 1 81 ? -59.136 8.914 -31.400 1.00 32.89 165 VAL C O 1
ATOM 2419 N N . ILE C 1 82 ? -60.790 7.449 -31.641 1.00 35.03 166 ILE C N 1
ATOM 2420 C CA . ILE C 1 82 ? -61.229 7.496 -30.241 1.00 39.37 166 ILE C CA 1
ATOM 2421 C C . ILE C 1 82 ? -60.476 6.453 -29.408 1.00 40.86 166 ILE C C 1
ATOM 2422 O O . ILE C 1 82 ? -60.577 5.237 -29.615 1.00 45.42 166 ILE C O 1
ATOM 2427 N N . THR C 1 83 ? -59.598 6.960 -28.533 1.00 40.48 167 THR C N 1
ATOM 2428 C CA . THR C 1 83 ? -58.727 6.100 -27.721 1.00 43.76 167 THR C CA 1
ATOM 2429 C C . THR C 1 83 ? -59.213 6.010 -26.280 1.00 42.60 167 THR C C 1
ATOM 2430 O O . THR C 1 83 ? -58.811 5.089 -25.564 1.00 51.03 167 THR C O 1
ATOM 2434 N N . GLY C 1 84 ? -59.989 6.990 -25.822 1.00 43.38 168 GLY C N 1
ATOM 2435 C CA . GLY C 1 84 ? -60.591 6.978 -24.476 1.00 48.48 168 GLY C CA 1
ATOM 2436 C C . GLY C 1 84 ? -62.084 7.179 -24.552 1.00 48.88 168 GLY C C 1
ATOM 2437 O O . GLY C 1 84 ? -62.560 8.059 -25.285 1.00 50.43 168 GLY C O 1
ATOM 2438 N N . GLU C 1 85 ? -62.817 6.376 -23.775 1.00 49.24 169 GLU C N 1
ATOM 2439 C CA . GLU C 1 85 ? -64.276 6.479 -23.726 1.00 46.82 169 GLU C CA 1
ATOM 2440 C C . GLU C 1 85 ? -64.722 7.666 -22.875 1.00 48.59 169 GLU C C 1
ATOM 2441 O O . GLU C 1 85 ? -65.810 8.158 -23.096 1.00 42.68 169 GLU C O 1
ATOM 2443 N N . GLY C 1 86 ? -63.900 8.143 -21.913 1.00 46.68 170 GLY C N 1
ATOM 2444 C CA . GLY C 1 86 ? -64.269 9.281 -21.072 1.00 50.81 170 GLY C CA 1
ATOM 2445 C C . GLY C 1 86 ? -65.346 8.936 -20.041 1.00 53.04 170 GLY C C 1
ATOM 2446 O O . GLY C 1 86 ? -65.360 7.817 -19.485 1.00 55.78 170 GLY C O 1
ATOM 2447 N N . GLN C 1 87 ? -66.282 9.862 -19.840 1.00 55.81 171 GLN C N 1
ATOM 2448 C CA . GLN C 1 87 ? -67.324 9.747 -18.777 1.00 54.74 171 GLN C CA 1
ATOM 2449 C C . GLN C 1 87 ? -68.547 8.798 -19.008 1.00 62.20 171 GLN C C 1
ATOM 2450 O O . GLN C 1 87 ? -69.128 8.235 -18.046 1.00 54.12 171 GLN C O 1
ATOM 2456 N N . ASN C 1 88 ? -68.848 8.549 -20.296 1.00 66.76 172 ASN C N 1
ATOM 2457 C CA . ASN C 1 88 ? -70.074 7.886 -20.725 1.00 69.44 172 ASN C CA 1
ATOM 2458 C C . ASN C 1 88 ? -69.838 6.962 -21.937 1.00 69.50 172 ASN C C 1
ATOM 2459 O O . ASN C 1 88 ? -68.718 6.774 -22.381 1.00 80.34 172 ASN C O 1
ATOM 2464 N N . GLU C 1 89 ? -70.911 6.412 -22.513 1.00 67.62 173 GLU C N 1
ATOM 2465 C CA . GLU C 1 89 ? -70.882 5.878 -23.909 1.00 69.59 173 GLU C CA 1
ATOM 2466 C C . GLU C 1 89 ? -71.013 7.023 -24.935 1.00 64.28 173 GLU C C 1
ATOM 2467 O O . GLU C 1 89 ? -70.723 6.826 -26.100 1.00 73.12 173 GLU C O 1
ATOM 2469 N N . LYS C 1 90 ? -71.498 8.171 -24.474 1.00 66.33 174 LYS C N 1
ATOM 2470 C CA . LYS C 1 90 ? -71.694 9.371 -25.293 1.00 68.19 174 LYS C CA 1
ATOM 2471 C C . LYS C 1 90 ? -70.417 9.876 -26.019 1.00 65.30 174 LYS C C 1
ATOM 2472 O O . LYS C 1 90 ? -69.304 9.925 -25.465 1.00 55.13 174 LYS C O 1
ATOM 2474 N N . GLN C 1 91 ? -70.622 10.258 -27.274 1.00 61.20 175 GLN C N 1
ATOM 2475 C CA . GLN C 1 91 ? -69.571 10.797 -28.140 1.00 53.69 175 GLN C CA 1
ATOM 2476 C C . GLN C 1 91 ? -69.110 12.202 -27.732 1.00 53.23 175 GLN C C 1
ATOM 2477 O O . GLN C 1 91 ? -67.965 12.574 -28.028 1.00 53.43 175 GLN C O 1
ATOM 2479 N N . ASP C 1 92 ? -69.950 12.942 -26.991 1.00 51.31 176 ASP C N 1
ATOM 2480 C CA . ASP C 1 92 ? -69.532 14.270 -26.451 1.00 55.01 176 ASP C CA 1
ATOM 2481 C C . ASP C 1 92 ? -68.545 14.207 -25.262 1.00 48.72 176 ASP C C 1
ATOM 2482 O O . ASP C 1 92 ? -67.989 15.228 -24.877 1.00 49.47 176 ASP C O 1
ATOM 2487 N N . THR C 1 93 ? -68.390 13.010 -24.676 1.00 41.88 177 THR C N 1
ATOM 2488 C CA . THR C 1 93 ? -67.388 12.748 -23.630 1.00 45.38 177 THR C CA 1
ATOM 2489 C C . THR C 1 93 ? -66.122 12.026 -24.145 1.00 46.55 177 THR C C 1
ATOM 2490 O O . THR C 1 93 ? -65.128 11.931 -23.420 1.00 46.36 177 THR C O 1
ATOM 2494 N N . ALA C 1 94 ? -66.188 11.433 -25.337 1.00 45.10 178 ALA C N 1
ATOM 2495 C CA . ALA C 1 94 ? -65.114 10.557 -25.845 1.00 46.01 178 ALA C CA 1
ATOM 2496 C C . ALA C 1 94 ? -63.831 11.358 -26.137 1.00 45.32 178 ALA C C 1
ATOM 2497 O O . ALA C 1 94 ? -63.902 12.553 -26.486 1.00 44.64 178 ALA C O 1
ATOM 2499 N N . VAL C 1 95 ? -62.673 10.753 -25.912 1.00 45.69 179 VAL C N 1
ATOM 2500 C CA . VAL C 1 95 ? -61.407 11.472 -26.116 1.00 41.33 179 VAL C CA 1
ATOM 2501 C C . VAL C 1 95 ? -60.804 10.966 -27.407 1.00 38.77 179 VAL C C 1
ATOM 2502 O O . VAL C 1 95 ? -60.623 9.756 -27.566 1.00 35.04 179 VAL C O 1
ATOM 2506 N N . GLY C 1 96 ? -60.517 11.878 -28.320 1.00 38.75 180 GLY C N 1
ATOM 2507 C CA . GLY C 1 96 ? -59.973 11.492 -29.634 1.00 39.94 180 GLY C CA 1
ATOM 2508 C C . GLY C 1 96 ? -58.551 11.972 -29.831 1.00 39.96 180 GLY C C 1
ATOM 2509 O O . GLY C 1 96 ? -58.162 13.022 -29.302 1.00 34.07 180 GLY C O 1
ATOM 2510 N N . GLU C 1 97 ? -57.785 11.189 -30.601 1.00 37.73 181 GLU C N 1
ATOM 2511 C CA . GLU C 1 97 ? -56.392 11.486 -30.898 1.00 38.50 181 GLU C CA 1
ATOM 2512 C C . GLU C 1 97 ? -56.073 11.245 -32.379 1.00 33.47 181 GLU C C 1
ATOM 2513 O O . GLU C 1 97 ? -56.754 10.478 -33.047 1.00 28.82 181 GLU C O 1
ATOM 2519 N N . TRP C 1 98 ? -54.988 11.854 -32.843 1.00 28.28 182 TRP C N 1
ATOM 2520 C CA . TRP C 1 98 ? -54.490 11.678 -34.199 1.00 27.74 182 TRP C CA 1
ATOM 2521 C C . TRP C 1 98 ? -53.510 10.528 -34.225 1.00 24.74 182 TRP C C 1
ATOM 2522 O O . TRP C 1 98 ? -52.448 10.627 -33.631 1.00 25.00 182 TRP C O 1
ATOM 2533 N N . VAL C 1 99 ? -53.917 9.429 -34.864 1.00 25.48 183 VAL C N 1
ATOM 2534 C CA . VAL C 1 99 ? -53.185 8.156 -34.807 1.00 25.45 183 VAL C CA 1
ATOM 2535 C C . VAL C 1 99 ? -52.785 7.674 -36.204 1.00 27.66 183 VAL C C 1
ATOM 2536 O O . VAL C 1 99 ? -53.581 7.698 -37.138 1.00 26.03 183 VAL C O 1
ATOM 2540 N N . TYR C 1 100 ? -51.555 7.200 -36.319 1.00 26.28 184 TYR C N 1
ATOM 2541 C CA . TYR C 1 100 ? -51.061 6.534 -37.502 1.00 24.25 184 TYR C CA 1
ATOM 2542 C C . TYR C 1 100 ? -51.422 5.072 -37.395 1.00 24.27 184 TYR C C 1
ATOM 2543 O O . TYR C 1 100 ? -50.776 4.319 -36.664 1.00 27.63 184 TYR C O 1
ATOM 2552 N N . LEU C 1 101 ? -52.442 4.653 -38.142 1.00 26.78 185 LEU C N 1
ATOM 2553 C CA . LEU C 1 101 ? -52.980 3.301 -37.991 1.00 28.55 185 LEU C CA 1
ATOM 2554 C C . LEU C 1 101 ? -52.042 2.173 -38.392 1.00 31.14 185 LEU C C 1
ATOM 2555 O O . LEU C 1 101 ? -52.278 1.059 -38.013 1.00 36.91 185 LEU C O 1
ATOM 2560 N N . ARG C 1 102 ? -51.002 2.453 -39.140 1.00 30.59 186 ARG C N 1
ATOM 2561 C CA . ARG C 1 102 ? -50.005 1.430 -39.426 1.00 31.01 186 ARG C CA 1
ATOM 2562 C C . ARG C 1 102 ? -49.314 0.904 -38.166 1.00 28.07 186 ARG C C 1
ATOM 2563 O O . ARG C 1 102 ? -48.964 -0.250 -38.145 1.00 27.35 186 ARG C O 1
ATOM 2571 N N . ASP C 1 103 ? -49.090 1.734 -37.150 1.00 26.02 187 ASP C N 1
ATOM 2572 C CA . ASP C 1 103 ? -48.441 1.264 -35.923 1.00 26.97 187 ASP C CA 1
ATOM 2573 C C . ASP C 1 103 ? -49.113 1.666 -34.637 1.00 29.45 187 ASP C C 1
ATOM 2574 O O . ASP C 1 103 ? -48.635 1.335 -33.568 1.00 29.71 187 ASP C O 1
ATOM 2579 N N . GLY C 1 104 ? -50.215 2.390 -34.719 1.00 25.95 188 GLY C N 1
ATOM 2580 C CA . GLY C 1 104 ? -50.914 2.848 -33.546 1.00 28.87 188 GLY C CA 1
ATOM 2581 C C . GLY C 1 104 ? -50.300 4.044 -32.824 1.00 29.02 188 GLY C C 1
ATOM 2582 O O . GLY C 1 104 ? -50.802 4.429 -31.819 1.00 28.69 188 GLY C O 1
ATOM 2583 N N . SER C 1 105 ? -49.237 4.645 -33.362 1.00 29.07 189 SER C N 1
ATOM 2584 C CA . SER C 1 105 ? -48.588 5.787 -32.705 1.00 25.14 189 SER C CA 1
ATOM 2585 C C . SER C 1 105 ? -49.379 7.070 -32.940 1.00 27.79 189 SER C C 1
ATOM 2586 O O . SER C 1 105 ? -50.111 7.193 -33.928 1.00 29.53 189 SER C O 1
ATOM 2589 N N . THR C 1 106 ? -49.215 8.028 -32.040 1.00 26.81 190 THR C N 1
ATOM 2590 C CA . THR C 1 106 ? -49.879 9.302 -32.132 1.00 26.27 190 THR C CA 1
ATOM 2591 C C . THR C 1 106 ? -48.935 10.352 -32.745 1.00 26.25 190 THR C C 1
ATOM 2592 O O . THR C 1 106 ? -47.722 10.258 -32.704 1.00 25.33 190 THR C O 1
ATOM 2596 N N . LEU C 1 107 ? -49.554 11.378 -33.306 1.00 26.70 191 LEU C N 1
ATOM 2597 C CA . LEU C 1 107 ? -48.830 12.504 -33.814 1.00 28.94 191 LEU C CA 1
ATOM 2598 C C . LEU C 1 107 ? -48.102 13.252 -32.667 1.00 29.11 191 LEU C C 1
ATOM 2599 O O . LEU C 1 107 ? -46.957 13.687 -32.809 1.00 30.83 191 LEU C O 1
ATOM 2604 N N . ASN C 1 108 ? -48.787 13.396 -31.547 1.00 30.76 192 ASN C N 1
ATOM 2605 C CA . ASN C 1 108 ? -48.177 13.955 -30.302 1.00 34.60 192 ASN C CA 1
ATOM 2606 C C . ASN C 1 108 ? -46.881 13.256 -29.933 1.00 32.32 192 ASN C C 1
ATOM 2607 O O . ASN C 1 108 ? -45.875 13.888 -29.663 1.00 28.68 192 ASN C O 1
ATOM 2612 N N . GLN C 1 109 ? -46.892 11.935 -29.972 1.00 29.05 193 GLN C N 1
ATOM 2613 C CA . GLN C 1 109 ? -45.688 11.145 -29.603 1.00 32.01 193 GLN C CA 1
ATOM 2614 C C . GLN C 1 109 ? -44.542 11.415 -30.585 1.00 34.57 193 GLN C C 1
ATOM 2615 O O . GLN C 1 109 ? -43.396 11.571 -30.151 1.00 28.18 193 GLN C O 1
ATOM 2621 N N . LEU C 1 110 ? -44.825 11.492 -31.885 1.00 31.09 194 LEU C N 1
ATOM 2622 C CA . LEU C 1 110 ? -43.768 11.789 -32.849 1.00 28.99 194 LEU C CA 1
ATOM 2623 C C . LEU C 1 110 ? -43.146 13.170 -32.573 1.00 24.30 194 LEU C C 1
ATOM 2624 O O . LEU C 1 110 ? -41.942 13.317 -32.611 1.00 26.46 194 LEU C O 1
ATOM 2629 N N . LEU C 1 111 ? -43.978 14.163 -32.344 1.00 25.72 195 LEU C N 1
ATOM 2630 C CA . LEU C 1 111 ? -43.484 15.516 -32.084 1.00 27.97 195 LEU C CA 1
ATOM 2631 C C . LEU C 1 111 ? -42.649 15.572 -30.814 1.00 29.59 195 LEU C C 1
ATOM 2632 O O . LEU C 1 111 ? -41.619 16.238 -30.785 1.00 32.93 195 LEU C O 1
ATOM 2637 N N . LEU C 1 112 ? -43.066 14.821 -29.795 1.00 28.75 196 LEU C N 1
ATOM 2638 C CA . LEU C 1 112 ? -42.297 14.778 -28.554 1.00 32.66 196 LEU C CA 1
ATOM 2639 C C . LEU C 1 112 ? -40.921 14.166 -28.804 1.00 32.25 196 LEU C C 1
ATOM 2640 O O . LEU C 1 112 ? -39.913 14.775 -28.466 1.00 31.79 196 LEU C O 1
ATOM 2645 N N . GLU C 1 113 ? -40.893 12.996 -29.446 1.00 30.55 197 GLU C N 1
ATOM 2646 C CA . GLU C 1 113 ? -39.656 12.285 -29.672 1.00 35.53 197 GLU C CA 1
ATOM 2647 C C . GLU C 1 113 ? -38.689 12.980 -30.609 1.00 34.90 197 GLU C C 1
ATOM 2648 O O . GLU C 1 113 ? -37.480 12.892 -30.434 1.00 38.82 197 GLU C O 1
ATOM 2654 N N . GLU C 1 114 ? -39.210 13.604 -31.658 1.00 33.40 198 GLU C N 1
ATOM 2655 C CA . GLU C 1 114 ? -38.332 14.123 -32.699 1.00 34.19 198 GLU C CA 1
ATOM 2656 C C . GLU C 1 114 ? -37.945 15.565 -32.490 1.00 34.94 198 GLU C C 1
ATOM 2657 O O . GLU C 1 114 ? -36.834 15.938 -32.772 1.00 39.55 198 GLU C O 1
ATOM 2663 N N . ILE C 1 115 ? -38.869 16.371 -32.008 1.00 36.15 199 ILE C N 1
ATOM 2664 C CA . ILE C 1 115 ? -38.732 17.820 -31.916 1.00 41.14 199 ILE C CA 1
ATOM 2665 C C . ILE C 1 115 ? -38.699 18.316 -30.452 1.00 41.26 199 ILE C C 1
ATOM 2666 O O . ILE C 1 115 ? -38.385 19.472 -30.216 1.00 36.80 199 ILE C O 1
ATOM 2671 N N . GLY C 1 116 ? -39.031 17.445 -29.486 1.00 39.27 200 GLY C N 1
ATOM 2672 C CA . GLY C 1 116 ? -39.034 17.825 -28.085 1.00 41.27 200 GLY C CA 1
ATOM 2673 C C . GLY C 1 116 ? -40.172 18.727 -27.685 1.00 42.45 200 GLY C C 1
ATOM 2674 O O . GLY C 1 116 ? -40.060 19.405 -26.713 1.00 48.04 200 GLY C O 1
ATOM 2675 N N . VAL C 1 117 ? -41.283 18.687 -28.412 1.00 44.16 201 VAL C N 1
ATOM 2676 C CA . VAL C 1 117 ? -42.427 19.499 -28.112 1.00 42.56 201 VAL C CA 1
ATOM 2677 C C . VAL C 1 117 ? -43.461 18.559 -27.546 1.00 46.48 201 VAL C C 1
ATOM 2678 O O . VAL C 1 117 ? -43.819 17.546 -28.171 1.00 44.31 201 VAL C O 1
ATOM 2682 N N . ASP C 1 118 ? -44.003 18.917 -26.378 1.00 49.21 202 ASP C N 1
ATOM 2683 C CA . ASP C 1 118 ? -45.074 18.164 -25.768 1.00 49.86 202 ASP C CA 1
ATOM 2684 C C . ASP C 1 118 ? -46.338 19.000 -25.902 1.00 51.44 202 ASP C C 1
ATOM 2685 O O . ASP C 1 118 ? -46.528 20.000 -25.220 1.00 54.05 202 ASP C O 1
ATOM 2690 N N . LEU C 1 119 ? -47.236 18.576 -26.808 1.00 53.05 203 LEU C N 1
ATOM 2691 C CA . LEU C 1 119 ? -48.380 19.346 -27.178 1.00 52.25 203 LEU C CA 1
ATOM 2692 C C . LEU C 1 119 ? -49.576 19.041 -26.263 1.00 52.48 203 LEU C C 1
ATOM 2693 O O . LEU C 1 119 ? -49.941 17.908 -26.081 1.00 49.08 203 LEU C O 1
ATOM 2698 N N . ASN C 1 120 ? -50.044 20.090 -25.589 1.00 62.25 204 ASN C N 1
ATOM 2699 C CA . ASN C 1 120 ? -51.286 20.071 -24.810 1.00 68.29 204 ASN C CA 1
ATOM 2700 C C . ASN C 1 120 ? -52.359 20.847 -25.634 1.00 73.81 204 ASN C C 1
ATOM 2701 O O . ASN C 1 120 ? -52.332 22.087 -25.669 1.00 79.13 204 ASN C O 1
ATOM 2703 N N . VAL C 1 121 ? -53.236 20.101 -26.322 1.00 71.05 205 VAL C N 1
ATOM 2704 C CA . VAL C 1 121 ? -54.228 20.650 -27.235 1.00 72.93 205 VAL C CA 1
ATOM 2705 C C . VAL C 1 121 ? -55.511 20.862 -26.448 1.00 76.29 205 VAL C C 1
ATOM 2706 O O . VAL C 1 121 ? -55.712 21.921 -25.856 1.00 78.88 205 VAL C O 1
ATOM 2708 N N . MET D 1 2 ? -33.511 16.697 -24.983 1.00 61.73 86 MET D N 1
ATOM 2709 C CA . MET D 1 2 ? -32.597 16.400 -26.162 1.00 67.67 86 MET D CA 1
ATOM 2710 C C . MET D 1 2 ? -31.535 17.529 -26.260 1.00 62.97 86 MET D C 1
ATOM 2711 O O . MET D 1 2 ? -31.850 18.716 -26.296 1.00 62.76 86 MET D O 1
ATOM 2716 N N . ALA D 1 3 ? -30.265 17.163 -26.163 1.00 55.18 87 ALA D N 1
ATOM 2717 C CA . ALA D 1 3 ? -29.186 18.150 -25.941 1.00 53.74 87 ALA D CA 1
ATOM 2718 C C . ALA D 1 3 ? -28.853 18.977 -27.185 1.00 52.38 87 ALA D C 1
ATOM 2719 O O . ALA D 1 3 ? -28.854 18.492 -28.303 1.00 50.98 87 ALA D O 1
ATOM 2721 N N . ASP D 1 4 ? -28.525 20.240 -26.953 1.00 54.33 88 ASP D N 1
ATOM 2722 C CA . ASP D 1 4 ? -28.040 21.147 -27.992 1.00 52.88 88 ASP D CA 1
ATOM 2723 C C . ASP D 1 4 ? -26.522 21.029 -28.076 1.00 47.57 88 ASP D C 1
ATOM 2724 O O . ASP D 1 4 ? -25.794 21.676 -27.359 1.00 51.88 88 ASP D O 1
ATOM 2729 N N . ILE D 1 5 ? -26.057 20.182 -28.973 1.00 40.36 89 ILE D N 1
ATOM 2730 C CA . ILE D 1 5 ? -24.637 19.892 -29.136 1.00 38.66 89 ILE D CA 1
ATOM 2731 C C . ILE D 1 5 ? -24.276 20.003 -30.599 1.00 36.13 89 ILE D C 1
ATOM 2732 O O . ILE D 1 5 ? -25.102 19.780 -31.474 1.00 34.52 89 ILE D O 1
ATOM 2737 N N . THR D 1 6 ? -23.023 20.325 -30.868 1.00 34.88 90 THR D N 1
ATOM 2738 C CA . THR D 1 6 ? -22.524 20.368 -32.232 1.00 38.57 90 THR D CA 1
ATOM 2739 C C . THR D 1 6 ? -22.147 18.959 -32.670 1.00 35.94 90 THR D C 1
ATOM 2740 O O . THR D 1 6 ? -22.057 18.037 -31.858 1.00 37.75 90 THR D O 1
ATOM 2744 N N . THR D 1 7 ? -21.899 18.806 -33.957 1.00 32.31 91 THR D N 1
ATOM 2745 C CA . THR D 1 7 ? -21.498 17.538 -34.521 1.00 35.90 91 THR D CA 1
ATOM 2746 C C . THR D 1 7 ? -20.177 17.074 -33.890 1.00 39.47 91 THR D C 1
ATOM 2747 O O . THR D 1 7 ? -20.023 15.899 -33.564 1.00 32.65 91 THR D O 1
ATOM 2751 N N . ALA D 1 8 ? -19.238 17.994 -33.707 1.00 38.11 92 ALA D N 1
ATOM 2752 C CA . ALA D 1 8 ? -17.961 17.682 -33.059 1.00 38.10 92 ALA D CA 1
ATOM 2753 C C . ALA D 1 8 ? -18.153 17.232 -31.615 1.00 37.41 92 ALA D C 1
ATOM 2754 O O . ALA D 1 8 ? -17.490 16.301 -31.167 1.00 38.76 92 ALA D O 1
ATOM 2756 N N . GLU D 1 9 ? -19.067 17.887 -30.905 1.00 34.74 93 GLU D N 1
ATOM 2757 C CA . GLU D 1 9 ? -19.397 17.492 -29.528 1.00 37.64 93 GLU D CA 1
ATOM 2758 C C . GLU D 1 9 ? -20.057 16.110 -29.483 1.00 36.69 93 GLU D C 1
ATOM 2759 O O . GLU D 1 9 ? -19.729 15.292 -28.623 1.00 36.79 93 GLU D O 1
ATOM 2765 N N . TYR D 1 10 ? -20.965 15.866 -30.425 1.00 32.41 94 TYR D N 1
ATOM 2766 C CA . TYR D 1 10 ? -21.595 14.563 -30.584 1.00 30.43 94 TYR D CA 1
ATOM 2767 C C . TYR D 1 10 ? -20.547 13.475 -30.745 1.00 33.71 94 TYR D C 1
ATOM 2768 O O . TYR D 1 10 ? -20.599 12.466 -30.052 1.00 33.98 94 TYR D O 1
ATOM 2777 N N . HIS D 1 11 ? -19.599 13.678 -31.652 1.00 32.85 95 HIS D N 1
ATOM 2778 C CA . HIS D 1 11 ? -18.568 12.655 -31.911 1.00 35.66 95 HIS D CA 1
ATOM 2779 C C . HIS D 1 11 ? -17.745 12.323 -30.667 1.00 36.92 95 HIS D C 1
ATOM 2780 O O . HIS D 1 11 ? -17.423 11.164 -30.425 1.00 34.10 95 HIS D O 1
ATOM 2787 N N . ARG D 1 12 ? -17.419 13.350 -29.878 1.00 37.90 96 ARG D N 1
ATOM 2788 C CA . ARG D 1 12 ? -16.671 13.157 -28.638 1.00 38.64 96 ARG D CA 1
ATOM 2789 C C . ARG D 1 12 ? -17.508 12.360 -27.638 1.00 34.62 96 ARG D C 1
ATOM 2790 O O . ARG D 1 12 ? -17.031 11.390 -27.066 1.00 33.46 96 ARG D O 1
ATOM 2792 N N . LEU D 1 13 ? -18.750 12.776 -27.438 1.00 31.35 97 LEU D N 1
ATOM 2793 C CA . LEU D 1 13 ? -19.641 12.095 -26.495 1.00 31.57 97 LEU D CA 1
ATOM 2794 C C . LEU D 1 13 ? -19.871 10.642 -26.914 1.00 36.40 97 LEU D C 1
ATOM 2795 O O . LEU D 1 13 ? -19.798 9.724 -26.087 1.00 36.93 97 LEU D O 1
ATOM 2800 N N . ALA D 1 14 ? -20.116 10.420 -28.204 1.00 33.75 98 ALA D N 1
ATOM 2801 C CA . ALA D 1 14 ? -20.422 9.083 -28.685 1.00 35.29 98 ALA D CA 1
ATOM 2802 C C . ALA D 1 14 ? -19.209 8.214 -28.602 1.00 38.46 98 ALA D C 1
ATOM 2803 O O . ALA D 1 14 ? -19.314 7.070 -28.185 1.00 34.89 98 ALA D O 1
ATOM 2805 N N . ASP D 1 15 ? -18.056 8.741 -28.986 1.00 36.72 99 ASP D N 1
ATOM 2806 C CA . ASP D 1 15 ? -16.804 7.966 -28.924 1.00 38.87 99 ASP D CA 1
ATOM 2807 C C . ASP D 1 15 ? -16.456 7.588 -27.496 1.00 37.32 99 ASP D C 1
ATOM 2808 O O . ASP D 1 15 ? -16.085 6.454 -27.235 1.00 38.01 99 ASP D O 1
ATOM 2813 N N . GLU D 1 16 ? -16.607 8.529 -26.568 1.00 37.30 100 GLU D N 1
ATOM 2814 C CA . GLU D 1 16 ? -16.379 8.235 -25.148 1.00 40.86 100 GLU D CA 1
ATOM 2815 C C . GLU D 1 16 ? -17.283 7.088 -24.646 1.00 39.64 100 GLU D C 1
ATOM 2816 O O . GLU D 1 16 ? -16.806 6.129 -24.032 1.00 34.05 100 GLU D O 1
ATOM 2822 N N . TYR D 1 17 ? -18.578 7.186 -24.943 1.00 35.11 101 TYR D N 1
ATOM 2823 C CA . TYR D 1 17 ? -19.518 6.158 -24.540 1.00 35.64 101 TYR D CA 1
ATOM 2824 C C . TYR D 1 17 ? -19.217 4.787 -25.142 1.00 34.31 101 TYR D C 1
ATOM 2825 O O . TYR D 1 17 ? -19.223 3.775 -24.446 1.00 41.88 101 TYR D O 1
ATOM 2834 N N . LEU D 1 18 ? -18.958 4.738 -26.440 1.00 33.94 102 LEU D N 1
ATOM 2835 C CA . LEU D 1 18 ? -18.743 3.464 -27.115 1.00 35.66 102 LEU D CA 1
ATOM 2836 C C . LEU D 1 18 ? -17.396 2.829 -26.742 1.00 38.59 102 LEU D C 1
ATOM 2837 O O . LEU D 1 18 ? -17.275 1.591 -26.724 1.00 37.54 102 LEU D O 1
ATOM 2842 N N . ASP D 1 19 ? -16.390 3.659 -26.472 1.00 42.85 103 ASP D N 1
ATOM 2843 C CA . ASP D 1 19 ? -15.105 3.166 -25.916 1.00 43.32 103 ASP D CA 1
ATOM 2844 C C . ASP D 1 19 ? -15.304 2.506 -24.550 1.00 38.70 103 ASP D C 1
ATOM 2845 O O . ASP D 1 19 ? -14.790 1.426 -24.318 1.00 41.59 103 ASP D O 1
ATOM 2850 N N . ALA D 1 20 ? -16.072 3.139 -23.664 1.00 39.30 104 ALA D N 1
ATOM 2851 C CA . ALA D 1 20 ? -16.416 2.538 -22.390 1.00 38.97 104 ALA D CA 1
ATOM 2852 C C . ALA D 1 20 ? -17.211 1.248 -22.583 1.00 42.55 104 ALA D C 1
ATOM 2853 O O . ALA D 1 20 ? -16.933 0.250 -21.937 1.00 44.41 104 ALA D O 1
ATOM 2855 N N . LEU D 1 21 ? -18.172 1.256 -23.495 1.00 39.79 105 LEU D N 1
ATOM 2856 C CA . LEU D 1 21 ? -18.971 0.056 -23.756 1.00 37.84 105 LEU D CA 1
ATOM 2857 C C . LEU D 1 21 ? -18.112 -1.067 -24.289 1.00 38.66 105 LEU D C 1
ATOM 2858 O O . LEU D 1 21 ? -18.247 -2.211 -23.872 1.00 35.35 105 LEU D O 1
ATOM 2863 N N . LEU D 1 22 ? -17.247 -0.741 -25.236 1.00 38.45 106 LEU D N 1
ATOM 2864 C CA . LEU D 1 22 ? -16.331 -1.720 -25.807 1.00 41.80 106 LEU D CA 1
ATOM 2865 C C . LEU D 1 22 ? -15.488 -2.431 -24.724 1.00 38.14 106 LEU D C 1
ATOM 2866 O O . LEU D 1 22 ? -15.399 -3.666 -24.709 1.00 46.44 106 LEU D O 1
ATOM 2871 N N . SER D 1 23 ? -14.899 -1.674 -23.814 1.00 41.84 107 SER D N 1
ATOM 2872 C CA . SER D 1 23 ? -14.038 -2.318 -22.810 1.00 48.56 107 SER D CA 1
ATOM 2873 C C . SER D 1 23 ? -14.848 -3.206 -21.851 1.00 43.24 107 SER D C 1
ATOM 2874 O O . SER D 1 23 ? -14.405 -4.307 -21.542 1.00 44.50 107 SER D O 1
ATOM 2877 N N . ARG D 1 24 ? -16.058 -2.781 -21.456 1.00 42.21 108 ARG D N 1
ATOM 2878 C CA . ARG D 1 24 ? -16.997 -3.679 -20.761 1.00 37.49 108 ARG D CA 1
ATOM 2879 C C . ARG D 1 24 ? -17.327 -4.937 -21.566 1.00 40.91 108 ARG D C 1
ATOM 2880 O O . ARG D 1 24 ? -17.396 -6.016 -21.005 1.00 40.61 108 ARG D O 1
ATOM 2882 N N . LEU D 1 25 ? -17.530 -4.822 -22.877 1.00 39.05 109 LEU D N 1
ATOM 2883 C CA . LEU D 1 25 ? -17.861 -5.986 -23.684 1.00 37.89 109 LEU D CA 1
ATOM 2884 C C . LEU D 1 25 ? -16.640 -6.880 -23.936 1.00 41.30 109 LEU D C 1
ATOM 2885 O O . LEU D 1 25 ? -16.778 -8.088 -24.072 1.00 38.57 109 LEU D O 1
ATOM 2890 N N . GLU D 1 26 ? -15.454 -6.296 -24.035 1.00 45.18 110 GLU D N 1
ATOM 2891 C CA . GLU D 1 26 ? -14.221 -7.095 -24.077 1.00 47.11 110 GLU D CA 1
ATOM 2892 C C . GLU D 1 26 ? -14.051 -7.995 -22.822 1.00 49.38 110 GLU D C 1
ATOM 2893 O O . GLU D 1 26 ? -13.648 -9.163 -22.943 1.00 56.74 110 GLU D O 1
ATOM 2899 N N . GLU D 1 27 ? -14.390 -7.492 -21.641 1.00 49.52 111 GLU D N 1
ATOM 2900 C CA . GLU D 1 27 ? -14.419 -8.346 -20.443 1.00 54.36 111 GLU D CA 1
ATOM 2901 C C . GLU D 1 27 ? -15.400 -9.517 -20.628 1.00 57.30 111 GLU D C 1
ATOM 2902 O O . GLU D 1 27 ? -15.090 -10.652 -20.342 1.00 55.77 111 GLU D O 1
ATOM 2905 N N . LEU D 1 28 ? -16.588 -9.207 -21.122 1.00 54.90 112 LEU D N 1
ATOM 2906 C CA . LEU D 1 28 ? -17.627 -10.198 -21.384 1.00 50.28 112 LEU D CA 1
ATOM 2907 C C . LEU D 1 28 ? -17.191 -11.234 -22.430 1.00 54.09 112 LEU D C 1
ATOM 2908 O O . LEU D 1 28 ? -17.493 -12.403 -22.327 1.00 60.64 112 LEU D O 1
ATOM 2913 N N . GLN D 1 29 ? -16.500 -10.781 -23.454 1.00 47.75 113 GLN D N 1
ATOM 2914 C CA . GLN D 1 29 ? -15.907 -11.648 -24.476 1.00 53.71 113 GLN D CA 1
ATOM 2915 C C . GLN D 1 29 ? -14.984 -12.720 -23.868 1.00 56.93 113 GLN D C 1
ATOM 2916 O O . GLN D 1 29 ? -15.007 -13.872 -24.298 1.00 52.86 113 GLN D O 1
ATOM 2922 N N . ASP D 1 30 ? -14.175 -12.333 -22.897 1.00 56.04 114 ASP D N 1
ATOM 2923 C CA . ASP D 1 30 ? -13.235 -13.260 -22.229 1.00 65.11 114 ASP D CA 1
ATOM 2924 C C . ASP D 1 30 ? -13.950 -14.297 -21.382 1.00 66.20 114 ASP D C 1
ATOM 2925 O O . ASP D 1 30 ? -13.526 -15.437 -21.334 1.00 76.35 114 ASP D O 1
ATOM 2930 N N . GLU D 1 31 ? -15.059 -13.909 -20.762 1.00 61.87 115 GLU D N 1
ATOM 2931 C CA . GLU D 1 31 ? -15.767 -14.756 -19.819 1.00 60.53 115 GLU D CA 1
ATOM 2932 C C . GLU D 1 31 ? -16.885 -15.605 -20.429 1.00 65.64 115 GLU D C 1
ATOM 2933 O O . GLU D 1 31 ? -17.440 -16.449 -19.753 1.00 74.56 115 GLU D O 1
ATOM 2939 N N . ARG D 1 32 ? -17.230 -15.374 -21.690 1.00 67.21 116 ARG D N 1
ATOM 2940 C CA . ARG D 1 32 ? -18.266 -16.184 -22.403 1.00 61.55 116 ARG D CA 1
ATOM 2941 C C . ARG D 1 32 ? -17.722 -16.638 -23.752 1.00 67.98 116 ARG D C 1
ATOM 2942 O O . ARG D 1 32 ? -17.182 -15.846 -24.517 1.00 76.92 116 ARG D O 1
ATOM 2950 N N . GLU D 1 33 ? -17.850 -17.923 -24.016 1.00 68.62 117 GLU D N 1
ATOM 2951 C CA . GLU D 1 33 ? -17.129 -18.571 -25.135 1.00 71.21 117 GLU D CA 1
ATOM 2952 C C . GLU D 1 33 ? -17.707 -18.178 -26.507 1.00 73.66 117 GLU D C 1
ATOM 2953 O O . GLU D 1 33 ? -16.964 -18.132 -27.499 1.00 78.59 117 GLU D O 1
ATOM 2955 N N . ASP D 1 34 ? -19.010 -17.875 -26.554 1.00 66.05 118 ASP D N 1
ATOM 2956 C CA . ASP D 1 34 ? -19.708 -17.575 -27.807 1.00 65.29 118 ASP D CA 1
ATOM 2957 C C . ASP D 1 34 ? -19.838 -16.083 -28.155 1.00 62.05 118 ASP D C 1
ATOM 2958 O O . ASP D 1 34 ? -20.433 -15.741 -29.166 1.00 64.91 118 ASP D O 1
ATOM 2960 N N . VAL D 1 35 ? -19.230 -15.203 -27.371 1.00 51.36 119 VAL D N 1
ATOM 2961 C CA . VAL D 1 35 ? -19.332 -13.761 -27.528 1.00 49.53 119 VAL D CA 1
ATOM 2962 C C . VAL D 1 35 ? -18.076 -13.210 -28.208 1.00 51.17 119 VAL D C 1
ATOM 2963 O O . VAL D 1 35 ? -16.972 -13.470 -27.725 1.00 48.28 119 VAL D O 1
ATOM 2967 N N . ASP D 1 36 ? -18.236 -12.477 -29.296 1.00 50.10 120 ASP D N 1
ATOM 2968 C CA . ASP D 1 36 ? -17.134 -11.701 -29.881 1.00 51.44 120 ASP D CA 1
ATOM 2969 C C . ASP D 1 36 ? -17.564 -10.284 -30.170 1.00 44.01 120 ASP D C 1
ATOM 2970 O O . ASP D 1 36 ? -18.650 -10.050 -30.664 1.00 40.01 120 ASP D O 1
ATOM 2975 N N . VAL D 1 37 ? -16.691 -9.325 -29.908 1.00 44.21 121 VAL D N 1
ATOM 2976 C CA . VAL D 1 37 ? -16.947 -7.905 -30.041 1.00 47.65 121 VAL D CA 1
ATOM 2977 C C . VAL D 1 37 ? -15.914 -7.315 -30.968 1.00 50.66 121 VAL D C 1
ATOM 2978 O O . VAL D 1 37 ? -14.747 -7.653 -30.873 1.00 54.13 121 VAL D O 1
ATOM 2982 N N . GLU D 1 38 ? -16.340 -6.429 -31.859 1.00 46.50 122 GLU D N 1
ATOM 2983 C CA . GLU D 1 38 ? -15.432 -5.648 -32.710 1.00 45.16 122 GLU D CA 1
ATOM 2984 C C . GLU D 1 38 ? -15.923 -4.202 -32.709 1.00 47.30 122 GLU D C 1
ATOM 2985 O O . GLU D 1 38 ? -17.103 -3.940 -32.482 1.00 38.74 122 GLU D O 1
ATOM 2987 N N . TYR D 1 39 ? -15.010 -3.262 -32.940 1.00 46.41 123 TYR D N 1
ATOM 2988 C CA . TYR D 1 39 ? -15.357 -1.846 -33.044 1.00 51.64 123 TYR D CA 1
ATOM 2989 C C . TYR D 1 39 ? -14.490 -1.181 -34.100 1.00 56.45 123 TYR D C 1
ATOM 2990 O O . TYR D 1 39 ? -13.283 -1.160 -33.967 1.00 60.07 123 TYR D O 1
ATOM 2999 N N . GLN D 1 40 ? -15.117 -0.681 -35.161 1.00 53.39 124 GLN D N 1
ATOM 3000 C CA . GLN D 1 40 ? -14.386 -0.111 -36.296 1.00 51.13 124 GLN D CA 1
ATOM 3001 C C . GLN D 1 40 ? -15.263 0.907 -37.003 1.00 50.80 124 GLN D C 1
ATOM 3002 O O . GLN D 1 40 ? -16.445 0.633 -37.314 1.00 44.72 124 GLN D O 1
ATOM 3004 N N . SER D 1 41 ? -14.703 2.096 -37.229 1.00 48.23 125 SER D N 1
ATOM 3005 C CA . SER D 1 41 ? -15.375 3.139 -38.004 1.00 50.73 125 SER D CA 1
ATOM 3006 C C . SER D 1 41 ? -16.769 3.483 -37.450 1.00 43.82 125 SER D C 1
ATOM 3007 O O . SER D 1 41 ? -17.745 3.575 -38.206 1.00 41.73 125 SER D O 1
ATOM 3010 N N . GLY D 1 42 ? -16.852 3.634 -36.126 1.00 41.78 126 GLY D N 1
ATOM 3011 C CA . GLY D 1 42 ? -18.095 4.026 -35.468 1.00 38.87 126 GLY D CA 1
ATOM 3012 C C . GLY D 1 42 ? -19.169 2.966 -35.350 1.00 33.60 126 GLY D C 1
ATOM 3013 O O . GLY D 1 42 ? -20.298 3.270 -34.977 1.00 32.54 126 GLY D O 1
ATOM 3014 N N . VAL D 1 43 ? -18.811 1.714 -35.638 1.00 34.92 127 VAL D N 1
ATOM 3015 C CA . VAL D 1 43 ? -19.752 0.603 -35.584 1.00 35.66 127 VAL D CA 1
ATOM 3016 C C . VAL D 1 43 ? -19.242 -0.440 -34.604 1.00 35.50 127 VAL D C 1
ATOM 3017 O O . VAL D 1 43 ? -18.166 -1.020 -34.799 1.00 35.37 127 VAL D O 1
ATOM 3021 N N . LEU D 1 44 ? -20.027 -0.705 -33.576 1.00 33.39 128 LEU D N 1
ATOM 3022 C CA . LEU D 1 44 ? -19.728 -1.754 -32.596 1.00 33.93 128 LEU D CA 1
ATOM 3023 C C . LEU D 1 44 ? -20.551 -2.992 -32.945 1.00 35.87 128 LEU D C 1
ATOM 3024 O O . LEU D 1 44 ? -21.783 -2.928 -33.039 1.00 31.78 128 LEU D O 1
ATOM 3029 N N . THR D 1 45 ? -19.868 -4.114 -33.149 1.00 30.46 129 THR D N 1
ATOM 3030 C CA . THR D 1 45 ? -20.491 -5.382 -33.489 1.00 33.94 129 THR D CA 1
ATOM 3031 C C . THR D 1 45 ? -20.370 -6.320 -32.306 1.00 32.16 129 THR D C 1
ATOM 3032 O O . THR D 1 45 ? -19.286 -6.482 -31.725 1.00 30.99 129 THR D O 1
ATOM 3036 N N . LEU D 1 46 ? -21.472 -6.947 -31.938 1.00 35.63 130 LEU D N 1
ATOM 3037 C CA . LEU D 1 46 ? -21.467 -7.870 -30.799 1.00 33.26 130 LEU D CA 1
ATOM 3038 C C . LEU D 1 46 ? -22.165 -9.129 -31.229 1.00 35.35 130 LEU D C 1
ATOM 3039 O O . LEU D 1 46 ? -23.407 -9.207 -31.271 1.00 32.32 130 LEU D O 1
ATOM 3044 N N . ASN D 1 47 ? -21.362 -10.118 -31.594 1.00 36.82 131 ASN D N 1
ATOM 3045 C CA . ASN D 1 47 ? -21.875 -11.389 -32.031 1.00 42.58 131 ASN D CA 1
ATOM 3046 C C . ASN D 1 47 ? -21.989 -12.304 -30.806 1.00 43.99 131 ASN D C 1
ATOM 3047 O O . ASN D 1 47 ? -20.982 -12.715 -30.233 1.00 45.83 131 ASN D O 1
ATOM 3052 N N . MET D 1 48 ? -23.226 -12.621 -30.406 1.00 38.12 132 MET D N 1
ATOM 3053 C CA . MET D 1 48 ? -23.485 -13.443 -29.233 1.00 39.25 132 MET D CA 1
ATOM 3054 C C . MET D 1 48 ? -23.644 -14.917 -29.616 1.00 40.30 132 MET D C 1
ATOM 3055 O O . MET D 1 48 ? -24.146 -15.707 -28.819 1.00 37.78 132 MET D O 1
ATOM 3060 N N . GLY D 1 49 ? -23.256 -15.291 -30.832 1.00 46.63 133 GLY D N 1
ATOM 3061 C CA . GLY D 1 49 ? -23.294 -16.675 -31.242 1.00 49.64 133 GLY D CA 1
ATOM 3062 C C . GLY D 1 49 ? -24.547 -17.035 -32.025 1.00 47.19 133 GLY D C 1
ATOM 3063 O O . GLY D 1 49 ? -25.451 -16.211 -32.191 1.00 42.39 133 GLY D O 1
ATOM 3064 N N . PRO D 1 50 ? -24.606 -18.287 -32.493 1.00 49.79 134 PRO D N 1
ATOM 3065 C CA . PRO D 1 50 ? -25.578 -18.741 -33.469 1.00 48.04 134 PRO D CA 1
ATOM 3066 C C . PRO D 1 50 ? -27.009 -18.841 -32.955 1.00 44.78 134 PRO D C 1
ATOM 3067 O O . PRO D 1 50 ? -27.921 -18.757 -33.765 1.00 40.06 134 PRO D O 1
ATOM 3071 N N . GLU D 1 51 ? -27.202 -19.028 -31.654 1.00 41.95 135 GLU D N 1
ATOM 3072 C CA . GLU D 1 51 ? -28.557 -19.060 -31.070 1.00 47.02 135 GLU D CA 1
ATOM 3073 C C . GLU D 1 51 ? -29.088 -17.658 -30.751 1.00 43.54 135 GLU D C 1
ATOM 3074 O O . GLU D 1 51 ? -30.240 -17.371 -30.995 1.00 46.43 135 GLU D O 1
ATOM 3077 N N . VAL D 1 52 ? -28.239 -16.793 -30.204 1.00 47.27 136 VAL D N 1
ATOM 3078 C CA . VAL D 1 52 ? -28.655 -15.442 -29.791 1.00 44.29 136 VAL D CA 1
ATOM 3079 C C . VAL D 1 52 ? -28.722 -14.480 -30.984 1.00 40.84 136 VAL D C 1
ATOM 3080 O O . VAL D 1 52 ? -29.714 -13.784 -31.160 1.00 35.68 136 VAL D O 1
ATOM 3084 N N . GLY D 1 53 ? -27.654 -14.421 -31.782 1.00 34.59 137 GLY D N 1
ATOM 3085 C CA . GLY D 1 53 ? -27.578 -13.522 -32.907 1.00 32.98 137 GLY D CA 1
ATOM 3086 C C . GLY D 1 53 ? -26.593 -12.410 -32.685 1.00 31.16 137 GLY D C 1
ATOM 3087 O O . GLY D 1 53 ? -25.787 -12.452 -31.744 1.00 36.77 137 GLY D O 1
ATOM 3088 N N . THR D 1 54 ? -26.694 -11.390 -33.523 1.00 27.85 138 THR D N 1
ATOM 3089 C CA . THR D 1 54 ? -25.731 -10.317 -33.567 1.00 24.90 138 THR D CA 1
ATOM 3090 C C . THR D 1 54 ? -26.395 -8.971 -33.276 1.00 25.82 138 THR D C 1
ATOM 3091 O O . THR D 1 54 ? -27.436 -8.655 -33.854 1.00 25.78 138 THR D O 1
ATOM 3095 N N . TYR D 1 55 ? -25.758 -8.200 -32.393 1.00 26.19 139 TYR D N 1
ATOM 3096 C CA . TYR D 1 55 ? -26.166 -6.844 -32.054 1.00 26.55 139 TYR D CA 1
ATOM 3097 C C . TYR D 1 55 ? -25.284 -5.919 -32.861 1.00 29.43 139 TYR D C 1
ATOM 3098 O O . TYR D 1 55 ? -24.075 -6.162 -33.014 1.00 27.65 139 TYR D O 1
ATOM 3107 N N . VAL D 1 56 ? -25.883 -4.844 -33.373 1.00 27.47 140 VAL D N 1
ATOM 3108 C CA . VAL D 1 56 ? -25.093 -3.776 -33.960 1.00 28.46 140 VAL D CA 1
ATOM 3109 C C . VAL D 1 56 ? -25.442 -2.476 -33.283 1.00 26.90 140 VAL D C 1
ATOM 3110 O O . VAL D 1 56 ? -26.619 -2.155 -33.122 1.00 25.63 140 VAL D O 1
ATOM 3114 N N . ILE D 1 57 ? -24.401 -1.735 -32.885 1.00 27.36 141 ILE D N 1
ATOM 3115 C CA . ILE D 1 57 ? -24.547 -0.436 -32.251 1.00 26.31 141 ILE D CA 1
ATOM 3116 C C . ILE D 1 57 ? -23.644 0.543 -32.988 1.00 28.19 141 ILE D C 1
ATOM 3117 O O . ILE D 1 57 ? -22.419 0.355 -32.983 1.00 26.92 141 ILE D O 1
ATOM 3122 N N . ASN D 1 58 ? -24.219 1.567 -33.601 1.00 27.79 142 ASN D N 1
ATOM 3123 C CA . ASN D 1 58 ? -23.442 2.414 -34.529 1.00 28.92 142 ASN D CA 1
ATOM 3124 C C . ASN D 1 58 ? -23.786 3.870 -34.393 1.00 27.60 142 ASN D C 1
ATOM 3125 O O . ASN D 1 58 ? -24.954 4.240 -34.155 1.00 23.91 142 ASN D O 1
ATOM 3130 N N . LYS D 1 59 ? -22.754 4.704 -34.512 1.00 28.20 143 LYS D N 1
ATOM 3131 C CA . LYS D 1 59 ? -22.967 6.115 -34.706 1.00 26.59 143 LYS D CA 1
ATOM 3132 C C . LYS D 1 59 ? -23.727 6.381 -36.007 1.00 27.32 143 LYS D C 1
ATOM 3133 O O . LYS D 1 59 ? -23.481 5.728 -37.020 1.00 27.73 143 LYS D O 1
ATOM 3139 N N . GLN D 1 60 ? -24.706 7.292 -35.934 1.00 27.24 144 GLN D N 1
ATOM 3140 C CA . GLN D 1 60 ? -25.398 7.808 -37.074 1.00 27.45 144 GLN D CA 1
ATOM 3141 C C . GLN D 1 60 ? -25.222 9.338 -37.025 1.00 26.05 144 GLN D C 1
ATOM 3142 O O . GLN D 1 60 ? -26.104 10.056 -36.586 1.00 25.45 144 GLN D O 1
ATOM 3148 N N . PRO D 1 61 ? -24.067 9.831 -37.492 1.00 29.04 145 PRO D N 1
ATOM 3149 C CA . PRO D 1 61 ? -23.685 11.232 -37.274 1.00 32.26 145 PRO D CA 1
ATOM 3150 C C . PRO D 1 61 ? -24.657 12.321 -37.756 1.00 32.82 145 PRO D C 1
ATOM 3151 O O . PRO D 1 61 ? -24.874 13.281 -37.045 1.00 34.80 145 PRO D O 1
ATOM 3155 N N . PRO D 1 62 ? -25.260 12.180 -38.947 1.00 35.21 146 PRO D N 1
ATOM 3156 C CA . PRO D 1 62 ? -26.223 13.207 -39.387 1.00 37.29 146 PRO D CA 1
ATOM 3157 C C . PRO D 1 62 ? -27.399 13.434 -38.435 1.00 37.35 146 PRO D C 1
ATOM 3158 O O . PRO D 1 62 ? -27.984 14.488 -38.494 1.00 34.67 146 PRO D O 1
ATOM 3162 N N . ASN D 1 63 ? -27.777 12.425 -37.638 1.00 36.11 147 ASN D N 1
ATOM 3163 C CA . ASN D 1 63 ? -28.865 12.568 -36.652 1.00 35.26 147 ASN D CA 1
ATOM 3164 C C . ASN D 1 63 ? -28.343 12.813 -35.243 1.00 30.26 147 ASN D C 1
ATOM 3165 O O . ASN D 1 63 ? -29.113 12.969 -34.326 1.00 33.41 147 ASN D O 1
ATOM 3170 N N . LYS D 1 64 ? -27.037 12.794 -35.070 1.00 30.00 148 LYS D N 1
ATOM 3171 C CA . LYS D 1 64 ? -26.404 12.849 -33.729 1.00 30.50 148 LYS D CA 1
ATOM 3172 C C . LYS D 1 64 ? -26.990 11.798 -32.770 1.00 30.19 148 LYS D C 1
ATOM 3173 O O . LYS D 1 64 ? -27.270 12.087 -31.610 1.00 29.29 148 LYS D O 1
ATOM 3179 N N . GLN D 1 65 ? -27.122 10.573 -33.282 1.00 29.51 149 GLN D N 1
ATOM 3180 C CA . GLN D 1 65 ? -27.719 9.464 -32.550 1.00 27.76 149 GLN D CA 1
ATOM 3181 C C . GLN D 1 65 ? -26.766 8.304 -32.548 1.00 29.05 149 GLN D C 1
ATOM 3182 O O . GLN D 1 65 ? -25.809 8.258 -33.326 1.00 26.71 149 GLN D O 1
ATOM 3188 N N . ILE D 1 66 ? -27.034 7.384 -31.623 1.00 25.43 150 ILE D N 1
ATOM 3189 C CA . ILE D 1 66 ? -26.476 6.067 -31.670 1.00 26.73 150 ILE D CA 1
ATOM 3190 C C . ILE D 1 66 ? -27.687 5.147 -31.972 1.00 26.22 150 ILE D C 1
ATOM 3191 O O . ILE D 1 66 ? -28.714 5.173 -31.281 1.00 26.18 150 ILE D O 1
ATOM 3196 N N . TRP D 1 67 ? -27.512 4.313 -32.995 1.00 25.74 151 TRP D N 1
ATOM 3197 C CA . TRP D 1 67 ? -28.552 3.429 -33.449 1.00 26.81 151 TRP D CA 1
ATOM 3198 C C . TRP D 1 67 ? -28.197 2.048 -32.970 1.00 29.57 151 TRP D C 1
ATOM 3199 O O . TRP D 1 67 ? -27.010 1.703 -32.860 1.00 25.21 151 TRP D O 1
ATOM 3210 N N . LEU D 1 68 ? -29.249 1.300 -32.624 1.00 25.29 152 LEU D N 1
ATOM 3211 C CA . LEU D 1 68 ? -29.086 -0.054 -32.193 1.00 25.33 152 LEU D CA 1
ATOM 3212 C C . LEU D 1 68 ? -29.971 -0.979 -32.998 1.00 23.28 152 LEU D C 1
ATOM 3213 O O . LEU D 1 68 ? -31.095 -0.625 -33.355 1.00 29.03 152 LEU D O 1
ATOM 3218 N N . SER D 1 69 ? -29.450 -2.173 -33.204 1.00 24.64 153 SER D N 1
ATOM 3219 C CA . SER D 1 69 ? -30.208 -3.236 -33.779 1.00 26.40 153 SER D CA 1
ATOM 3220 C C . SER D 1 69 ? -30.003 -4.447 -32.868 1.00 24.65 153 SER D C 1
ATOM 3221 O O . SER D 1 69 ? -28.864 -4.915 -32.695 1.00 24.23 153 SER D O 1
ATOM 3224 N N . SER D 1 70 ? -31.115 -4.966 -32.312 1.00 25.38 154 SER D N 1
ATOM 3225 C CA . SER D 1 70 ? -31.092 -6.122 -31.451 1.00 26.21 154 SER D CA 1
ATOM 3226 C C . SER D 1 70 ? -31.831 -7.307 -32.070 1.00 25.60 154 SER D C 1
ATOM 3227 O O . SER D 1 70 ? -32.947 -7.158 -32.566 1.00 23.04 154 SER D O 1
ATOM 3230 N N . PRO D 1 71 ? -31.241 -8.498 -31.949 1.00 27.91 155 PRO D N 1
ATOM 3231 C CA . PRO D 1 71 ? -31.917 -9.719 -32.376 1.00 30.99 155 PRO D CA 1
ATOM 3232 C C . PRO D 1 71 ? -33.114 -10.110 -31.506 1.00 30.32 155 PRO D C 1
ATOM 3233 O O . PRO D 1 71 ? -33.886 -10.928 -31.942 1.00 32.19 155 PRO D O 1
ATOM 3237 N N . LYS D 1 72 ? -33.246 -9.545 -30.312 1.00 27.59 156 LYS D N 1
ATOM 3238 C CA . LYS D 1 72 ? -34.375 -9.829 -29.431 1.00 33.65 156 LYS D CA 1
ATOM 3239 C C . LYS D 1 72 ? -35.478 -8.818 -29.574 1.00 31.69 156 LYS D C 1
ATOM 3240 O O . LYS D 1 72 ? -36.625 -9.175 -29.432 1.00 27.68 156 LYS D O 1
ATOM 3246 N N . SER D 1 73 ? -35.132 -7.555 -29.801 1.00 29.41 157 SER D N 1
ATOM 3247 C CA . SER D 1 73 ? -36.111 -6.478 -29.717 1.00 27.71 157 SER D CA 1
ATOM 3248 C C . SER D 1 73 ? -36.087 -5.451 -30.871 1.00 30.38 157 SER D C 1
ATOM 3249 O O . SER D 1 73 ? -36.825 -4.437 -30.827 1.00 30.98 157 SER D O 1
ATOM 3252 N N . GLY D 1 74 ? -35.247 -5.672 -31.887 1.00 30.79 158 GLY D N 1
ATOM 3253 C CA . GLY D 1 74 ? -35.293 -4.853 -33.078 1.00 27.00 158 GLY D CA 1
ATOM 3254 C C . GLY D 1 74 ? -34.524 -3.552 -33.019 1.00 28.84 158 GLY D C 1
ATOM 3255 O O . GLY D 1 74 ? -33.587 -3.420 -32.228 1.00 25.85 158 GLY D O 1
ATOM 3256 N N . PRO D 1 75 ? -34.912 -2.578 -33.854 1.00 28.22 159 PRO D N 1
ATOM 3257 C CA . PRO D 1 75 ? -34.167 -1.340 -33.966 1.00 26.61 159 PRO D CA 1
ATOM 3258 C C . PRO D 1 75 ? -34.605 -0.243 -33.005 1.00 25.75 159 PRO D C 1
ATOM 3259 O O . PRO D 1 75 ? -35.803 -0.109 -32.739 1.00 27.03 159 PRO D O 1
ATOM 3263 N N . LYS D 1 76 ? -33.636 0.535 -32.508 1.00 24.74 160 LYS D N 1
ATOM 3264 C CA . LYS D 1 76 ? -33.925 1.707 -31.690 1.00 24.62 160 LYS D CA 1
ATOM 3265 C C . LYS D 1 76 ? -32.925 2.809 -31.990 1.00 24.94 160 LYS D C 1
ATOM 3266 O O . LYS D 1 76 ? -31.810 2.533 -32.441 1.00 27.73 160 LYS D O 1
ATOM 3272 N N . ARG D 1 77 ? -33.362 4.040 -31.668 1.00 26.22 161 ARG D N 1
ATOM 3273 C CA . ARG D 1 77 ? -32.459 5.187 -31.954 1.00 30.58 161 ARG D CA 1
ATOM 3274 C C . ARG D 1 77 ? -32.331 5.978 -30.617 1.00 25.96 161 ARG D C 1
ATOM 3275 O O . ARG D 1 77 ? -33.330 6.361 -29.953 1.00 25.75 161 ARG D O 1
ATOM 3283 N N . TYR D 1 78 ? -31.066 6.180 -30.246 1.00 23.68 162 TYR D N 1
ATOM 3284 C CA . TYR D 1 78 ? -30.784 6.834 -28.967 1.00 27.56 162 TYR D CA 1
ATOM 3285 C C . TYR D 1 78 ? -30.268 8.242 -29.189 1.00 26.48 162 TYR D C 1
ATOM 3286 O O . TYR D 1 78 ? -29.297 8.459 -29.962 1.00 27.97 162 TYR D O 1
ATOM 3295 N N . ASP D 1 79 ? -30.932 9.203 -28.539 1.00 27.74 163 ASP D N 1
ATOM 3296 C CA . ASP D 1 79 ? -30.464 10.578 -28.504 1.00 29.43 163 ASP D CA 1
ATOM 3297 C C . ASP D 1 79 ? -29.651 10.854 -27.253 1.00 31.43 163 ASP D C 1
ATOM 3298 O O . ASP D 1 79 ? -29.838 10.212 -26.210 1.00 31.13 163 ASP D O 1
ATOM 3303 N N . TYR D 1 80 ? -28.765 11.843 -27.348 1.00 32.62 164 TYR D N 1
ATOM 3304 C CA . TYR D 1 80 ? -28.067 12.342 -26.172 1.00 33.17 164 TYR D CA 1
ATOM 3305 C C . TYR D 1 80 ? -28.971 13.365 -25.489 1.00 33.27 164 TYR D C 1
ATOM 3306 O O . TYR D 1 80 ? -29.236 14.426 -26.054 1.00 31.51 164 TYR D O 1
ATOM 3315 N N . VAL D 1 81 ? -29.435 13.013 -24.286 1.00 35.56 165 VAL D N 1
ATOM 3316 C CA . VAL D 1 81 ? -30.545 13.684 -23.634 1.00 40.60 165 VAL D CA 1
ATOM 3317 C C . VAL D 1 81 ? -30.092 14.084 -22.224 1.00 43.99 165 VAL D C 1
ATOM 3318 O O . VAL D 1 81 ? -29.429 13.310 -21.525 1.00 39.72 165 VAL D O 1
ATOM 3322 N N . ILE D 1 82 ? -30.384 15.339 -21.892 1.00 45.03 166 ILE D N 1
ATOM 3323 C CA . ILE D 1 82 ? -30.296 15.794 -20.490 1.00 56.83 166 ILE D CA 1
ATOM 3324 C C . ILE D 1 82 ? -31.696 15.767 -19.901 1.00 58.74 166 ILE D C 1
ATOM 3325 O O . ILE D 1 82 ? -32.579 16.531 -20.321 1.00 65.44 166 ILE D O 1
ATOM 3330 N N . THR D 1 83 ? -31.934 14.864 -18.964 1.00 64.05 167 THR D N 1
ATOM 3331 C CA . THR D 1 83 ? -33.197 14.838 -18.201 1.00 73.50 167 THR D CA 1
ATOM 3332 C C . THR D 1 83 ? -32.999 15.595 -16.870 1.00 79.53 167 THR D C 1
ATOM 3333 O O . THR D 1 83 ? -31.933 15.477 -16.298 1.00 78.88 167 THR D O 1
ATOM 3337 N N . GLY D 1 84 ? -34.013 16.353 -16.429 1.00 78.80 168 GLY D N 1
ATOM 3338 C CA . GLY D 1 84 ? -33.960 17.159 -15.224 1.00 81.96 168 GLY D CA 1
ATOM 3339 C C . GLY D 1 84 ? -34.375 16.365 -13.982 1.00 79.36 168 GLY D C 1
ATOM 3340 O O . GLY D 1 84 ? -34.163 16.806 -12.862 1.00 78.93 168 GLY D O 1
ATOM 3341 N N . GLU D 1 85 ? -34.923 15.168 -14.202 1.00 76.13 169 GLU D N 1
ATOM 3342 C CA . GLU D 1 85 ? -34.825 14.092 -13.214 1.00 75.26 169 GLU D CA 1
ATOM 3343 C C . GLU D 1 85 ? -33.354 13.637 -13.256 1.00 70.97 169 GLU D C 1
ATOM 3344 O O . GLU D 1 85 ? -32.806 13.424 -14.342 1.00 73.96 169 GLU D O 1
ATOM 3346 N N . GLY D 1 86 ? -32.691 13.570 -12.108 1.00 63.78 170 GLY D N 1
ATOM 3347 C CA . GLY D 1 86 ? -31.240 13.277 -12.043 1.00 61.25 170 GLY D CA 1
ATOM 3348 C C . GLY D 1 86 ? -30.414 14.533 -11.765 1.00 58.65 170 GLY D C 1
ATOM 3349 O O . GLY D 1 86 ? -30.714 15.609 -12.287 1.00 60.27 170 GLY D O 1
ATOM 3350 N N . GLN D 1 87 ? -29.407 14.412 -10.906 1.00 57.65 171 GLN D N 1
ATOM 3351 C CA . GLN D 1 87 ? -28.426 15.498 -10.642 1.00 53.35 171 GLN D CA 1
ATOM 3352 C C . GLN D 1 87 ? -27.062 14.857 -10.693 1.00 56.05 171 GLN D C 1
ATOM 3353 O O . GLN D 1 87 ? -26.968 13.629 -10.786 1.00 59.05 171 GLN D O 1
ATOM 3359 N N . ASN D 1 88 ? -26.010 15.670 -10.571 1.00 59.12 172 ASN D N 1
ATOM 3360 C CA . ASN D 1 88 ? -24.622 15.189 -10.339 1.00 67.62 172 ASN D CA 1
ATOM 3361 C C . ASN D 1 88 ? -23.862 16.220 -9.460 1.00 76.56 172 ASN D C 1
ATOM 3362 O O . ASN D 1 88 ? -24.252 17.392 -9.377 1.00 76.15 172 ASN D O 1
ATOM 3364 N N . GLU D 1 89 ? -22.801 15.768 -8.777 1.00 81.67 173 GLU D N 1
ATOM 3365 C CA . GLU D 1 89 ? -21.843 16.679 -8.118 1.00 88.18 173 GLU D CA 1
ATOM 3366 C C . GLU D 1 89 ? -20.817 17.235 -9.145 1.00 84.49 173 GLU D C 1
ATOM 3367 O O . GLU D 1 89 ? -20.994 18.303 -9.756 1.00 79.21 173 GLU D O 1
ATOM 3369 N N . GLY D 1 96 ? -25.838 14.022 -18.945 1.00 44.68 180 GLY D N 1
ATOM 3370 C CA . GLY D 1 96 ? -26.499 13.527 -20.153 1.00 43.55 180 GLY D CA 1
ATOM 3371 C C . GLY D 1 96 ? -26.427 12.017 -20.284 1.00 41.54 180 GLY D C 1
ATOM 3372 O O . GLY D 1 96 ? -25.467 11.365 -19.820 1.00 40.63 180 GLY D O 1
ATOM 3373 N N . GLU D 1 97 ? -27.464 11.458 -20.908 1.00 36.12 181 GLU D N 1
ATOM 3374 C CA . GLU D 1 97 ? -27.590 10.008 -21.101 1.00 35.67 181 GLU D CA 1
ATOM 3375 C C . GLU D 1 97 ? -28.054 9.691 -22.532 1.00 32.87 181 GLU D C 1
ATOM 3376 O O . GLU D 1 97 ? -28.690 10.534 -23.171 1.00 29.79 181 GLU D O 1
ATOM 3382 N N . TRP D 1 98 ? -27.783 8.470 -22.985 1.00 30.31 182 TRP D N 1
ATOM 3383 C CA . TRP D 1 98 ? -28.244 8.007 -24.289 1.00 31.53 182 TRP D CA 1
ATOM 3384 C C . TRP D 1 98 ? -29.606 7.338 -24.128 1.00 30.67 182 TRP D C 1
ATOM 3385 O O . TRP D 1 98 ? -29.704 6.276 -23.494 1.00 29.08 182 TRP D O 1
ATOM 3396 N N . VAL D 1 99 ? -30.634 7.988 -24.648 1.00 29.34 183 VAL D N 1
ATOM 3397 C CA . VAL D 1 99 ? -32.030 7.655 -24.341 1.00 28.90 183 VAL D CA 1
ATOM 3398 C C . VAL D 1 99 ? -32.832 7.406 -25.608 1.00 28.10 183 VAL D C 1
ATOM 3399 O O . VAL D 1 99 ? -32.736 8.159 -26.591 1.00 29.76 183 VAL D O 1
ATOM 3403 N N . TYR D 1 100 ? -33.678 6.384 -25.555 1.00 27.57 184 TYR D N 1
ATOM 3404 C CA . TYR D 1 100 ? -34.658 6.130 -26.573 1.00 28.58 184 TYR D CA 1
ATOM 3405 C C . TYR D 1 100 ? -35.904 6.934 -26.212 1.00 28.33 184 TYR D C 1
ATOM 3406 O O . TYR D 1 100 ? -36.671 6.547 -25.331 1.00 27.79 184 TYR D O 1
ATOM 3415 N N . LEU D 1 101 ? -36.099 8.070 -26.897 1.00 30.97 185 LEU D N 1
ATOM 3416 C CA . LEU D 1 101 ? -37.094 9.045 -26.435 1.00 34.36 185 LEU D CA 1
ATOM 3417 C C . LEU D 1 101 ? -38.540 8.587 -26.575 1.00 34.35 185 LEU D C 1
ATOM 3418 O O . LEU D 1 101 ? -39.401 9.141 -25.958 1.00 38.07 185 LEU D O 1
ATOM 3423 N N . ARG D 1 102 ? -38.800 7.581 -27.373 1.00 33.69 186 ARG D N 1
ATOM 3424 C CA . ARG D 1 102 ? -40.099 6.981 -27.471 1.00 38.20 186 ARG D CA 1
ATOM 3425 C C . ARG D 1 102 ? -40.595 6.424 -26.123 1.00 42.47 186 ARG D C 1
ATOM 3426 O O . ARG D 1 102 ? -41.779 6.516 -25.826 1.00 43.06 186 ARG D O 1
ATOM 3434 N N . ASP D 1 103 ? -39.705 5.821 -25.304 1.00 39.37 187 ASP D N 1
ATOM 3435 C CA . ASP D 1 103 ? -40.129 5.301 -24.006 1.00 36.47 187 ASP D CA 1
ATOM 3436 C C . ASP D 1 103 ? -39.318 5.767 -22.808 1.00 38.41 187 ASP D C 1
ATOM 3437 O O . ASP D 1 103 ? -39.604 5.391 -21.709 1.00 35.87 187 ASP D O 1
ATOM 3442 N N . GLY D 1 104 ? -38.307 6.594 -23.043 1.00 33.35 188 GLY D N 1
ATOM 3443 C CA . GLY D 1 104 ? -37.486 7.115 -22.004 1.00 33.96 188 GLY D CA 1
ATOM 3444 C C . GLY D 1 104 ? -36.418 6.179 -21.480 1.00 31.93 188 GLY D C 1
ATOM 3445 O O . GLY D 1 104 ? -35.711 6.543 -20.570 1.00 34.77 188 GLY D O 1
ATOM 3446 N N . SER D 1 105 ? -36.267 4.988 -22.042 1.00 33.67 189 SER D N 1
ATOM 3447 C CA . SER D 1 105 ? -35.260 4.031 -21.565 1.00 33.35 189 SER D CA 1
ATOM 3448 C C . SER D 1 105 ? -33.863 4.398 -22.063 1.00 30.93 189 SER D C 1
ATOM 3449 O O . SER D 1 105 ? -33.719 5.033 -23.099 1.00 30.32 189 SER D O 1
ATOM 3452 N N . THR D 1 106 ? -32.846 3.935 -21.348 1.00 29.34 190 THR D N 1
ATOM 3453 C CA . THR D 1 106 ? -31.462 4.144 -21.736 1.00 28.71 190 THR D CA 1
ATOM 3454 C C . THR D 1 106 ? -30.905 2.940 -22.483 1.00 27.37 190 THR D C 1
ATOM 3455 O O . THR D 1 106 ? -31.424 1.803 -22.346 1.00 23.17 190 THR D O 1
ATOM 3459 N N . LEU D 1 107 ? -29.871 3.164 -23.265 1.00 25.33 191 LEU D N 1
ATOM 3460 C CA . LEU D 1 107 ? -29.200 2.045 -23.936 1.00 27.74 191 LEU D CA 1
ATOM 3461 C C . LEU D 1 107 ? -28.540 1.108 -22.902 1.00 27.16 191 LEU D C 1
ATOM 3462 O O . LEU D 1 107 ? -28.595 -0.108 -23.051 1.00 24.19 191 LEU D O 1
ATOM 3467 N N . ASN D 1 108 ? -27.950 1.684 -21.876 1.00 29.49 192 ASN D N 1
ATOM 3468 C CA . ASN D 1 108 ? -27.379 0.876 -20.739 1.00 31.05 192 ASN D CA 1
ATOM 3469 C C . ASN D 1 108 ? -28.424 -0.081 -20.151 1.00 29.13 192 ASN D C 1
ATOM 3470 O O . ASN D 1 108 ? -28.145 -1.242 -19.943 1.00 26.51 192 ASN D O 1
ATOM 3475 N N . GLN D 1 109 ? -29.633 0.401 -19.940 1.00 26.25 193 GLN D N 1
ATOM 3476 C CA . GLN D 1 109 ? -30.696 -0.445 -19.384 1.00 28.39 193 GLN D CA 1
ATOM 3477 C C . GLN D 1 109 ? -31.064 -1.616 -20.300 1.00 27.77 193 GLN D C 1
ATOM 3478 O O . GLN D 1 109 ? -31.273 -2.748 -19.855 1.00 27.48 193 GLN D O 1
ATOM 3484 N N . LEU D 1 110 ? -31.148 -1.355 -21.611 1.00 30.14 194 LEU D N 1
ATOM 3485 C CA . LEU D 1 110 ? -31.423 -2.431 -22.559 1.00 27.42 194 LEU D CA 1
ATOM 3486 C C . LEU D 1 110 ? -30.313 -3.490 -22.526 1.00 29.03 194 LEU D C 1
ATOM 3487 O O . LEU D 1 110 ? -30.570 -4.675 -22.569 1.00 26.63 194 LEU D O 1
ATOM 3492 N N . LEU D 1 111 ? -29.086 -3.063 -22.519 1.00 24.75 195 LEU D N 1
ATOM 3493 C CA . LEU D 1 111 ? -27.937 -3.989 -22.489 1.00 28.71 195 LEU D CA 1
ATOM 3494 C C . LEU D 1 111 ? -27.936 -4.804 -21.193 1.00 26.33 195 LEU D C 1
ATOM 3495 O O . LEU D 1 111 ? -27.630 -5.992 -21.202 1.00 28.33 195 LEU D O 1
ATOM 3500 N N . LEU D 1 112 ? -28.304 -4.191 -20.084 1.00 26.08 196 LEU D N 1
ATOM 3501 C CA . LEU D 1 112 ? -28.443 -4.920 -18.812 1.00 28.79 196 LEU D CA 1
ATOM 3502 C C . LEU D 1 112 ? -29.499 -6.013 -18.943 1.00 28.10 196 LEU D C 1
ATOM 3503 O O . LEU D 1 112 ? -29.245 -7.162 -18.661 1.00 28.41 196 LEU D O 1
ATOM 3508 N N . GLU D 1 113 ? -30.684 -5.652 -19.408 1.00 27.40 197 GLU D N 1
ATOM 3509 C CA . GLU D 1 113 ? -31.786 -6.590 -19.503 1.00 26.47 197 GLU D CA 1
ATOM 3510 C C . GLU D 1 113 ? -31.599 -7.700 -20.522 1.00 28.11 197 GLU D C 1
ATOM 3511 O O . GLU D 1 113 ? -32.034 -8.800 -20.310 1.00 29.96 197 GLU D O 1
ATOM 3517 N N . GLU D 1 114 ? -30.995 -7.398 -21.646 1.00 29.43 198 GLU D N 1
ATOM 3518 C CA . GLU D 1 114 ? -30.890 -8.370 -22.724 1.00 29.77 198 GLU D CA 1
ATOM 3519 C C . GLU D 1 114 ? -29.632 -9.221 -22.683 1.00 32.87 198 GLU D C 1
ATOM 3520 O O . GLU D 1 114 ? -29.680 -10.375 -22.981 1.00 36.91 198 GLU D O 1
ATOM 3526 N N . ILE D 1 115 ? -28.523 -8.623 -22.331 1.00 35.70 199 ILE D N 1
ATOM 3527 C CA . ILE D 1 115 ? -27.200 -9.235 -22.386 1.00 41.81 199 ILE D CA 1
ATOM 3528 C C . ILE D 1 115 ? -26.585 -9.452 -20.973 1.00 43.56 199 ILE D C 1
ATOM 3529 O O . ILE D 1 115 ? -25.615 -10.180 -20.854 1.00 36.63 199 ILE D O 1
ATOM 3534 N N . GLY D 1 116 ? -27.166 -8.859 -19.937 1.00 40.69 200 GLY D N 1
ATOM 3535 C CA . GLY D 1 116 ? -26.679 -9.045 -18.586 1.00 39.67 200 GLY D CA 1
ATOM 3536 C C . GLY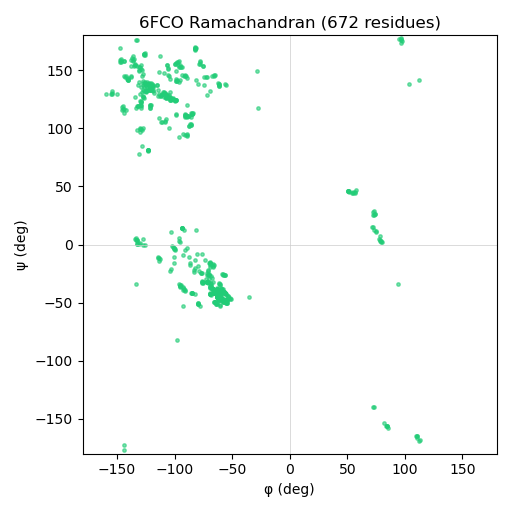 D 1 116 ? -25.396 -8.317 -18.269 1.00 43.41 200 GLY D C 1
ATOM 3537 O O . GLY D 1 116 ? -24.672 -8.706 -17.397 1.00 45.20 200 GLY D O 1
ATOM 3538 N N . VAL D 1 117 ? -25.140 -7.222 -18.973 1.00 42.58 201 VAL D N 1
ATOM 3539 C CA . VAL D 1 117 ? -23.969 -6.409 -18.742 1.00 40.38 201 VAL D CA 1
ATOM 3540 C C . VAL D 1 117 ? -24.434 -5.159 -18.027 1.00 42.55 201 VAL D C 1
ATOM 3541 O O . VAL D 1 117 ? -25.333 -4.477 -18.512 1.00 42.43 201 VAL D O 1
ATOM 3545 N N . ASP D 1 118 ? -23.793 -4.851 -16.910 1.00 46.59 202 ASP D N 1
ATOM 3546 C CA . ASP D 1 118 ? -24.198 -3.753 -16.057 1.00 55.73 202 ASP D CA 1
ATOM 3547 C C . ASP D 1 118 ? -23.206 -2.626 -16.160 1.00 58.39 202 ASP D C 1
ATOM 3548 O O . ASP D 1 118 ? -22.110 -2.710 -15.651 1.00 53.61 202 ASP D O 1
ATOM 3553 N N . LEU D 1 119 ? -23.580 -1.564 -16.857 1.00 55.16 203 LEU D N 1
ATOM 3554 C CA . LEU D 1 119 ? -22.604 -0.560 -17.319 1.00 62.74 203 LEU D CA 1
ATOM 3555 C C . LEU D 1 119 ? -22.720 0.614 -16.388 1.00 64.20 203 LEU D C 1
ATOM 3556 O O . LEU D 1 119 ? -21.768 1.311 -16.260 1.00 73.99 203 LEU D O 1
ATOM 3558 N N . MET E 1 2 ? -36.386 -16.132 -34.205 1.00 48.54 86 MET E N 1
ATOM 3559 C CA . MET E 1 2 ? -35.275 -16.546 -33.272 1.00 53.68 86 MET E CA 1
ATOM 3560 C C . MET E 1 2 ? -35.203 -18.017 -32.870 1.00 54.95 86 MET E C 1
ATOM 3561 O O . MET E 1 2 ? -34.132 -18.521 -32.977 1.00 66.42 86 MET E O 1
ATOM 3563 N N . ALA E 1 3 ? -36.273 -18.712 -32.463 1.00 49.83 87 ALA E N 1
ATOM 3564 C CA . ALA E 1 3 ? -36.156 -20.126 -32.083 1.00 50.87 87 ALA E CA 1
ATOM 3565 C C . ALA E 1 3 ? -35.954 -21.084 -33.287 1.00 57.76 87 ALA E C 1
ATOM 3566 O O . ALA E 1 3 ? -36.525 -20.882 -34.366 1.00 53.53 87 ALA E O 1
ATOM 3568 N N . ASP E 1 4 ? -35.158 -22.120 -33.065 1.00 59.08 88 ASP E N 1
ATOM 3569 C CA . ASP E 1 4 ? -34.850 -23.102 -34.079 1.00 56.29 88 ASP E CA 1
ATOM 3570 C C . ASP E 1 4 ? -35.850 -24.238 -34.021 1.00 54.32 88 ASP E C 1
ATOM 3571 O O . ASP E 1 4 ? -35.680 -25.165 -33.279 1.00 59.78 88 ASP E O 1
ATOM 3576 N N . ILE E 1 5 ? -36.897 -24.152 -34.832 1.00 46.80 89 ILE E N 1
ATOM 3577 C CA . ILE E 1 5 ? -37.958 -25.148 -34.853 1.00 46.00 89 ILE E CA 1
ATOM 3578 C C . ILE E 1 5 ? -38.208 -25.600 -36.275 1.00 46.40 89 ILE E C 1
ATOM 3579 O O . ILE E 1 5 ? -37.972 -24.863 -37.225 1.00 47.11 89 ILE E O 1
ATOM 3584 N N . THR E 1 6 ? -38.717 -26.809 -36.422 1.00 46.58 90 THR E N 1
ATOM 3585 C CA . THR E 1 6 ? -39.090 -27.325 -37.731 1.00 45.54 90 THR E CA 1
ATOM 3586 C C . THR E 1 6 ? -40.485 -26.801 -38.088 1.00 47.18 90 THR E C 1
ATOM 3587 O O . THR E 1 6 ? -41.211 -26.267 -37.246 1.00 41.71 90 THR E O 1
ATOM 3591 N N . THR E 1 7 ? -40.861 -26.998 -39.337 1.00 43.31 91 THR E N 1
ATOM 3592 C CA . THR E 1 7 ? -42.169 -26.610 -39.813 1.00 45.23 91 THR E CA 1
ATOM 3593 C C . THR E 1 7 ? -43.266 -27.338 -39.032 1.00 48.93 91 THR E C 1
ATOM 3594 O O . THR E 1 7 ? -44.268 -26.729 -38.657 1.00 45.12 91 THR E O 1
ATOM 3598 N N . ALA E 1 8 ? -43.064 -28.629 -38.767 1.00 47.79 92 ALA E N 1
ATOM 3599 C CA . ALA E 1 8 ? -44.020 -29.417 -37.985 1.00 46.02 92 ALA E CA 1
ATOM 3600 C C . ALA E 1 8 ? -44.144 -28.889 -36.558 1.00 43.52 92 ALA E C 1
ATOM 3601 O O . ALA E 1 8 ? -45.234 -28.844 -36.017 1.00 43.04 92 ALA E O 1
ATOM 3603 N N . GLU E 1 9 ? -43.023 -28.501 -35.967 1.00 41.72 93 GLU E N 1
ATOM 3604 C CA . GLU E 1 9 ? -43.019 -27.918 -34.630 1.00 48.04 93 GLU E CA 1
ATOM 3605 C C . GLU E 1 9 ? -43.732 -26.558 -34.610 1.00 49.93 93 GLU E C 1
ATOM 3606 O O . GLU E 1 9 ? -44.503 -26.258 -33.679 1.00 42.87 93 GLU E O 1
ATOM 3612 N N . TYR E 1 10 ? -43.476 -25.749 -35.643 1.00 43.94 94 TYR E N 1
ATOM 3613 C CA . TYR E 1 10 ? -44.161 -24.483 -35.818 1.00 39.63 94 TYR E CA 1
ATOM 3614 C C . TYR E 1 10 ? -45.667 -24.689 -35.835 1.00 38.41 94 TYR E C 1
ATOM 3615 O O . TYR E 1 10 ? -46.399 -23.997 -35.116 1.00 41.31 94 TYR E O 1
ATOM 3624 N N . HIS E 1 11 ? -46.140 -25.629 -36.645 1.00 39.40 95 HIS E N 1
ATOM 3625 C CA . HIS E 1 11 ? -47.594 -25.866 -36.770 1.00 43.25 95 HIS E CA 1
ATOM 3626 C C . HIS E 1 11 ? -48.228 -26.246 -35.439 1.00 44.86 95 HIS E C 1
ATOM 3627 O O . HIS E 1 11 ? -49.328 -25.792 -35.137 1.00 44.50 95 HIS E O 1
ATOM 3634 N N . ARG E 1 12 ? -47.538 -27.060 -34.651 1.00 45.59 96 ARG E N 1
ATOM 3635 C CA . ARG E 1 12 ? -48.026 -27.456 -33.326 1.00 48.43 96 ARG E CA 1
ATOM 3636 C C . ARG E 1 12 ? -48.090 -26.252 -32.406 1.00 42.84 96 ARG E C 1
ATOM 3637 O O . ARG E 1 12 ? -49.117 -26.027 -31.771 1.00 48.74 96 ARG E O 1
ATOM 3639 N N . LEU E 1 13 ? -47.004 -25.485 -32.339 1.00 39.05 97 LEU E N 1
ATOM 3640 C CA . LEU E 1 13 ? -46.980 -24.297 -31.478 1.00 42.14 97 LEU E CA 1
ATOM 3641 C C . LEU E 1 13 ? -48.061 -23.287 -31.874 1.00 38.06 97 LEU E C 1
ATOM 3642 O O . LEU E 1 13 ? -48.791 -22.769 -31.017 1.00 36.13 97 LEU E O 1
ATOM 3647 N N . ALA E 1 14 ? -48.178 -23.035 -33.176 1.00 36.85 98 ALA E N 1
ATOM 3648 C CA . ALA E 1 14 ? -49.113 -22.022 -33.648 1.00 40.36 98 ALA E CA 1
ATOM 3649 C C . ALA E 1 14 ? -50.533 -22.496 -33.431 1.00 39.87 98 ALA E C 1
ATOM 3650 O O . ALA E 1 14 ? -51.378 -21.723 -33.001 1.00 40.37 98 ALA E O 1
ATOM 3652 N N . ASP E 1 15 ? -50.801 -23.766 -33.728 1.00 42.37 99 ASP E N 1
ATOM 3653 C CA . ASP E 1 15 ? -52.150 -24.319 -33.532 1.00 45.47 99 ASP E CA 1
ATOM 3654 C C . ASP E 1 15 ? -52.557 -24.306 -32.082 1.00 44.98 99 ASP E C 1
ATOM 3655 O O . ASP E 1 15 ? -53.671 -23.935 -31.765 1.00 46.10 99 ASP E O 1
ATOM 3660 N N . GLU E 1 16 ? -51.647 -24.675 -31.189 1.00 45.43 100 GLU E N 1
ATOM 3661 C CA . GLU E 1 16 ? -51.923 -24.608 -29.741 1.00 46.52 100 GLU E CA 1
ATOM 3662 C C . GLU E 1 16 ? -52.293 -23.191 -29.303 1.00 48.52 100 GLU E C 1
ATOM 3663 O O . GLU E 1 16 ? -53.307 -22.986 -28.623 1.00 44.27 100 GLU E O 1
ATOM 3665 N N . TYR E 1 17 ? -51.484 -22.218 -29.714 1.00 46.96 101 TYR E N 1
ATOM 3666 C CA . TYR E 1 17 ? -51.742 -20.823 -29.363 1.00 42.09 101 TYR E CA 1
ATOM 3667 C C . TYR E 1 17 ? -53.095 -20.303 -29.894 1.00 38.62 101 TYR E C 1
ATOM 3668 O O . TYR E 1 17 ? -53.879 -19.696 -29.155 1.00 41.69 101 TYR E O 1
ATOM 3677 N N . LEU E 1 18 ? -53.367 -20.558 -31.157 1.00 36.70 102 LEU E N 1
ATOM 3678 C CA . LEU E 1 18 ? -54.585 -20.046 -31.779 1.00 40.51 102 LEU E CA 1
ATOM 3679 C C . LEU E 1 18 ? -55.851 -20.758 -31.284 1.00 39.54 102 LEU E C 1
ATOM 3680 O O . LEU E 1 18 ? -56.930 -20.147 -31.226 1.00 34.64 102 LEU E O 1
ATOM 3685 N N . ASP E 1 19 ? -55.725 -22.047 -30.958 1.00 38.32 103 ASP E N 1
ATOM 3686 C CA . ASP E 1 19 ? -56.823 -22.791 -30.295 1.00 44.64 103 ASP E CA 1
ATOM 3687 C C . ASP E 1 19 ? -57.165 -22.184 -28.935 1.00 42.90 103 ASP E C 1
ATOM 3688 O O . ASP E 1 19 ? -58.337 -21.975 -28.635 1.00 46.76 103 ASP E O 1
ATOM 3693 N N . ALA E 1 20 ? -56.153 -21.867 -28.128 1.00 40.70 104 ALA E N 1
ATOM 3694 C CA . ALA E 1 20 ? -56.381 -21.186 -26.861 1.00 37.32 104 ALA E CA 1
ATOM 3695 C C . ALA E 1 20 ? -56.993 -19.814 -27.081 1.00 38.48 104 ALA E C 1
ATOM 3696 O O . ALA E 1 20 ? -57.946 -19.427 -26.381 1.00 33.95 104 ALA E O 1
ATOM 3698 N N . LEU E 1 21 ? -56.490 -19.069 -28.069 1.00 38.28 105 LEU E N 1
ATOM 3699 C CA . LEU E 1 21 ? -57.040 -17.747 -28.344 1.00 35.51 105 LEU E CA 1
ATOM 3700 C C . LEU E 1 21 ? -58.486 -17.833 -28.782 1.00 33.94 105 LEU E C 1
ATOM 3701 O O . LEU E 1 21 ? -59.331 -17.046 -28.352 1.00 34.27 105 LEU E O 1
ATOM 3706 N N . LEU E 1 22 ? -58.764 -18.766 -29.677 1.00 33.09 106 LEU E N 1
ATOM 3707 C CA . LEU E 1 22 ? -60.128 -18.986 -30.157 1.00 34.68 106 LEU E CA 1
ATOM 3708 C C . LEU E 1 22 ? -61.120 -19.222 -29.014 1.00 34.31 106 LEU E C 1
ATOM 3709 O O . LEU E 1 22 ? -62.183 -18.592 -28.971 1.00 34.08 106 LEU E O 1
ATOM 3714 N N . SER E 1 23 ? -60.782 -20.093 -28.073 1.00 36.63 107 SER E N 1
ATOM 3715 C CA . SER E 1 23 ? -61.742 -20.376 -26.988 1.00 42.69 107 SER E CA 1
ATOM 3716 C C . SER E 1 23 ? -61.968 -19.161 -26.086 1.00 46.93 107 SER E C 1
ATOM 3717 O O . SER E 1 23 ? -63.108 -18.887 -25.733 1.00 46.64 107 SER E O 1
ATOM 3720 N N . ARG E 1 24 ? -60.915 -18.384 -25.788 1.00 44.16 108 ARG E N 1
ATOM 3721 C CA . ARG E 1 24 ? -61.096 -17.067 -25.152 1.00 44.67 108 ARG E CA 1
ATOM 3722 C C . ARG E 1 24 ? -61.987 -16.123 -25.959 1.00 42.46 108 ARG E C 1
ATOM 3723 O O . ARG E 1 24 ? -62.824 -15.442 -25.381 1.00 43.05 108 ARG E O 1
ATOM 3731 N N . LEU E 1 25 ? -61.842 -16.097 -27.283 1.00 42.52 109 LEU E N 1
ATOM 3732 C CA . LEU E 1 25 ? -62.653 -15.193 -28.099 1.00 40.28 109 LEU E CA 1
ATOM 3733 C C . LEU E 1 25 ? -64.103 -15.713 -28.246 1.00 42.35 109 LEU E C 1
ATOM 3734 O O . LEU E 1 25 ? -65.030 -14.909 -28.360 1.00 39.83 109 LEU E O 1
ATOM 3739 N N . GLU E 1 26 ? -64.290 -17.033 -28.263 1.00 42.22 110 GLU E N 1
ATOM 3740 C CA . GLU E 1 26 ? -65.639 -17.589 -28.219 1.00 50.27 110 GLU E CA 1
ATOM 3741 C C . GLU E 1 26 ? -66.415 -17.166 -26.945 1.00 51.33 110 GLU E C 1
ATOM 3742 O O . GLU E 1 26 ? -67.607 -16.843 -27.040 1.00 49.93 110 GLU E O 1
ATOM 3748 N N . GLU E 1 27 ? -65.749 -17.113 -25.778 1.00 49.57 111 GLU E N 1
ATOM 3749 C CA . GLU E 1 27 ? -66.393 -16.585 -24.578 1.00 54.85 111 GLU E CA 1
ATOM 3750 C C . GLU E 1 27 ? -66.833 -15.129 -24.804 1.00 57.36 111 GLU E C 1
ATOM 3751 O O . GLU E 1 27 ? -67.982 -14.754 -24.490 1.00 62.77 111 GLU E O 1
ATOM 3757 N N . LEU E 1 28 ? -65.930 -14.328 -25.376 1.00 54.01 112 LEU E N 1
ATOM 3758 C CA . LEU E 1 28 ? -66.193 -12.937 -25.665 1.00 58.75 112 LEU E CA 1
ATOM 3759 C C . LEU E 1 28 ? -67.346 -12.748 -26.659 1.00 58.17 112 LEU E C 1
ATOM 3760 O O . LEU E 1 28 ? -68.175 -11.840 -26.502 1.00 60.11 112 LEU E O 1
ATOM 3765 N N . GLN E 1 29 ? -67.395 -13.617 -27.670 1.00 52.28 113 GLN E N 1
ATOM 3766 C CA . GLN E 1 29 ? -68.467 -13.621 -28.653 1.00 56.14 113 GLN E CA 1
ATOM 3767 C C . GLN E 1 29 ? -69.843 -13.763 -28.008 1.00 63.31 113 GLN E C 1
ATOM 3768 O O . GLN E 1 29 ? -70.803 -13.070 -28.430 1.00 64.42 113 GLN E O 1
ATOM 3774 N N . ASP E 1 30 ? -69.940 -14.668 -27.007 1.00 65.20 114 ASP E N 1
ATOM 3775 C CA . ASP E 1 30 ? -71.210 -14.955 -26.357 1.00 69.56 114 ASP E CA 1
ATOM 3776 C C . ASP E 1 30 ? -71.696 -13.789 -25.518 1.00 66.76 114 ASP E C 1
ATOM 3777 O O . ASP E 1 30 ? -72.916 -13.530 -25.480 1.00 79.16 114 ASP E O 1
ATOM 3782 N N . GLU E 1 31 ? -70.814 -13.020 -24.909 1.00 68.25 115 GLU E N 1
ATOM 3783 C CA . GLU E 1 31 ? -71.316 -11.998 -24.010 1.00 64.32 115 GLU E CA 1
ATOM 3784 C C . GLU E 1 31 ? -71.324 -10.599 -24.585 1.00 64.80 115 GLU E C 1
ATOM 3785 O O . GLU E 1 31 ? -71.754 -9.667 -23.925 1.00 64.95 115 GLU E O 1
ATOM 3791 N N . ARG E 1 32 ? -70.862 -10.450 -25.820 1.00 68.69 116 ARG E N 1
ATOM 3792 C CA . ARG E 1 32 ? -70.936 -9.133 -26.496 1.00 69.55 116 ARG E CA 1
ATOM 3793 C C . ARG E 1 32 ? -71.692 -9.266 -27.830 1.00 69.96 116 ARG E C 1
ATOM 3794 O O . ARG E 1 32 ? -71.491 -10.203 -28.604 1.00 71.07 116 ARG E O 1
ATOM 3802 N N . GLU E 1 33 ? -72.577 -8.296 -28.051 1.00 71.86 117 GLU E N 1
ATOM 3803 C CA . GLU E 1 33 ? -73.628 -8.399 -29.057 1.00 77.99 117 GLU E CA 1
ATOM 3804 C C . GLU E 1 33 ? -73.092 -8.328 -30.498 1.00 79.13 117 GLU E C 1
ATOM 3805 O O . GLU E 1 33 ? -73.689 -8.952 -31.403 1.00 86.96 117 GLU E O 1
ATOM 3807 N N . ASP E 1 34 ? -72.005 -7.572 -30.710 1.00 68.26 118 ASP E N 1
ATOM 3808 C CA . ASP E 1 34 ? -71.536 -7.264 -32.078 1.00 69.98 118 ASP E CA 1
ATOM 3809 C C . ASP E 1 34 ? -70.312 -8.096 -32.504 1.00 67.09 118 ASP E C 1
ATOM 3810 O O . ASP E 1 34 ? -69.616 -7.767 -33.521 1.00 64.91 118 ASP E O 1
ATOM 3812 N N . VAL E 1 35 ? -69.952 -9.120 -31.730 1.00 62.21 119 VAL E N 1
ATOM 3813 C CA . VAL E 1 35 ? -68.693 -9.837 -31.908 1.00 55.43 119 VAL E CA 1
ATOM 3814 C C . VAL E 1 35 ? -68.918 -11.153 -32.628 1.00 59.40 119 VAL E C 1
ATOM 3815 O O . VAL E 1 35 ? -69.683 -11.948 -32.143 1.00 66.43 119 VAL E O 1
ATOM 3819 N N . ASP E 1 36 ? -68.211 -11.388 -33.747 1.00 52.93 120 ASP E N 1
ATOM 3820 C CA . ASP E 1 36 ? -68.158 -12.692 -34.381 1.00 52.69 120 ASP E CA 1
ATOM 3821 C C . ASP E 1 36 ? -66.706 -13.187 -34.483 1.00 49.03 120 ASP E C 1
ATOM 3822 O O . ASP E 1 36 ? -65.826 -12.423 -34.860 1.00 43.31 120 ASP E O 1
ATOM 3827 N N . VAL E 1 37 ? -66.513 -14.471 -34.195 1.00 43.57 121 VAL E N 1
ATOM 3828 C CA . VAL E 1 37 ? -65.231 -15.127 -34.338 1.00 46.40 121 VAL E CA 1
ATOM 3829 C C . VAL E 1 37 ? -65.345 -16.256 -35.326 1.00 49.69 121 VAL E C 1
ATOM 3830 O O . VAL E 1 37 ? -66.330 -16.977 -35.303 1.00 48.48 121 VAL E O 1
ATOM 3834 N N . GLU E 1 38 ? -64.354 -16.402 -36.202 1.00 44.94 122 GLU E N 1
ATOM 3835 C CA . GLU E 1 38 ? -64.246 -17.566 -37.080 1.00 48.14 122 GLU E CA 1
ATOM 3836 C C . GLU E 1 38 ? -62.810 -18.076 -37.029 1.00 48.07 122 GLU E C 1
ATOM 3837 O O . GLU E 1 38 ? -61.891 -17.290 -36.768 1.00 47.44 122 GLU E O 1
ATOM 3843 N N . TYR E 1 39 ? -62.625 -19.367 -37.282 1.00 42.49 123 TYR E N 1
ATOM 3844 C CA . TYR E 1 39 ? -61.303 -19.939 -37.463 1.00 48.58 123 TYR E CA 1
ATOM 3845 C C . TYR E 1 39 ? -61.334 -21.000 -38.537 1.00 53.41 123 TYR E C 1
ATOM 3846 O O . TYR E 1 39 ? -62.029 -21.979 -38.396 1.00 63.78 123 TYR E O 1
ATOM 3855 N N . GLN E 1 40 ? -60.622 -20.776 -39.634 1.00 55.16 124 GLN E N 1
ATOM 3856 C CA . GLN E 1 40 ? -60.699 -21.645 -40.819 1.00 49.61 124 GLN E CA 1
ATOM 3857 C C . GLN E 1 40 ? -59.411 -21.517 -41.614 1.00 48.76 124 GLN E C 1
ATOM 3858 O O . GLN E 1 40 ? -58.945 -20.411 -41.909 1.00 44.59 124 GLN E O 1
ATOM 3860 N N . SER E 1 41 ? -58.812 -22.659 -41.941 1.00 45.67 125 SER E N 1
ATOM 3861 C CA . SER E 1 41 ? -57.609 -22.706 -42.774 1.00 47.31 125 SER E CA 1
ATOM 3862 C C . SER E 1 41 ? -56.470 -21.832 -42.230 1.00 44.85 125 SER E C 1
ATOM 3863 O O . SER E 1 41 ? -55.840 -21.122 -42.968 1.00 43.14 125 SER E O 1
ATOM 3866 N N . GLY E 1 42 ? -56.237 -21.907 -40.926 1.00 41.75 126 GLY E N 1
ATOM 3867 C CA . GLY E 1 42 ? -55.167 -21.195 -40.246 1.00 43.27 126 GLY E CA 1
ATOM 3868 C C . GLY E 1 42 ? -55.353 -19.681 -40.096 1.00 38.57 126 GLY E C 1
ATOM 3869 O O . GLY E 1 42 ? -54.418 -18.973 -39.730 1.00 37.72 126 GLY E O 1
ATOM 3870 N N . VAL E 1 43 ? -56.576 -19.205 -40.316 1.00 35.84 127 VAL E N 1
ATOM 3871 C CA . VAL E 1 43 ? -56.903 -17.799 -40.211 1.00 35.91 127 VAL E CA 1
ATOM 3872 C C . VAL E 1 43 ? -57.987 -17.580 -39.176 1.00 39.08 127 VAL E C 1
ATOM 3873 O O . VAL E 1 43 ? -59.100 -18.107 -39.311 1.00 36.78 127 VAL E O 1
ATOM 3877 N N . LEU E 1 44 ? -57.668 -16.797 -38.153 1.00 31.90 128 LEU E N 1
ATOM 3878 C CA . LEU E 1 44 ? -58.617 -16.434 -37.112 1.00 33.57 128 LEU E CA 1
ATOM 3879 C C . LEU E 1 44 ? -59.156 -15.031 -37.400 1.00 34.57 128 LEU E C 1
ATOM 3880 O O . LEU E 1 44 ? -58.391 -14.072 -37.562 1.00 29.88 128 LEU E O 1
ATOM 3885 N N . THR E 1 45 ? -60.472 -14.916 -37.490 1.00 30.78 129 THR E N 1
ATOM 3886 C CA . THR E 1 45 ? -61.159 -13.672 -37.765 1.00 34.09 129 THR E CA 1
ATOM 3887 C C . THR E 1 45 ? -61.876 -13.231 -36.489 1.00 36.83 129 THR E C 1
ATOM 3888 O O . THR E 1 45 ? -62.627 -14.024 -35.893 1.00 34.35 129 THR E O 1
ATOM 3892 N N . LEU E 1 46 ? -61.698 -11.976 -36.093 1.00 29.84 130 LEU E N 1
ATOM 3893 C CA . LEU E 1 46 ? -62.445 -11.412 -34.998 1.00 29.50 130 LEU E CA 1
ATOM 3894 C C . LEU E 1 46 ? -63.072 -10.115 -35.430 1.00 33.95 130 LEU E C 1
ATOM 3895 O O . LEU E 1 46 ? -62.425 -9.072 -35.472 1.00 33.19 130 LEU E O 1
ATOM 3900 N N . ASN E 1 47 ? -64.334 -10.172 -35.789 1.00 34.14 131 ASN E N 1
ATOM 3901 C CA . ASN E 1 47 ? -65.082 -9.000 -36.200 1.00 37.53 131 ASN E CA 1
ATOM 3902 C C . ASN E 1 47 ? -65.748 -8.407 -34.951 1.00 42.44 131 ASN E C 1
ATOM 3903 O O . ASN E 1 47 ? -66.665 -9.003 -34.384 1.00 49.56 131 ASN E O 1
ATOM 3908 N N . MET E 1 48 ? -65.298 -7.235 -34.531 1.00 39.87 132 MET E N 1
ATOM 3909 C CA . MET E 1 48 ? -65.836 -6.570 -33.337 1.00 39.29 132 MET E CA 1
ATOM 3910 C C . MET E 1 48 ? -66.955 -5.587 -33.717 1.00 38.87 132 MET E C 1
ATOM 3911 O O . MET E 1 48 ? -67.336 -4.765 -32.921 1.00 39.39 132 MET E O 1
ATOM 3916 N N . GLY E 1 49 ? -67.472 -5.662 -34.936 1.00 42.46 133 GLY E N 1
ATOM 3917 C CA . GLY E 1 49 ? -68.566 -4.829 -35.357 1.00 44.25 133 GLY E CA 1
ATOM 3918 C C . GLY E 1 49 ? -68.147 -3.591 -36.108 1.00 51.49 133 GLY E C 1
ATOM 3919 O O . GLY E 1 49 ? -66.950 -3.326 -36.271 1.00 45.39 133 GLY E O 1
ATOM 3920 N N . PRO E 1 50 ? -69.150 -2.820 -36.557 1.00 55.75 134 PRO E N 1
ATOM 3921 C CA . PRO E 1 50 ? -68.971 -1.775 -37.551 1.00 55.36 134 PRO E CA 1
ATOM 3922 C C . PRO E 1 50 ? -68.211 -0.543 -37.056 1.00 49.28 134 PRO E C 1
ATOM 3923 O O . PRO E 1 50 ? -67.623 0.143 -37.871 1.00 52.21 134 PRO E O 1
ATOM 3927 N N . GLU E 1 51 ? -68.245 -0.259 -35.758 1.00 43.23 135 GLU E N 1
ATOM 3928 C CA . GLU E 1 51 ? -67.500 0.869 -35.187 1.00 45.16 135 GLU E CA 1
ATOM 3929 C C . GLU E 1 51 ? -66.053 0.485 -34.845 1.00 43.18 135 GLU E C 1
ATOM 3930 O O . GLU E 1 51 ? -65.130 1.248 -35.117 1.00 45.22 135 GLU E O 1
ATOM 3932 N N . VAL E 1 52 ? -65.862 -0.703 -34.275 1.00 37.83 136 VAL E N 1
ATOM 3933 C CA . VAL E 1 52 ? -64.556 -1.149 -33.800 1.00 36.20 136 VAL E CA 1
ATOM 3934 C C . VAL E 1 52 ? -63.677 -1.663 -34.965 1.00 33.89 136 VAL E C 1
ATOM 3935 O O . VAL E 1 52 ? -62.512 -1.255 -35.085 1.00 36.08 136 VAL E O 1
ATOM 3939 N N . GLY E 1 53 ? -64.218 -2.561 -35.785 1.00 29.41 137 GLY E N 1
ATOM 3940 C CA . GLY E 1 53 ? -63.495 -3.094 -36.907 1.00 32.17 137 GLY E CA 1
ATOM 3941 C C . GLY E 1 53 ? -63.178 -4.548 -36.721 1.00 31.74 137 GLY E C 1
ATOM 3942 O O . GLY E 1 53 ? -63.693 -5.204 -35.814 1.00 31.73 137 GLY E O 1
ATOM 3943 N N . THR E 1 54 ? -62.329 -5.064 -37.586 1.00 29.84 138 THR E N 1
ATOM 3944 C CA . THR E 1 54 ? -62.053 -6.474 -37.686 1.00 27.49 138 THR E CA 1
ATOM 3945 C C . THR E 1 54 ? -60.575 -6.756 -37.481 1.00 27.19 138 THR E C 1
ATOM 3946 O O . THR E 1 54 ? -59.733 -6.081 -38.068 1.00 25.54 138 THR E O 1
ATOM 3950 N N . TYR E 1 55 ? -60.274 -7.748 -36.653 1.00 24.88 139 TYR E N 1
ATOM 3951 C CA . TYR E 1 55 ? -58.938 -8.271 -36.427 1.00 24.34 139 TYR E CA 1
ATOM 3952 C C . TYR E 1 55 ? -58.771 -9.489 -37.315 1.00 27.68 139 TYR E C 1
ATOM 3953 O O . TYR E 1 55 ? -59.690 -10.308 -37.420 1.00 27.59 139 TYR E O 1
ATOM 3962 N N . VAL E 1 56 ? -57.611 -9.652 -37.911 1.00 25.56 140 VAL E N 1
ATOM 3963 C CA . VAL E 1 56 ? -57.243 -10.899 -38.549 1.00 29.44 140 VAL E CA 1
ATOM 3964 C C . VAL E 1 56 ? -55.932 -11.395 -37.988 1.00 28.43 140 VAL E C 1
ATOM 3965 O O . VAL E 1 56 ? -54.984 -10.633 -37.899 1.00 34.11 140 VAL E O 1
ATOM 3969 N N . ILE E 1 57 ? -55.878 -12.663 -37.604 1.00 27.00 141 ILE E N 1
ATOM 3970 C CA . ILE E 1 57 ? -54.692 -13.298 -37.050 1.00 27.69 141 ILE E CA 1
ATOM 3971 C C . ILE E 1 57 ? -54.489 -14.624 -37.757 1.00 28.41 141 ILE E C 1
ATOM 3972 O O . ILE E 1 57 ? -55.359 -15.492 -37.692 1.00 30.89 141 ILE E O 1
ATOM 3977 N N . ASN E 1 58 ? -53.363 -14.804 -38.445 1.00 24.41 142 ASN E N 1
ATOM 3978 C CA . ASN E 1 58 ? -53.201 -15.947 -39.350 1.00 25.57 142 ASN E CA 1
ATOM 3979 C C . ASN E 1 58 ? -51.830 -16.545 -39.302 1.00 27.16 142 ASN E C 1
ATOM 3980 O O . ASN E 1 58 ? -50.837 -15.841 -39.155 1.00 27.75 142 ASN E O 1
ATOM 3985 N N . LYS E 1 59 ? -51.776 -17.862 -39.390 1.00 27.07 143 LYS E N 1
ATOM 3986 C CA . LYS E 1 59 ? -50.528 -18.541 -39.654 1.00 29.35 143 LYS E CA 1
ATOM 3987 C C . LYS E 1 59 ? -49.989 -18.111 -41.045 1.00 33.00 143 LYS E C 1
ATOM 3988 O O . LYS E 1 59 ? -50.769 -17.954 -42.014 1.00 30.26 143 LYS E O 1
ATOM 3994 N N . GLN E 1 60 ? -48.682 -17.899 -41.109 1.00 27.79 144 GLN E N 1
ATOM 3995 C CA . GLN E 1 60 ? -47.976 -17.730 -42.341 1.00 29.60 144 GLN E CA 1
ATOM 3996 C C . GLN E 1 60 ? -46.874 -18.798 -42.377 1.00 30.20 144 GLN E C 1
ATOM 3997 O O . GLN E 1 60 ? -45.734 -18.541 -42.071 1.00 28.13 144 GLN E O 1
ATOM 4003 N N . PRO E 1 61 ? -47.245 -20.036 -42.756 1.00 31.17 145 PRO E N 1
ATOM 4004 C CA . PRO E 1 61 ? -46.361 -21.194 -42.580 1.00 30.33 145 PRO E CA 1
ATOM 4005 C C . PRO E 1 61 ? -44.965 -21.134 -43.219 1.00 31.10 145 PRO E C 1
ATOM 4006 O O . PRO E 1 61 ? -43.996 -21.515 -42.575 1.00 33.18 145 PRO E O 1
ATOM 4010 N N . PRO E 1 62 ? -44.832 -20.626 -44.457 1.00 32.75 146 PRO E N 1
ATOM 4011 C CA . PRO E 1 62 ? -43.483 -20.516 -45.035 1.00 31.94 146 PRO E CA 1
ATOM 4012 C C . PRO E 1 62 ? -42.494 -19.690 -44.231 1.00 32.75 146 PRO E C 1
ATOM 4013 O O . PRO E 1 62 ? -41.298 -19.903 -44.391 1.00 30.45 146 PRO E O 1
ATOM 4017 N N . ASN E 1 63 ? -42.966 -18.743 -43.418 1.00 27.95 147 ASN E N 1
ATOM 4018 C CA . ASN E 1 63 ? -42.072 -17.903 -42.579 1.00 29.56 147 ASN E CA 1
ATOM 4019 C C . ASN E 1 63 ? -42.065 -18.396 -41.132 1.00 30.59 147 ASN E C 1
ATOM 4020 O O . ASN E 1 63 ? -41.364 -17.840 -40.311 1.00 31.24 147 ASN E O 1
ATOM 4025 N N . LYS E 1 64 ? -42.848 -19.425 -40.814 1.00 29.42 148 LYS E N 1
ATOM 4026 C CA . LYS E 1 64 ? -43.032 -19.864 -39.425 1.00 34.13 148 LYS E CA 1
ATOM 4027 C C . LYS E 1 64 ? -43.404 -18.711 -38.474 1.00 31.24 148 LYS E C 1
ATOM 4028 O O . LYS E 1 64 ? -42.869 -18.601 -37.375 1.00 29.80 148 LYS E O 1
ATOM 4034 N N . GLN E 1 65 ? -44.349 -17.885 -38.920 1.00 26.73 149 GLN E N 1
ATOM 4035 C CA . GLN E 1 65 ? -44.786 -16.695 -38.201 1.00 26.63 149 GLN E CA 1
ATOM 4036 C C . GLN E 1 65 ? -46.281 -16.731 -38.019 1.00 27.00 149 GLN E C 1
ATOM 4037 O O . GLN E 1 65 ? -46.976 -17.517 -38.682 1.00 29.64 149 GLN E O 1
ATOM 4043 N N . ILE E 1 66 ? -46.766 -15.891 -37.119 1.00 27.08 150 ILE E N 1
ATOM 4044 C CA . ILE E 1 66 ? -48.150 -15.564 -37.026 1.00 25.13 150 ILE E CA 1
ATOM 4045 C C . ILE E 1 66 ? -48.261 -14.085 -37.378 1.00 28.65 150 ILE E C 1
ATOM 4046 O O . ILE E 1 66 ? -47.566 -13.255 -36.811 1.00 28.15 150 ILE E O 1
ATOM 4051 N N . TRP E 1 67 ? -49.138 -13.760 -38.318 1.00 27.60 151 TRP E N 1
ATOM 4052 C CA . TRP E 1 67 ? -49.282 -12.422 -38.839 1.00 27.00 151 TRP E CA 1
ATOM 4053 C C . TRP E 1 67 ? -50.574 -11.863 -38.268 1.00 26.91 151 TRP E C 1
ATOM 4054 O O . TRP E 1 67 ? -51.534 -12.612 -37.988 1.00 26.73 151 TRP E O 1
ATOM 4065 N N . LEU E 1 68 ? -50.657 -10.548 -38.161 1.00 24.79 152 LEU E N 1
ATOM 4066 C CA . LEU E 1 68 ? -51.754 -9.895 -37.483 1.00 23.56 152 LEU E CA 1
ATOM 4067 C C . LEU E 1 68 ? -52.126 -8.625 -38.195 1.00 25.76 152 LEU E C 1
ATOM 4068 O O . LEU E 1 68 ? -51.275 -7.888 -38.610 1.00 26.74 152 LEU E O 1
ATOM 4073 N N . SER E 1 69 ? -53.402 -8.310 -38.215 1.00 23.37 153 SER E N 1
ATOM 4074 C CA . SER E 1 69 ? -53.935 -7.057 -38.627 1.00 28.66 153 SER E CA 1
ATOM 4075 C C . SER E 1 69 ? -54.884 -6.548 -37.552 1.00 24.92 153 SER E C 1
ATOM 4076 O O . SER E 1 69 ? -55.842 -7.231 -37.247 1.00 26.01 153 SER E O 1
ATOM 4079 N N . SER E 1 70 ? -54.649 -5.352 -37.018 1.00 23.87 154 SER E N 1
ATOM 4080 C CA . SER E 1 70 ? -55.499 -4.723 -36.026 1.00 22.95 154 SER E CA 1
ATOM 4081 C C . SER E 1 70 ? -56.084 -3.410 -36.518 1.00 23.63 154 SER E C 1
ATOM 4082 O O . SER E 1 70 ? -55.363 -2.577 -37.052 1.00 24.51 154 SER E O 1
ATOM 4085 N N . PRO E 1 71 ? -57.363 -3.166 -36.264 1.00 24.87 155 PRO E N 1
ATOM 4086 C CA . PRO E 1 71 ? -57.989 -1.889 -36.567 1.00 26.55 155 PRO E CA 1
ATOM 4087 C C . PRO E 1 71 ? -57.517 -0.731 -35.690 1.00 28.67 155 PRO E C 1
ATOM 4088 O O . PRO E 1 71 ? -57.758 0.393 -36.057 1.00 23.53 155 PRO E O 1
ATOM 4092 N N . LYS E 1 72 ? -56.863 -1.005 -34.571 1.00 24.90 156 LYS E N 1
ATOM 4093 C CA . LYS E 1 72 ? -56.319 0.057 -33.710 1.00 28.25 156 LYS E CA 1
ATOM 4094 C C . LYS E 1 72 ? -54.883 0.349 -33.994 1.00 28.30 156 LYS E C 1
ATOM 4095 O O . LYS E 1 72 ? -54.461 1.466 -33.846 1.00 24.21 156 LYS E O 1
ATOM 4101 N N . SER E 1 73 ? -54.108 -0.680 -34.326 1.00 24.98 157 SER E N 1
ATOM 4102 C CA . SER E 1 73 ? -52.644 -0.535 -34.401 1.00 23.73 157 SER E CA 1
ATOM 4103 C C . SER E 1 73 ? -51.966 -1.130 -35.651 1.00 22.05 157 SER E C 1
ATOM 4104 O O . SER E 1 73 ? -50.740 -1.138 -35.747 1.00 23.00 157 SER E O 1
ATOM 4107 N N . GLY E 1 74 ? -52.745 -1.613 -36.609 1.00 21.94 158 GLY E N 1
ATOM 4108 C CA . GLY E 1 74 ? -52.211 -1.968 -37.927 1.00 23.29 158 GLY E CA 1
A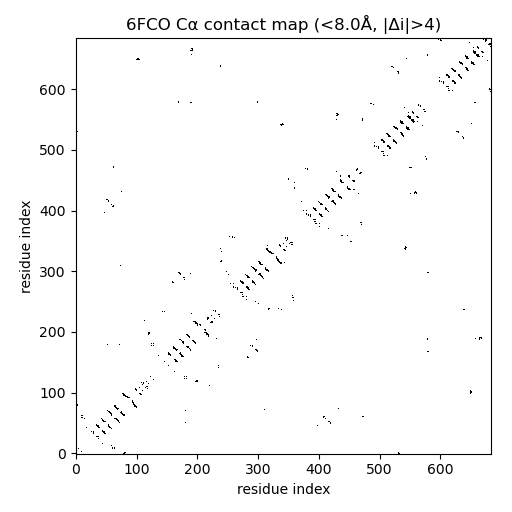TOM 4109 C C . GLY E 1 74 ? -51.606 -3.369 -38.020 1.00 21.95 158 GLY E C 1
ATOM 4110 O O . GLY E 1 74 ? -51.947 -4.253 -37.220 1.00 23.99 158 GLY E O 1
ATOM 4111 N N . PRO E 1 75 ? -50.701 -3.567 -38.974 1.00 21.97 159 PRO E N 1
ATOM 4112 C CA . PRO E 1 75 ? -50.195 -4.916 -39.251 1.00 22.30 159 PRO E CA 1
ATOM 4113 C C . PRO E 1 75 ? -48.915 -5.247 -38.503 1.00 22.59 159 PRO E C 1
ATOM 4114 O O . PRO E 1 75 ? -48.066 -4.370 -38.303 1.00 23.08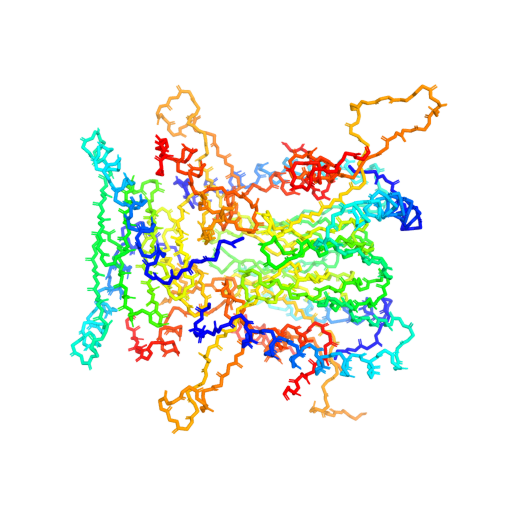 159 PRO E O 1
ATOM 4118 N N . LYS E 1 76 ? -48.762 -6.504 -38.111 1.00 21.36 160 LYS E N 1
ATOM 4119 C CA . LYS E 1 76 ? -47.555 -6.991 -37.429 1.00 23.96 160 LYS E CA 1
ATOM 4120 C C . LYS E 1 76 ? -47.280 -8.432 -37.813 1.00 24.09 160 LYS E C 1
ATOM 4121 O O . LYS E 1 76 ? -48.177 -9.144 -38.223 1.00 25.47 160 LYS E O 1
ATOM 4127 N N . ARG E 1 77 ? -46.042 -8.860 -37.678 1.00 24.97 161 ARG E N 1
ATOM 4128 C CA . ARG E 1 77 ? -45.643 -10.225 -37.875 1.00 26.55 161 ARG E CA 1
ATOM 4129 C C . ARG E 1 77 ? -44.871 -10.739 -36.673 1.00 26.18 161 ARG E C 1
ATOM 4130 O O . ARG E 1 77 ? -43.892 -10.146 -36.257 1.00 27.81 161 ARG E O 1
ATOM 4138 N N . TYR E 1 78 ? -45.294 -11.868 -36.143 1.00 26.63 162 TYR E N 1
ATOM 4139 C CA . TYR E 1 78 ? -44.731 -12.417 -34.912 1.00 29.66 162 TYR E CA 1
ATOM 4140 C C . TYR E 1 78 ? -43.868 -13.638 -35.199 1.00 29.87 162 TYR E C 1
ATOM 4141 O O . TYR E 1 78 ? -44.322 -14.584 -35.852 1.00 32.31 162 TYR E O 1
ATOM 4150 N N . ASP E 1 79 ? -42.638 -13.590 -34.693 1.00 31.65 163 ASP E N 1
ATOM 4151 C CA . ASP E 1 79 ? -41.757 -14.768 -34.649 1.00 32.51 163 ASP E CA 1
ATOM 4152 C C . ASP E 1 79 ? -41.868 -15.495 -33.318 1.00 32.12 163 ASP E C 1
ATOM 4153 O O . ASP E 1 79 ? -42.156 -14.871 -32.279 1.00 30.37 163 ASP E O 1
ATOM 4158 N N . TYR E 1 80 ? -41.606 -16.788 -33.338 1.00 37.57 164 TYR E N 1
ATOM 4159 C CA . TYR E 1 80 ? -41.509 -17.562 -32.096 1.00 40.02 164 TYR E CA 1
ATOM 4160 C C . TYR E 1 80 ? -40.098 -17.427 -31.542 1.00 43.76 164 TYR E C 1
ATOM 4161 O O . TYR E 1 80 ? -39.154 -17.903 -32.134 1.00 39.24 164 TYR E O 1
ATOM 4170 N N . VAL E 1 81 ? -39.987 -16.760 -30.404 1.00 45.36 165 VAL E N 1
ATOM 4171 C CA . VAL E 1 81 ? -38.727 -16.217 -29.878 1.00 56.19 165 VAL E CA 1
ATOM 4172 C C . VAL E 1 81 ? -38.632 -16.666 -28.408 1.00 66.22 165 VAL E C 1
ATOM 4173 O O . VAL E 1 81 ? -39.076 -15.947 -27.538 1.00 63.68 165 VAL E O 1
ATOM 4177 N N . ILE E 1 82 ? -38.265 -17.907 -28.134 1.00 76.95 166 ILE E N 1
ATOM 4178 C CA . ILE E 1 82 ? -37.582 -18.250 -26.863 1.00 74.31 166 ILE E CA 1
ATOM 4179 C C . ILE E 1 82 ? -36.773 -17.094 -26.263 1.00 69.85 166 ILE E C 1
ATOM 4180 O O . ILE E 1 82 ? -36.456 -17.224 -25.131 1.00 65.82 166 ILE E O 1
ATOM 4185 N N . GLY E 1 96 ? -40.863 -19.904 -24.741 1.00 64.26 180 GLY E N 1
ATOM 4186 C CA . GLY E 1 96 ? -40.987 -19.123 -25.980 1.00 59.07 180 GLY E CA 1
ATOM 4187 C C . GLY E 1 96 ? -42.260 -18.288 -26.043 1.00 51.33 180 GLY E C 1
ATOM 4188 O O . GLY E 1 96 ? -43.267 -18.655 -25.466 1.00 51.64 180 GLY E O 1
ATOM 4189 N N . GLU E 1 97 ? -42.165 -17.162 -26.742 1.00 52.74 181 GLU E N 1
ATOM 4190 C CA . GLU E 1 97 ? -43.259 -16.257 -26.985 1.00 52.98 181 GLU E CA 1
ATOM 4191 C C . GLU E 1 97 ? -43.294 -15.770 -28.430 1.00 48.36 181 GLU E C 1
ATOM 4192 O O . GLU E 1 97 ? -42.288 -15.757 -29.108 1.00 50.81 181 GLU E O 1
ATOM 4198 N N . TRP E 1 98 ? -44.456 -15.243 -28.824 1.00 38.29 182 TRP E N 1
ATOM 4199 C CA . TRP E 1 98 ? -44.673 -14.657 -30.139 1.00 35.61 182 TRP E CA 1
ATOM 4200 C C . TRP E 1 98 ? -44.331 -13.175 -30.057 1.00 33.98 182 TRP E C 1
ATOM 4201 O O . TRP E 1 98 ? -45.007 -12.426 -29.371 1.00 32.55 182 TRP E O 1
ATOM 4212 N N . VAL E 1 99 ? -43.245 -12.776 -30.733 1.00 29.76 183 VAL E N 1
ATOM 4213 C CA . VAL E 1 99 ? -42.699 -11.421 -30.649 1.00 30.95 183 VAL E CA 1
ATOM 4214 C C . VAL E 1 99 ? -42.641 -10.731 -32.007 1.00 28.86 183 VAL E C 1
ATOM 4215 O O . VAL E 1 99 ? -42.218 -11.337 -33.000 1.00 29.71 183 VAL E O 1
ATOM 4219 N N . TYR E 1 100 ? -43.037 -9.463 -32.042 1.00 27.90 184 TYR E N 1
ATOM 4220 C CA . TYR E 1 100 ? -42.854 -8.611 -33.195 1.00 27.61 184 TYR E CA 1
ATOM 4221 C C . TYR E 1 100 ? -41.464 -8.000 -33.102 1.00 35.43 184 TYR E C 1
ATOM 4222 O O . TYR E 1 100 ? -41.250 -7.049 -32.341 1.00 29.40 184 TYR E O 1
ATOM 4231 N N . LEU E 1 101 ? -40.521 -8.516 -33.877 1.00 36.07 185 LEU E N 1
ATOM 4232 C CA . LEU E 1 101 ? -39.125 -8.105 -33.739 1.00 35.91 185 LEU E CA 1
ATOM 4233 C C . LEU E 1 101 ? -38.825 -6.663 -34.110 1.00 35.86 185 LEU E C 1
ATOM 4234 O O . LEU E 1 101 ? -37.805 -6.150 -33.736 1.00 39.68 185 LEU E O 1
ATOM 4239 N N . ARG E 1 102 ? -39.704 -6.018 -34.856 1.00 32.37 186 ARG E N 1
ATOM 4240 C CA . ARG E 1 102 ? -39.553 -4.625 -35.129 1.00 30.86 186 ARG E CA 1
ATOM 4241 C C . ARG E 1 102 ? -39.590 -3.746 -33.873 1.00 36.87 186 ARG E C 1
ATOM 4242 O O . ARG E 1 102 ? -38.892 -2.738 -33.850 1.00 32.25 186 ARG E O 1
ATOM 4247 N N . ASP E 1 103 ? -40.350 -4.097 -32.847 1.00 37.56 187 ASP E N 1
ATOM 4248 C CA . ASP E 1 103 ? -40.321 -3.321 -31.582 1.00 38.80 187 ASP E CA 1
ATOM 4249 C C . ASP E 1 103 ? -40.166 -4.114 -30.316 1.00 34.37 187 ASP E C 1
ATOM 4250 O O . ASP E 1 103 ? -40.142 -3.576 -29.258 1.00 41.00 187 ASP E O 1
ATOM 4255 N N . GLY E 1 104 ? -40.053 -5.413 -30.418 1.00 35.08 188 GLY E N 1
ATOM 4256 C CA . GLY E 1 104 ? -39.914 -6.298 -29.269 1.00 34.41 188 GLY E CA 1
ATOM 4257 C C . GLY E 1 104 ? -41.198 -6.599 -28.520 1.00 34.58 188 GLY E C 1
ATOM 4258 O O . GLY E 1 104 ? -41.132 -7.294 -27.547 1.00 36.42 188 GLY E O 1
ATOM 4259 N N . SER E 1 105 ? -42.355 -6.116 -28.988 1.00 34.90 189 SER E N 1
ATOM 4260 C CA . SER E 1 105 ? -43.632 -6.390 -28.320 1.00 30.44 189 SER E CA 1
ATOM 4261 C C . SER E 1 105 ? -44.148 -7.781 -28.557 1.00 33.90 189 SER E C 1
ATOM 4262 O O . SER E 1 105 ? -43.802 -8.424 -29.563 1.00 37.09 189 SER E O 1
ATOM 4265 N N . THR E 1 106 ? -44.945 -8.285 -27.607 1.00 30.80 190 THR E N 1
ATOM 4266 C CA . THR E 1 106 ? -45.484 -9.629 -27.707 1.00 28.72 190 THR E CA 1
ATOM 4267 C C . THR E 1 106 ? -46.927 -9.557 -28.206 1.00 28.11 190 THR E C 1
ATOM 4268 O O . THR E 1 106 ? -47.644 -8.573 -28.005 1.00 29.76 190 THR E O 1
ATOM 4272 N N . LEU E 1 107 ? -47.356 -10.653 -28.817 1.00 28.39 191 LEU E N 1
ATOM 4273 C CA . LEU E 1 107 ? -48.725 -10.801 -29.240 1.00 28.23 191 LEU E CA 1
ATOM 4274 C C . LEU E 1 107 ? -49.652 -10.837 -28.032 1.00 30.90 191 LEU E C 1
ATOM 4275 O O . LEU E 1 107 ? -50.740 -10.231 -28.064 1.00 27.53 191 LEU E O 1
ATOM 4280 N N . ASN E 1 108 ? -49.226 -11.536 -26.968 1.00 32.43 192 ASN E N 1
ATOM 4281 C CA . ASN E 1 108 ? -49.980 -11.564 -25.688 1.00 36.28 192 ASN E CA 1
ATOM 4282 C C . ASN E 1 108 ? -50.291 -10.174 -25.192 1.00 30.73 192 ASN E C 1
ATOM 4283 O O . ASN E 1 108 ? -51.465 -9.873 -24.861 1.00 30.64 192 ASN E O 1
ATOM 4288 N N . GLN E 1 109 ? -49.280 -9.308 -25.214 1.00 29.70 193 GLN E N 1
ATOM 4289 C CA . GLN E 1 109 ? -49.474 -7.965 -24.725 1.00 30.93 193 GLN E CA 1
ATOM 4290 C C . GLN E 1 109 ? -50.476 -7.159 -25.536 1.00 31.64 193 GLN E C 1
ATOM 4291 O O . GLN E 1 109 ? -51.324 -6.446 -24.976 1.00 30.09 193 GLN E O 1
ATOM 4297 N N . LEU E 1 110 ? -50.408 -7.287 -26.857 1.00 27.51 194 LEU E N 1
ATOM 4298 C CA . LEU E 1 110 ? -51.358 -6.593 -27.724 1.00 26.53 194 LEU E CA 1
ATOM 4299 C C . LEU E 1 110 ? -52.782 -7.038 -27.446 1.00 25.28 194 LEU E C 1
ATOM 4300 O O . LEU E 1 110 ? -53.687 -6.211 -27.358 1.00 21.57 194 LEU E O 1
ATOM 4305 N N . LEU E 1 111 ? -52.988 -8.344 -27.350 1.00 25.54 195 LEU E N 1
ATOM 4306 C CA . LEU E 1 111 ? -54.342 -8.864 -27.105 1.00 28.74 195 LEU E CA 1
ATOM 4307 C C . LEU E 1 111 ? -54.877 -8.400 -25.764 1.00 28.96 195 LEU E C 1
ATOM 4308 O O . LEU E 1 111 ? -56.056 -8.040 -25.678 1.00 30.02 195 LEU E O 1
ATOM 4313 N N . LEU E 1 112 ? -53.996 -8.359 -24.758 1.00 28.55 196 LEU E N 1
ATOM 4314 C CA . LEU E 1 112 ? -54.431 -7.895 -23.445 1.00 29.52 196 LEU E CA 1
ATOM 4315 C C . LEU E 1 112 ? -54.873 -6.438 -23.505 1.00 27.95 196 LEU E C 1
ATOM 4316 O O . LEU E 1 112 ? -55.978 -6.111 -23.091 1.00 27.17 196 LEU E O 1
ATOM 4321 N N . GLU E 1 113 ? -54.026 -5.593 -24.082 1.00 27.39 197 GLU E N 1
ATOM 4322 C CA . GLU E 1 113 ? -54.284 -4.169 -24.122 1.00 29.96 197 GLU E CA 1
ATOM 4323 C C . GLU E 1 113 ? -55.421 -3.757 -24.996 1.00 27.87 197 GLU E C 1
ATOM 4324 O O . GLU E 1 113 ? -56.090 -2.792 -24.704 1.00 23.94 197 GLU E O 1
ATOM 4330 N N . GLU E 1 114 ? -55.597 -4.417 -26.126 1.00 25.60 198 GLU E N 1
ATOM 4331 C CA . GLU E 1 114 ? -56.585 -3.943 -27.100 1.00 26.68 198 GLU E CA 1
ATOM 4332 C C . GLU E 1 114 ? -57.935 -4.596 -26.915 1.00 27.76 198 GLU E C 1
ATOM 4333 O O . GLU E 1 114 ? -58.938 -3.926 -27.117 1.00 27.19 198 GLU E O 1
ATOM 4339 N N . ILE E 1 115 ? -57.942 -5.879 -26.600 1.00 29.84 199 ILE E N 1
ATOM 4340 C CA . ILE E 1 115 ? -59.154 -6.685 -26.586 1.00 36.49 199 ILE E CA 1
ATOM 4341 C C . ILE E 1 115 ? -59.515 -7.182 -25.173 1.00 35.04 199 ILE E C 1
ATOM 4342 O O . ILE E 1 115 ? -60.598 -7.714 -24.972 1.00 31.95 199 ILE E O 1
ATOM 4347 N N . GLY E 1 116 ? -58.604 -7.031 -24.192 1.00 29.67 200 GLY E N 1
ATOM 4348 C CA . GLY E 1 116 ? -58.842 -7.525 -22.846 1.00 34.00 200 GLY E CA 1
ATOM 4349 C C . GLY E 1 116 ? -58.780 -9.034 -22.728 1.00 34.78 200 GLY E C 1
ATOM 4350 O O . GLY E 1 116 ? -59.445 -9.609 -21.860 1.00 35.92 200 GLY E O 1
ATOM 4351 N N . VAL E 1 117 ? -58.014 -9.694 -23.582 1.00 34.66 201 VAL E N 1
ATOM 4352 C CA . VAL E 1 117 ? -57.837 -11.117 -23.514 1.00 37.81 201 VAL E CA 1
ATOM 4353 C C . VAL E 1 117 ? -56.483 -11.399 -22.906 1.00 39.47 201 VAL E C 1
ATOM 4354 O O . VAL E 1 117 ? -55.470 -10.910 -23.399 1.00 37.44 201 VAL E O 1
ATOM 4358 N N . ASP E 1 118 ? -56.463 -12.209 -21.853 1.00 38.52 202 ASP E N 1
ATOM 4359 C CA . ASP E 1 118 ? -55.259 -12.524 -21.150 1.00 42.49 202 ASP E CA 1
ATOM 4360 C C . ASP E 1 118 ? -54.941 -13.994 -21.404 1.00 47.67 202 ASP E C 1
ATOM 4361 O O . ASP E 1 118 ? -55.610 -14.874 -20.854 1.00 49.25 202 ASP E O 1
ATOM 4366 N N . LEU E 1 119 ? -53.955 -14.259 -22.234 1.00 48.41 203 LEU E N 1
ATOM 4367 C CA . LEU E 1 119 ? -53.557 -15.619 -22.571 1.00 57.19 203 LEU E CA 1
ATOM 4368 C C . LEU E 1 119 ? -52.282 -15.969 -21.827 1.00 58.75 203 LEU E C 1
ATOM 4369 O O . LEU E 1 119 ? -51.352 -15.142 -21.734 1.00 59.81 203 LEU E O 1
ATOM 4374 N N . ASN E 1 120 ? -52.162 -17.217 -21.362 1.00 63.52 204 ASN E N 1
ATOM 4375 C CA . ASN E 1 120 ? -50.857 -17.772 -20.893 1.00 66.71 204 ASN E CA 1
ATOM 4376 C C . ASN E 1 120 ? -50.125 -18.635 -21.931 1.00 69.38 204 ASN E C 1
ATOM 4377 O O . ASN E 1 120 ? -49.288 -18.095 -22.668 1.00 70.02 204 ASN E O 1
ATOM 4379 N N . VAL E 1 121 ? -50.502 -19.907 -22.057 1.00 72.78 205 VAL E N 1
ATOM 4380 C CA . VAL E 1 121 ? -50.041 -20.785 -23.174 1.00 76.89 205 VAL E CA 1
ATOM 4381 C C . VAL E 1 121 ? -48.611 -20.775 -23.743 1.00 69.34 205 VAL E C 1
ATOM 4382 O O . VAL E 1 121 ? -47.639 -20.773 -23.012 1.00 71.63 205 VAL E O 1
ATOM 4386 N N . MET F 1 2 ? -59.397 10.345 -52.879 1.00 50.74 86 MET F N 1
ATOM 4387 C CA . MET F 1 2 ? -60.293 9.431 -52.138 1.00 50.38 86 MET F CA 1
ATOM 4388 C C . MET F 1 2 ? -61.775 9.869 -52.268 1.00 47.43 86 MET F C 1
ATOM 4389 O O . MET F 1 2 ? -62.135 10.981 -52.039 1.00 50.59 86 MET F O 1
ATOM 4394 N N . ALA F 1 3 ? -62.615 8.916 -52.610 1.00 51.65 87 ALA F N 1
ATOM 4395 C CA . ALA F 1 3 ? -64.036 9.155 -52.905 1.00 44.28 87 ALA F CA 1
ATOM 4396 C C . ALA F 1 3 ? -64.877 9.481 -51.677 1.00 49.00 87 ALA F C 1
ATOM 4397 O O . ALA F 1 3 ? -64.691 8.922 -50.591 1.00 43.89 87 ALA F O 1
ATOM 4399 N N . ASP F 1 4 ? -65.845 10.365 -51.876 1.00 51.43 88 ASP F N 1
ATOM 4400 C CA . ASP F 1 4 ? -66.805 10.745 -50.834 1.00 50.51 88 ASP F CA 1
ATOM 4401 C C . ASP F 1 4 ? -68.003 9.804 -50.906 1.00 48.82 88 ASP F C 1
ATOM 4402 O O . ASP F 1 4 ? -68.922 10.012 -51.665 1.00 46.89 88 ASP F O 1
ATOM 4407 N N . ILE F 1 5 ? -67.966 8.762 -50.088 1.00 49.07 89 ILE F N 1
ATOM 4408 C CA . ILE F 1 5 ? -68.995 7.735 -50.087 1.00 47.94 89 ILE F CA 1
ATOM 4409 C C . ILE F 1 5 ? -69.457 7.503 -48.668 1.00 49.01 89 ILE F C 1
ATOM 4410 O O . ILE F 1 5 ? -68.694 7.695 -47.710 1.00 43.97 89 ILE F O 1
ATOM 4415 N N . THR F 1 6 ? -70.702 7.069 -48.520 1.00 45.16 90 THR F N 1
ATOM 4416 C CA . THR F 1 6 ? -71.229 6.729 -47.212 1.00 44.09 90 THR F CA 1
ATOM 4417 C C . THR F 1 6 ? -70.787 5.319 -46.835 1.00 46.75 90 THR F C 1
ATOM 4418 O O . THR F 1 6 ? -70.304 4.554 -47.680 1.00 44.22 90 THR F O 1
ATOM 4422 N N . THR F 1 7 ? -71.003 4.969 -45.578 1.00 45.73 91 THR F N 1
ATOM 4423 C CA . THR F 1 7 ? -70.696 3.637 -45.087 1.00 48.25 91 THR F CA 1
ATOM 4424 C C . THR F 1 7 ? -71.494 2.592 -45.861 1.00 51.97 91 THR F C 1
ATOM 4425 O O . THR F 1 7 ? -70.951 1.552 -46.230 1.00 50.69 91 THR F O 1
ATOM 4429 N N . ALA F 1 8 ? -72.775 2.876 -46.118 1.00 50.98 92 ALA F N 1
ATOM 4430 C CA . ALA F 1 8 ? -73.625 1.967 -46.886 1.00 51.87 92 ALA F CA 1
ATOM 4431 C C . ALA F 1 8 ? -73.123 1.797 -48.312 1.00 49.04 92 ALA F C 1
ATOM 4432 O O . ALA F 1 8 ? -73.155 0.702 -48.840 1.00 48.48 92 ALA F O 1
ATOM 4434 N N . GLU F 1 9 ? -72.671 2.886 -48.922 1.00 44.97 93 GLU F N 1
ATOM 4435 C CA . GLU F 1 9 ? -72.095 2.833 -50.264 1.00 48.16 93 GLU F CA 1
ATOM 4436 C C . GLU F 1 9 ? -70.790 2.030 -50.287 1.00 49.88 93 GLU F C 1
ATOM 4437 O O . GLU F 1 9 ? -70.563 1.228 -51.210 1.00 44.14 93 GLU F O 1
ATOM 4443 N N . TYR F 1 10 ? -69.951 2.245 -49.265 1.00 43.42 94 TYR F N 1
ATOM 4444 C CA . TYR F 1 10 ? -68.734 1.477 -49.098 1.00 39.41 94 TYR F CA 1
ATOM 4445 C C . TYR F 1 10 ? -69.042 -0.012 -49.061 1.00 35.74 94 TYR F C 1
ATOM 4446 O O . TYR F 1 10 ? -68.414 -0.792 -49.771 1.00 37.68 94 TYR F O 1
ATOM 4455 N N . HIS F 1 11 ? -70.008 -0.413 -48.231 1.00 40.12 95 HIS F N 1
ATOM 4456 C CA . HIS F 1 11 ? -70.338 -1.843 -48.082 1.00 45.34 95 HIS F CA 1
ATOM 4457 C C . HIS F 1 11 ? -70.771 -2.468 -49.398 1.00 51.40 95 HIS F C 1
ATOM 4458 O O . HIS F 1 11 ? -70.394 -3.600 -49.688 1.00 49.08 95 HIS F O 1
ATOM 4465 N N . ARG F 1 12 ? -71.553 -1.732 -50.190 1.00 53.69 96 ARG F N 1
ATOM 4466 C CA . ARG F 1 12 ? -71.994 -2.218 -51.497 1.00 50.95 96 ARG F CA 1
ATOM 4467 C C . ARG F 1 12 ? -70.805 -2.370 -52.430 1.00 46.98 96 ARG F C 1
ATOM 4468 O O . ARG F 1 12 ? -70.653 -3.408 -53.050 1.00 51.84 96 ARG F O 1
ATOM 4470 N N . LEU F 1 13 ? -69.970 -1.339 -52.525 1.00 44.08 97 LEU F N 1
ATOM 4471 C CA . LEU F 1 13 ? -68.794 -1.401 -53.386 1.00 43.59 97 LEU F CA 1
ATOM 4472 C C . LEU F 1 13 ? -67.850 -2.536 -52.985 1.00 45.24 97 LEU F C 1
ATOM 4473 O O . LEU F 1 13 ? -67.385 -3.298 -53.828 1.00 41.89 97 LEU F O 1
ATOM 4478 N N . ALA F 1 14 ? -67.590 -2.661 -51.690 1.00 42.65 98 ALA F N 1
ATOM 4479 C CA . ALA F 1 14 ? -66.639 -3.655 -51.215 1.00 41.27 98 ALA F CA 1
ATOM 4480 C C . ALA F 1 14 ? -67.207 -5.040 -51.412 1.00 40.15 98 ALA F C 1
ATOM 4481 O O . ALA F 1 14 ? -66.495 -5.937 -51.842 1.00 38.87 98 ALA F O 1
ATOM 4483 N N . ASP F 1 15 ? -68.486 -5.221 -51.102 1.00 41.12 99 ASP F N 1
ATOM 4484 C CA . ASP F 1 15 ? -69.131 -6.533 -51.283 1.00 43.95 99 ASP F CA 1
ATOM 4485 C C . ASP F 1 15 ? -69.154 -6.951 -52.734 1.00 41.40 99 ASP F C 1
ATOM 4486 O O . ASP F 1 15 ? -68.847 -8.088 -53.042 1.00 43.09 99 ASP F O 1
ATOM 4491 N N . GLU F 1 16 ? -69.479 -6.027 -53.627 1.00 43.20 100 GLU F N 1
ATOM 4492 C CA . GLU F 1 16 ? -69.439 -6.311 -55.063 1.00 48.03 100 GLU F CA 1
ATOM 4493 C C . GLU F 1 16 ? -68.053 -6.771 -55.519 1.00 48.12 100 GLU F C 1
ATOM 4494 O O . GLU F 1 16 ? -67.919 -7.797 -56.192 1.00 49.15 100 GLU F O 1
ATOM 4498 N N . TYR F 1 17 ? -67.024 -6.024 -55.125 1.00 42.43 101 TYR F N 1
ATOM 4499 C CA . TYR F 1 17 ? -65.659 -6.360 -55.492 1.00 41.50 101 TYR F CA 1
ATOM 4500 C C . TYR F 1 17 ? -65.210 -7.725 -54.961 1.00 40.53 101 TYR F C 1
ATOM 4501 O O . TYR F 1 17 ? -64.652 -8.543 -55.702 1.00 45.06 101 TYR F O 1
ATOM 4510 N N . LEU F 1 18 ? -65.458 -7.980 -53.695 1.00 39.89 102 LEU F N 1
ATOM 4511 C CA . LEU F 1 18 ? -65.005 -9.223 -53.084 1.00 41.89 102 LEU F CA 1
ATOM 4512 C C . LEU F 1 18 ? -65.793 -10.437 -53.546 1.00 43.65 102 LEU F C 1
ATOM 4513 O O . LEU F 1 18 ? -65.239 -11.542 -53.606 1.00 42.70 102 LEU F O 1
ATOM 4518 N N . ASP F 1 19 ? -67.075 -10.246 -53.843 1.00 44.24 103 ASP F N 1
ATOM 4519 C CA . ASP F 1 19 ? -67.890 -11.311 -54.490 1.00 51.93 103 ASP F CA 1
ATOM 4520 C C . ASP F 1 19 ? -67.324 -11.688 -55.851 1.00 48.56 103 ASP F C 1
ATOM 4521 O O . ASP F 1 19 ? -67.189 -12.865 -56.137 1.00 48.65 103 ASP F O 1
ATOM 4526 N N . ALA F 1 20 ? -66.969 -10.701 -56.673 1.00 42.64 104 ALA F N 1
ATOM 4527 C CA . ALA F 1 20 ? -66.312 -10.980 -57.948 1.00 39.79 104 ALA F CA 1
ATOM 4528 C C . ALA F 1 20 ? -64.985 -11.663 -57.746 1.00 40.15 104 ALA F C 1
ATOM 4529 O O . ALA F 1 20 ? -64.677 -12.637 -58.430 1.00 40.65 104 ALA F O 1
ATOM 4531 N N . LEU F 1 21 ? -64.191 -11.189 -56.781 1.00 38.32 105 LEU F N 1
ATOM 4532 C CA . LEU F 1 21 ? -62.881 -11.803 -56.520 1.00 35.60 105 LEU F CA 1
ATOM 4533 C C . LEU F 1 21 ? -63.054 -13.243 -56.057 1.00 35.49 105 LEU F C 1
ATOM 4534 O O . LEU F 1 21 ? -62.331 -14.131 -56.493 1.00 36.46 105 LEU F O 1
ATOM 4539 N N . LEU F 1 22 ? -63.982 -13.461 -55.148 1.00 37.65 106 LEU F N 1
ATOM 4540 C CA . LEU F 1 22 ? -64.263 -14.799 -54.653 1.00 40.72 106 LEU F CA 1
ATOM 4541 C C . LEU F 1 22 ? -64.594 -15.788 -55.773 1.00 39.62 106 LEU F C 1
ATOM 4542 O O . LEU F 1 22 ? -64.028 -16.878 -55.823 1.00 39.54 106 LEU F O 1
ATOM 4547 N N . SER F 1 23 ? -65.465 -15.413 -56.696 1.00 45.36 107 SER F N 1
ATOM 4548 C CA . SER F 1 23 ? -65.830 -16.373 -57.770 1.00 50.50 107 SER F CA 1
ATOM 4549 C C . SER F 1 23 ? -64.653 -16.656 -58.698 1.00 47.85 107 SER F C 1
ATOM 4550 O O . SER F 1 23 ? -64.455 -17.794 -59.042 1.00 45.07 107 SER F O 1
ATOM 4553 N N . ARG F 1 24 ? -63.834 -15.654 -59.023 1.00 42.00 108 ARG F N 1
ATOM 4554 C CA . ARG F 1 24 ? -62.535 -15.904 -59.692 1.00 42.32 108 ARG F CA 1
ATOM 4555 C C . ARG F 1 24 ? -61.627 -16.830 -58.900 1.00 40.43 108 ARG F C 1
ATOM 4556 O O . ARG F 1 24 ? -60.991 -17.683 -59.469 1.00 39.74 108 ARG F O 1
ATOM 4558 N N . LEU F 1 25 ? -61.554 -16.682 -57.578 1.00 36.61 109 LEU F N 1
ATOM 4559 C CA . LEU F 1 25 ? -60.688 -17.553 -56.773 1.00 37.72 109 LEU F CA 1
ATOM 4560 C C . LEU F 1 25 ? -61.283 -18.949 -56.600 1.00 40.05 109 LEU F C 1
ATOM 4561 O O . LEU F 1 25 ? -60.542 -19.921 -56.500 1.00 33.11 109 LEU F O 1
ATOM 4566 N N . GLU F 1 26 ? -62.600 -19.057 -56.540 1.00 41.58 110 GLU F N 1
ATOM 4567 C CA . GLU F 1 26 ? -63.255 -20.381 -56.573 1.00 50.08 110 GLU F CA 1
ATOM 4568 C C . GLU F 1 26 ? -62.924 -21.168 -57.853 1.00 50.45 110 GLU F C 1
ATOM 4569 O O . GLU F 1 26 ? -62.689 -22.349 -57.774 1.00 49.07 110 GLU F O 1
ATOM 4575 N N . GLU F 1 27 ? -62.866 -20.505 -59.016 1.00 51.82 111 GLU F N 1
ATOM 4576 C CA . GLU F 1 27 ? -62.385 -21.166 -60.244 1.00 51.11 111 GLU F CA 1
ATOM 4577 C C . GLU F 1 27 ? -60.969 -21.692 -60.044 1.00 53.16 111 GLU F C 1
ATOM 4578 O O . GLU F 1 27 ? -60.672 -22.827 -60.375 1.00 57.75 111 GLU F O 1
ATOM 4584 N N . LEU F 1 28 ? -60.099 -20.859 -59.487 1.00 52.70 112 LEU F N 1
ATOM 4585 C CA . LEU F 1 28 ? -58.720 -21.226 -59.219 1.00 57.78 112 LEU F CA 1
ATOM 4586 C C . LEU F 1 28 ? -58.589 -22.378 -58.230 1.00 55.86 112 LEU F C 1
ATOM 4587 O O . LEU F 1 28 ? -57.755 -23.254 -58.377 1.00 60.12 112 LEU F O 1
ATOM 4592 N N . GLN F 1 29 ? -59.429 -22.367 -57.211 1.00 57.55 113 GLN F N 1
ATOM 4593 C CA . GLN F 1 29 ? -59.513 -23.457 -56.230 1.00 57.09 113 GLN F CA 1
ATOM 4594 C C . GLN F 1 29 ? -59.802 -24.814 -56.900 1.00 61.20 113 GLN F C 1
ATOM 4595 O O . GLN F 1 29 ? -59.199 -25.824 -56.511 1.00 62.06 113 GLN F O 1
ATOM 4601 N N . ASP F 1 30 ? -60.709 -24.824 -57.876 1.00 62.01 114 ASP F N 1
ATOM 4602 C CA . ASP F 1 30 ? -61.096 -26.061 -58.574 1.00 67.27 114 ASP F CA 1
ATOM 4603 C C . ASP F 1 30 ? -59.967 -26.596 -59.447 1.00 66.48 114 ASP F C 1
ATOM 4604 O O . ASP F 1 30 ? -59.799 -27.802 -59.544 1.00 71.07 114 ASP F O 1
ATOM 4609 N N . GLU F 1 31 ? -59.194 -25.708 -60.064 1.00 69.79 115 GLU F N 1
ATOM 4610 C CA . GLU F 1 31 ? -58.139 -26.120 -60.982 1.00 70.75 115 GLU F CA 1
ATOM 4611 C C . GLU F 1 31 ? -56.827 -26.501 -60.312 1.00 66.72 115 GLU F C 1
ATOM 4612 O O . GLU F 1 31 ? -56.036 -27.269 -60.895 1.00 72.93 115 GLU F O 1
ATOM 4618 N N . ARG F 1 32 ? -56.576 -26.006 -59.101 1.00 69.36 116 ARG F N 1
ATOM 4619 C CA . ARG F 1 32 ? -55.284 -26.223 -58.429 1.00 73.55 116 ARG F CA 1
ATOM 4620 C C . ARG F 1 32 ? -55.480 -26.933 -57.092 1.00 80.18 116 ARG F C 1
ATOM 4621 O O . ARG F 1 32 ? -56.343 -26.565 -56.287 1.00 79.41 116 ARG F O 1
ATOM 4629 N N . GLU F 1 33 ? -54.665 -27.960 -56.879 1.00 83.14 117 GLU F N 1
ATOM 4630 C CA . GLU F 1 33 ? -54.792 -28.865 -55.744 1.00 85.54 117 GLU F CA 1
ATOM 4631 C C . GLU F 1 33 ? -54.504 -28.201 -54.387 1.00 83.66 117 GLU F C 1
ATOM 4632 O O . GLU F 1 33 ? -55.134 -28.564 -53.367 1.00 84.82 117 GLU F O 1
ATOM 4634 N N . ASP F 1 34 ? -53.590 -27.215 -54.380 1.00 72.76 118 ASP F N 1
ATOM 4635 C CA . ASP F 1 34 ? -53.096 -26.626 -53.127 1.00 69.24 118 ASP F CA 1
ATOM 4636 C C . ASP F 1 34 ? -53.810 -25.327 -52.699 1.00 66.01 118 ASP F C 1
ATOM 4637 O O . ASP F 1 34 ? -53.461 -24.766 -51.653 1.00 63.24 118 ASP F O 1
ATOM 4639 N N . VAL F 1 35 ? -54.835 -24.894 -53.447 1.00 54.17 119 VAL F N 1
ATOM 4640 C CA . VAL F 1 35 ? -55.505 -23.644 -53.219 1.00 51.46 119 VAL F CA 1
ATOM 4641 C C . VAL F 1 35 ? -56.820 -23.855 -52.492 1.00 52.77 119 VAL F C 1
ATOM 4642 O O . VAL F 1 35 ? -57.662 -24.615 -52.962 1.00 55.82 119 VAL F O 1
ATOM 4646 N N . ASP F 1 36 ? -57.008 -23.176 -51.348 1.00 43.87 120 ASP F N 1
ATOM 4647 C CA . ASP F 1 36 ? -58.302 -23.111 -50.685 1.00 44.45 120 ASP F CA 1
ATOM 4648 C C . ASP F 1 36 ? -58.720 -21.669 -50.464 1.00 44.56 120 ASP F C 1
ATOM 4649 O O . ASP F 1 36 ? -57.896 -20.855 -50.043 1.00 39.23 120 ASP F O 1
ATOM 4654 N N . VAL F 1 37 ? -59.992 -21.378 -50.740 1.00 42.86 121 VAL F N 1
ATOM 4655 C CA . VAL F 1 37 ? -60.551 -20.051 -50.590 1.00 42.47 121 VAL F CA 1
ATOM 4656 C C . VAL F 1 37 ? -61.705 -20.128 -49.623 1.00 44.48 121 VAL F C 1
ATOM 4657 O O . VAL F 1 37 ? -62.505 -21.049 -49.705 1.00 53.09 121 VAL F O 1
ATOM 4661 N N . GLU F 1 38 ? -61.810 -19.150 -48.725 1.00 42.15 122 GLU F N 1
ATOM 4662 C CA . GLU F 1 38 ? -62.983 -18.983 -47.872 1.00 39.00 122 GLU F CA 1
ATOM 4663 C C . GLU F 1 38 ? -63.381 -17.516 -47.866 1.00 44.99 122 GLU F C 1
ATOM 4664 O O . GLU F 1 38 ? -62.525 -16.664 -48.086 1.00 39.25 122 GLU F O 1
ATOM 4666 N N . TYR F 1 39 ? -64.645 -17.220 -47.589 1.00 40.72 123 TYR F N 1
ATOM 4667 C CA . TYR F 1 39 ? -65.133 -15.867 -47.437 1.00 43.29 123 TYR F CA 1
ATOM 4668 C C . TYR F 1 39 ? -66.219 -15.829 -46.379 1.00 48.69 123 TYR F C 1
ATOM 4669 O O . TYR F 1 39 ? -67.251 -16.435 -46.551 1.00 57.61 123 TYR F O 1
ATOM 4678 N N . GLN F 1 40 ? -65.980 -15.130 -45.271 1.00 48.03 124 GLN F N 1
ATOM 4679 C CA . GLN F 1 40 ? -66.854 -15.181 -44.093 1.00 44.83 124 GLN F CA 1
ATOM 4680 C C . GLN F 1 40 ? -66.621 -13.945 -43.240 1.00 48.11 124 GLN F C 1
ATOM 4681 O O . GLN F 1 40 ? -65.472 -13.573 -42.939 1.00 49.32 124 GLN F O 1
ATOM 4683 N N . SER F 1 41 ? -67.715 -13.263 -42.888 1.00 46.15 125 SER F N 1
ATOM 4684 C CA . SER F 1 41 ? -67.671 -12.088 -42.027 1.00 45.87 125 SER F CA 1
ATOM 4685 C C . SER F 1 41 ? -66.716 -11.002 -42.567 1.00 44.18 125 SER F C 1
ATOM 4686 O O . SER F 1 41 ? -65.955 -10.427 -41.830 1.00 43.40 125 SER F O 1
ATOM 4689 N N . GLY F 1 42 ? -66.786 -10.747 -43.865 1.00 41.40 126 GLY F N 1
ATOM 4690 C CA . GLY F 1 42 ? -66.003 -9.746 -44.549 1.00 45.77 126 GLY F CA 1
ATOM 4691 C C . GLY F 1 42 ? -64.514 -10.026 -44.716 1.00 42.40 126 GLY F C 1
ATOM 4692 O O . GLY F 1 42 ? -63.768 -9.141 -45.102 1.00 37.49 126 GLY F O 1
ATOM 4693 N N . VAL F 1 43 ? -64.115 -11.276 -44.506 1.00 34.59 127 VAL F N 1
ATOM 4694 C CA . VAL F 1 43 ? -62.733 -11.693 -44.621 1.00 35.30 127 VAL F CA 1
ATOM 4695 C C . VAL F 1 43 ? -62.592 -12.781 -45.676 1.00 37.92 127 VAL F C 1
ATOM 4696 O O . VAL F 1 43 ? -63.188 -13.835 -45.550 1.00 37.86 127 VAL F O 1
ATOM 4700 N N . LEU F 1 44 ? -61.794 -12.517 -46.700 1.00 37.10 128 LEU F N 1
ATOM 4701 C CA . LEU F 1 44 ? -61.469 -13.476 -47.736 1.00 34.10 128 LEU F CA 1
ATOM 4702 C C . LEU F 1 44 ? -60.104 -14.095 -47.418 1.00 34.57 128 LEU F C 1
ATOM 4703 O O . LEU F 1 44 ? -59.104 -13.391 -47.257 1.00 31.69 128 LEU F O 1
ATOM 4708 N N . THR F 1 45 ? -60.069 -15.415 -47.331 1.00 30.39 129 THR F N 1
ATOM 4709 C CA . THR F 1 45 ? -58.862 -16.178 -47.075 1.00 34.02 129 THR F CA 1
ATOM 4710 C C . THR F 1 45 ? -58.465 -16.910 -48.352 1.00 35.78 129 THR F C 1
ATOM 4711 O O . THR F 1 45 ? -59.303 -17.597 -48.946 1.00 32.29 129 THR F O 1
ATOM 4715 N N . LEU F 1 46 ? -57.200 -16.802 -48.749 1.00 29.48 130 LEU F N 1
ATOM 4716 C CA . LEU F 1 46 ? -56.696 -17.555 -49.871 1.00 31.00 130 LEU F CA 1
ATOM 4717 C C . LEU F 1 46 ? -55.420 -18.251 -49.464 1.00 33.72 130 LEU F C 1
ATOM 4718 O O . LEU F 1 46 ? -54.331 -17.663 -49.429 1.00 29.36 130 LEU F O 1
ATOM 4723 N N . ASN F 1 47 ? -55.544 -19.520 -49.134 1.00 36.09 131 ASN F N 1
ATOM 4724 C CA . ASN F 1 47 ? -54.398 -20.334 -48.765 1.00 36.98 131 ASN F CA 1
ATOM 4725 C C . ASN F 1 47 ? -53.855 -21.001 -50.024 1.00 40.97 131 ASN F C 1
ATOM 4726 O O . ASN F 1 47 ? -54.509 -21.862 -50.604 1.00 49.24 131 ASN F O 1
ATOM 4731 N N . MET F 1 48 ? -52.664 -20.600 -50.445 1.00 41.92 132 MET F N 1
ATOM 4732 C CA . MET F 1 48 ? -52.035 -21.132 -51.663 1.00 43.60 132 MET F CA 1
ATOM 4733 C C . MET F 1 48 ? -51.105 -22.303 -51.326 1.00 44.99 132 MET F C 1
ATOM 4734 O O . MET F 1 48 ? -50.282 -22.682 -52.153 1.00 47.26 132 MET F O 1
ATOM 4739 N N . GLY F 1 49 ? -51.201 -22.854 -50.120 1.00 46.58 133 GLY F N 1
ATOM 4740 C CA . GLY F 1 49 ? -50.417 -24.010 -49.768 1.00 49.87 133 GLY F CA 1
ATOM 4741 C C . GLY F 1 49 ? -49.156 -23.676 -49.003 1.00 52.66 133 GLY F C 1
ATOM 4742 O O . GLY F 1 49 ? -48.827 -22.497 -48.807 1.00 50.94 133 GLY F O 1
ATOM 4743 N N . PRO F 1 50 ? -48.438 -24.723 -48.571 1.00 55.03 134 PRO F N 1
ATOM 4744 C CA . PRO F 1 50 ? -47.371 -24.621 -47.591 1.00 54.46 134 PRO F CA 1
ATOM 4745 C C . PRO F 1 50 ? -46.111 -23.927 -48.081 1.00 49.13 134 PRO F C 1
ATOM 4746 O O . PRO F 1 50 ? -45.380 -23.394 -47.259 1.00 51.90 134 PRO F O 1
ATOM 4750 N N . GLU F 1 51 ? -45.846 -23.949 -49.387 1.00 45.62 135 GLU F N 1
ATOM 4751 C CA . GLU F 1 51 ? -44.683 -23.251 -49.952 1.00 47.31 135 GLU F CA 1
ATOM 4752 C C . GLU F 1 51 ? -44.987 -21.767 -50.243 1.00 43.00 135 GLU F C 1
ATOM 4753 O O . GLU F 1 51 ? -44.161 -20.907 -49.958 1.00 45.06 135 GLU F O 1
ATOM 4755 N N . VAL F 1 52 ? -46.166 -21.484 -50.792 1.00 37.26 136 VAL F N 1
ATOM 4756 C CA . VAL F 1 52 ? -46.533 -20.129 -51.195 1.00 38.23 136 VAL F CA 1
ATOM 4757 C C . VAL F 1 52 ? -46.986 -19.275 -49.991 1.00 35.93 136 VAL F C 1
ATOM 4758 O O . VAL F 1 52 ? -46.506 -18.155 -49.818 1.00 36.88 136 VAL F O 1
ATOM 4762 N N . GLY F 1 53 ? -47.919 -19.799 -49.192 1.00 31.71 137 GLY F N 1
ATOM 4763 C CA . GLY F 1 53 ? -48.416 -19.104 -48.045 1.00 33.58 137 GLY F CA 1
ATOM 4764 C C . GLY F 1 53 ? -49.850 -18.673 -48.239 1.00 33.63 137 GLY F C 1
ATOM 4765 O O . GLY F 1 53 ? -50.531 -19.111 -49.169 1.00 28.62 137 GLY F O 1
ATOM 4766 N N . THR F 1 54 ? -50.300 -17.791 -47.358 1.00 29.71 138 THR F N 1
ATOM 4767 C CA . THR F 1 54 ? -51.688 -17.440 -47.233 1.00 28.45 138 THR F CA 1
ATOM 4768 C C . THR F 1 54 ? -51.896 -15.946 -47.430 1.00 28.24 138 THR F C 1
ATOM 4769 O O . THR F 1 54 ? -51.160 -15.135 -46.847 1.00 27.17 138 THR F O 1
ATOM 4773 N N . TYR F 1 55 ? -52.889 -15.591 -48.244 1.00 27.07 139 TYR F N 1
ATOM 4774 C CA . TYR F 1 55 ? -53.314 -14.227 -48.476 1.00 25.74 139 TYR F CA 1
ATOM 4775 C C . TYR F 1 55 ? -54.525 -13.998 -47.590 1.00 30.97 139 TYR F C 1
ATOM 4776 O O . TYR F 1 55 ? -55.411 -14.871 -47.471 1.00 26.51 139 TYR F O 1
ATOM 4785 N N . VAL F 1 56 ? -54.620 -12.811 -47.007 1.00 26.53 140 VAL F N 1
ATOM 4786 C CA . VAL F 1 56 ? -55.848 -12.375 -46.369 1.00 28.93 140 VAL F CA 1
ATOM 4787 C C . VAL F 1 56 ? -56.289 -11.059 -46.949 1.00 26.17 140 VAL F C 1
ATOM 4788 O O . VAL F 1 56 ? -55.479 -10.152 -47.059 1.00 29.84 140 VAL F O 1
ATOM 4792 N N . ILE F 1 57 ? -57.556 -10.949 -47.316 1.00 25.06 141 ILE F N 1
ATOM 4793 C CA . ILE F 1 57 ? -58.155 -9.730 -47.838 1.00 28.75 141 ILE F CA 1
ATOM 4794 C C . ILE F 1 57 ? -59.449 -9.465 -47.105 1.00 27.83 141 ILE F C 1
ATOM 4795 O O . ILE F 1 57 ? -60.353 -10.286 -47.150 1.00 27.41 141 ILE F O 1
ATOM 4800 N N . ASN F 1 58 ? -59.565 -8.332 -46.421 1.00 27.27 142 ASN F N 1
ATOM 4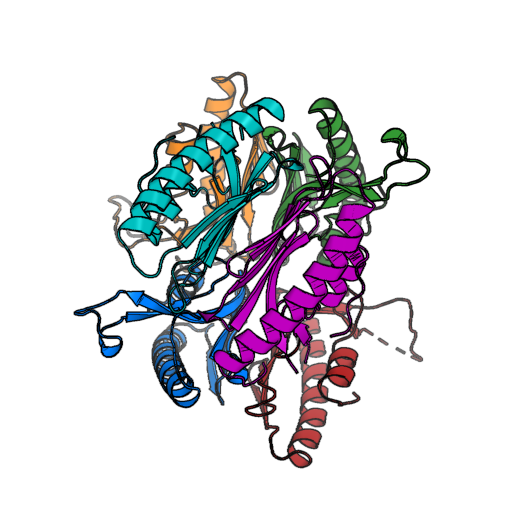801 C CA . ASN F 1 58 ? -60.701 -8.090 -45.519 1.00 27.14 142 ASN F CA 1
ATOM 4802 C C . ASN F 1 58 ? -61.218 -6.696 -45.566 1.00 29.55 142 ASN F C 1
ATOM 4803 O O . ASN F 1 58 ? -60.460 -5.749 -45.709 1.00 28.62 142 ASN F O 1
ATOM 4808 N N . LYS F 1 59 ? -62.530 -6.570 -45.480 1.00 27.19 143 LYS F N 1
ATOM 4809 C CA . LYS F 1 59 ? -63.152 -5.284 -45.200 1.00 32.90 143 LYS F CA 1
ATOM 4810 C C . LYS F 1 59 ? -62.695 -4.766 -43.836 1.00 28.00 143 LYS F C 1
ATOM 4811 O O . LYS F 1 59 ? -62.579 -5.536 -42.875 1.00 27.65 143 LYS F O 1
ATOM 4817 N N . GLN F 1 60 ? -62.411 -3.471 -43.781 1.00 27.68 144 GLN F N 1
ATOM 4818 C CA . GLN F 1 60 ? -62.198 -2.753 -42.549 1.00 28.97 144 GLN F CA 1
ATOM 4819 C C . GLN F 1 60 ? -63.213 -1.601 -42.533 1.00 27.41 144 GLN F C 1
ATOM 4820 O O . GLN F 1 60 ? -62.891 -0.479 -42.843 1.00 25.42 144 GLN F O 1
ATOM 4826 N N . PRO F 1 61 ? -64.466 -1.900 -42.154 1.00 31.12 145 PRO F N 1
ATOM 4827 C CA . PRO F 1 61 ? -65.572 -0.953 -42.330 1.00 30.48 145 PRO F CA 1
ATOM 4828 C C . PRO F 1 61 ? -65.439 0.434 -41.706 1.00 31.37 145 PRO F C 1
ATOM 4829 O O . PRO F 1 61 ? -65.764 1.411 -42.359 1.00 33.91 145 PRO F O 1
ATOM 4833 N N . PRO F 1 62 ? -64.927 0.545 -40.464 1.00 31.76 146 PRO F N 1
ATOM 4834 C CA . PRO F 1 62 ? -64.768 1.896 -39.892 1.00 33.27 146 PRO F CA 1
ATOM 4835 C C . PRO F 1 62 ? -63.876 2.835 -40.708 1.00 32.10 146 PRO F C 1
ATOM 4836 O O . PRO F 1 62 ? -64.008 4.039 -40.552 1.00 31.52 146 PRO F O 1
ATOM 4840 N N . ASN F 1 63 ? -62.951 2.309 -41.503 1.00 28.11 147 ASN F N 1
ATOM 4841 C CA . ASN F 1 63 ? -62.055 3.139 -42.337 1.00 29.57 147 ASN F CA 1
ATOM 4842 C C . ASN F 1 63 ? -62.532 3.174 -43.790 1.00 31.66 147 ASN F C 1
ATOM 4843 O O . ASN F 1 63 ? -61.932 3.852 -44.611 1.00 32.76 147 ASN F O 1
ATOM 4848 N N . LYS F 1 64 ? -63.605 2.444 -44.113 1.00 29.58 148 LYS F N 1
ATOM 4849 C CA . LYS F 1 64 ? -64.047 2.302 -45.495 1.00 35.49 148 LYS F CA 1
ATOM 4850 C C . LYS F 1 64 ? -62.929 1.858 -46.442 1.00 30.70 148 LYS F C 1
ATOM 4851 O O . LYS F 1 64 ? -62.790 2.378 -47.541 1.00 28.22 148 LYS F O 1
ATOM 4857 N N . GLN F 1 65 ? -62.165 0.863 -45.993 1.00 29.60 149 GLN F N 1
ATOM 4858 C CA . GLN F 1 65 ? -61.008 0.343 -46.705 1.00 26.79 149 GLN F CA 1
ATOM 4859 C C . GLN F 1 65 ? -61.131 -1.143 -46.875 1.00 26.90 149 GLN F C 1
ATOM 4860 O O . GLN F 1 65 ? -61.962 -1.788 -46.216 1.00 25.86 149 GLN F O 1
ATOM 4866 N N . ILE F 1 66 ? -60.331 -1.676 -47.786 1.00 27.94 150 ILE F N 1
ATOM 4867 C CA . ILE F 1 66 ? -60.072 -3.082 -47.858 1.00 26.63 150 ILE F CA 1
ATOM 4868 C C . ILE F 1 66 ? -58.603 -3.269 -47.522 1.00 26.24 150 ILE F C 1
ATOM 4869 O O . ILE F 1 66 ? -57.745 -2.613 -48.092 1.00 23.96 150 ILE F O 1
ATOM 4874 N N . TRP F 1 67 ? -58.308 -4.161 -46.593 1.00 26.55 151 TRP F N 1
ATOM 4875 C CA . TRP F 1 67 ? -56.975 -4.378 -46.083 1.00 27.02 151 TRP F CA 1
ATOM 4876 C C . TRP F 1 67 ? -56.490 -5.693 -46.654 1.00 27.92 151 TRP F C 1
ATOM 4877 O O . TRP F 1 67 ? -57.293 -6.613 -46.937 1.00 24.84 151 TRP F O 1
ATOM 4888 N N . LEU F 1 68 ? -55.176 -5.833 -46.765 1.00 25.82 152 LEU F N 1
ATOM 4889 C CA . LEU F 1 68 ? -54.584 -6.964 -47.435 1.00 23.96 152 LEU F CA 1
ATOM 4890 C C . LEU F 1 68 ? -53.338 -7.395 -46.709 1.00 25.01 152 LEU F C 1
ATOM 4891 O O . LEU F 1 68 ? -52.548 -6.577 -46.296 1.00 22.22 152 LEU F O 1
ATOM 4896 N N . SER F 1 69 ? -53.084 -8.692 -46.697 1.00 22.64 153 SER F N 1
ATOM 4897 C CA . SER F 1 69 ? -51.859 -9.271 -46.278 1.00 25.66 153 SER F CA 1
ATOM 4898 C C . SER F 1 69 ? -51.389 -10.255 -47.361 1.00 23.48 153 SER F C 1
ATOM 4899 O O . SER F 1 69 ? -52.121 -11.177 -47.685 1.00 21.24 153 SER F O 1
ATOM 4902 N N . SER F 1 70 ? -50.184 -10.086 -47.892 1.00 23.02 154 SER F N 1
ATOM 4903 C CA . SER F 1 70 ? -49.618 -10.951 -48.912 1.00 23.09 154 SER F CA 1
ATOM 4904 C C . SER F 1 70 ? -48.321 -11.597 -48.416 1.00 23.62 154 SER F C 1
ATOM 4905 O O . SER F 1 70 ? -47.444 -10.912 -47.894 1.00 22.55 154 SER F O 1
ATOM 4908 N N . PRO F 1 71 ? -48.142 -12.898 -48.659 1.00 24.78 155 PRO F N 1
ATOM 4909 C CA . PRO F 1 71 ? -46.893 -13.576 -48.350 1.00 25.90 155 PRO F CA 1
ATOM 4910 C C . PRO F 1 71 ? -45.717 -13.167 -49.217 1.00 27.66 155 PRO F C 1
ATOM 4911 O O . PRO F 1 71 ? -44.592 -13.485 -48.866 1.00 24.08 155 PRO F O 1
ATOM 4915 N N . LYS F 1 72 ? -45.951 -12.504 -50.340 1.00 30.56 156 LYS F N 1
ATOM 4916 C CA . LYS F 1 72 ? -44.865 -12.025 -51.217 1.00 29.52 156 LYS F CA 1
ATOM 4917 C C . LYS F 1 72 ? -44.514 -10.607 -50.940 1.00 28.55 156 LYS F C 1
ATOM 4918 O O . LYS F 1 72 ? -43.388 -10.240 -51.094 1.00 25.45 156 LYS F O 1
ATOM 4924 N N . SER F 1 73 ? -45.502 -9.773 -50.626 1.00 28.96 157 SER F N 1
ATOM 4925 C CA . SER F 1 73 ? -45.291 -8.316 -50.577 1.00 27.53 157 SER F CA 1
ATOM 4926 C C . SER F 1 73 ? -45.847 -7.591 -49.310 1.00 27.35 157 SER F C 1
ATOM 4927 O O . SER F 1 73 ? -45.809 -6.373 -49.230 1.00 25.68 157 SER F O 1
ATOM 4930 N N . GLY F 1 74 ? -46.379 -8.343 -48.355 1.00 24.34 158 GLY F N 1
ATOM 4931 C CA . GLY F 1 74 ? -46.706 -7.790 -47.059 1.00 25.68 158 GLY F CA 1
ATOM 4932 C C . GLY F 1 74 ? -48.062 -7.124 -46.946 1.00 23.45 158 GLY F C 1
ATOM 4933 O O . GLY F 1 74 ? -48.972 -7.425 -47.730 1.00 22.10 158 GLY F O 1
ATOM 4934 N N . PRO F 1 75 ? -48.211 -6.230 -45.968 1.00 23.43 159 PRO F N 1
ATOM 4935 C CA . PRO F 1 75 ? -49.522 -5.641 -45.678 1.00 23.67 159 PRO F CA 1
ATOM 4936 C C . PRO F 1 75 ? -49.791 -4.351 -46.433 1.00 23.87 159 PRO F C 1
ATOM 4937 O O . PRO F 1 75 ? -48.864 -3.559 -46.664 1.00 25.25 159 PRO F O 1
ATOM 4941 N N . LYS F 1 76 ? -51.045 -4.128 -46.807 1.00 22.10 160 LYS F N 1
ATOM 4942 C CA . LYS F 1 76 ? -51.469 -2.916 -47.510 1.00 26.13 160 LYS F CA 1
ATOM 4943 C C . LYS F 1 76 ? -52.895 -2.562 -47.113 1.00 26.21 160 LYS F C 1
ATOM 4944 O O . LYS F 1 76 ? -53.647 -3.419 -46.687 1.00 23.31 160 LYS F O 1
ATOM 4950 N N . ARG F 1 77 ? -53.263 -1.304 -47.260 1.00 24.81 161 ARG F N 1
ATOM 4951 C CA . ARG F 1 77 ? -54.604 -0.834 -47.044 1.00 28.22 161 ARG F CA 1
ATOM 4952 C C . ARG F 1 77 ? -55.095 -0.048 -48.242 1.00 27.00 161 ARG F C 1
ATOM 4953 O O . ARG F 1 77 ? -54.450 0.912 -48.673 1.00 26.49 161 ARG F O 1
ATOM 4961 N N . TYR F 1 78 ? -56.245 -0.416 -48.765 1.00 26.28 162 TYR F N 1
ATOM 4962 C CA . TYR F 1 78 ? -56.762 0.172 -50.001 1.00 27.17 162 TYR F CA 1
ATOM 4963 C C . TYR F 1 78 ? -57.941 1.092 -49.725 1.00 28.42 162 TYR F C 1
ATOM 4964 O O . TYR F 1 78 ? -58.909 0.687 -49.075 1.00 25.54 162 TYR F O 1
ATOM 4973 N N . ASP F 1 79 ? -57.838 2.319 -50.232 1.00 27.03 163 ASP F N 1
ATOM 4974 C CA . ASP F 1 79 ? -58.963 3.257 -50.268 1.00 28.63 163 ASP F CA 1
ATOM 4975 C C . ASP F 1 79 ? -59.702 3.202 -51.598 1.00 31.22 163 ASP F C 1
ATOM 4976 O O . ASP F 1 79 ? -59.099 2.880 -52.642 1.00 33.63 163 ASP F O 1
ATOM 4981 N N . TYR F 1 80 ? -60.982 3.534 -51.578 1.00 34.03 164 TYR F N 1
ATOM 4982 C CA . TYR F 1 80 ? -61.753 3.672 -52.818 1.00 34.99 164 TYR F CA 1
ATOM 4983 C C . TYR F 1 80 ? -61.543 5.068 -53.373 1.00 43.33 164 TYR F C 1
ATOM 4984 O O . TYR F 1 80 ? -61.973 6.045 -52.769 1.00 38.98 164 TYR F O 1
ATOM 4993 N N . VAL F 1 81 ? -60.870 5.149 -54.515 1.00 45.27 165 VAL F N 1
ATOM 4994 C CA . VAL F 1 81 ? -60.290 6.379 -55.047 1.00 51.49 165 VAL F CA 1
ATOM 4995 C C . VAL F 1 81 ? -60.764 6.541 -56.483 1.00 59.67 165 VAL F C 1
ATOM 4996 O O . VAL F 1 81 ? -60.111 6.073 -57.377 1.00 62.01 165 VAL F O 1
ATOM 5000 N N . ILE F 1 82 ? -61.940 7.124 -56.696 1.00 68.48 166 ILE F N 1
ATOM 5001 C CA . ILE F 1 82 ? -62.315 7.658 -58.032 1.00 66.02 166 ILE F CA 1
ATOM 5002 C C . ILE F 1 82 ? -61.746 9.054 -58.289 1.00 66.45 166 ILE F C 1
ATOM 5003 O O . ILE F 1 82 ? -61.050 9.275 -59.276 1.00 68.04 166 ILE F O 1
ATOM 5005 N N . GLY F 1 96 ? -64.214 4.335 -60.067 1.00 69.35 180 GLY F N 1
ATOM 5006 C CA . GLY F 1 96 ? -63.292 4.256 -58.949 1.00 62.20 180 GLY F CA 1
ATOM 5007 C C . GLY F 1 96 ? -62.499 2.960 -58.884 1.00 52.19 180 GLY F C 1
ATOM 5008 O O . GLY F 1 96 ? -62.883 1.941 -59.460 1.00 48.42 180 GLY F O 1
ATOM 5009 N N . GLU F 1 97 ? -61.387 3.029 -58.169 1.00 49.55 181 GLU F N 1
ATOM 5010 C CA . GLU F 1 97 ? -60.499 1.883 -57.955 1.00 44.98 181 GLU F CA 1
ATOM 5011 C C . GLU F 1 97 ? -60.035 1.799 -56.502 1.00 42.84 181 GLU F C 1
ATOM 5012 O O . GLU F 1 97 ? -60.006 2.790 -55.797 1.00 41.99 181 GLU F O 1
ATOM 5018 N N . TRP F 1 98 ? -59.604 0.605 -56.109 1.00 38.23 182 TRP F N 1
ATOM 5019 C CA . TRP F 1 98 ? -59.024 0.350 -54.795 1.00 34.76 182 TRP F CA 1
ATOM 5020 C C . TRP F 1 98 ? -57.530 0.605 -54.855 1.00 32.84 182 TRP F C 1
ATOM 5021 O O . TRP F 1 98 ? -56.823 -0.109 -55.545 1.00 31.28 182 TRP F O 1
ATOM 5032 N N . VAL F 1 99 ? -57.076 1.668 -54.186 1.00 28.56 183 VAL F N 1
ATOM 5033 C CA . VAL F 1 99 ? -55.690 2.151 -54.280 1.00 28.38 183 VAL F CA 1
ATOM 5034 C C . VAL F 1 99 ? -54.997 2.176 -52.926 1.00 28.33 183 VAL F C 1
ATOM 5035 O O . VAL F 1 99 ? -55.573 2.627 -51.938 1.00 26.35 183 VAL F O 1
ATOM 5039 N N . TYR F 1 100 ? -53.756 1.711 -52.888 1.00 26.70 184 TYR F N 1
ATOM 5040 C CA . TYR F 1 100 ? -52.887 1.853 -51.741 1.00 26.84 184 TYR F CA 1
ATOM 5041 C C . TYR F 1 100 ? -52.199 3.203 -51.851 1.00 35.98 184 TYR F C 1
ATOM 5042 O O . TYR F 1 100 ? -51.241 3.358 -52.616 1.00 31.82 184 TYR F O 1
ATOM 5051 N N . LEU F 1 101 ? -52.665 4.180 -51.069 1.00 33.40 185 LEU F N 1
ATOM 5052 C CA . LEU F 1 101 ? -52.189 5.548 -51.217 1.00 33.67 185 LEU F CA 1
ATOM 5053 C C . LEU F 1 101 ? -50.716 5.760 -50.852 1.00 37.08 185 LEU F C 1
ATOM 5054 O O . LEU F 1 101 ? -50.144 6.752 -51.245 1.00 44.35 185 LEU F O 1
ATOM 5059 N N . ARG F 1 102 ? -50.120 4.855 -50.104 1.00 32.45 186 ARG F N 1
ATOM 5060 C CA . ARG F 1 102 ? -48.721 4.931 -49.834 1.00 36.44 186 ARG F CA 1
ATOM 5061 C C . ARG F 1 102 ? -47.844 4.856 -51.120 1.00 38.50 186 ARG F C 1
ATOM 5062 O O . ARG F 1 102 ? -46.794 5.473 -51.142 1.00 35.72 186 ARG F O 1
ATOM 5070 N N . ASP F 1 103 ? -48.236 4.093 -52.115 1.00 37.28 187 ASP F N 1
ATOM 5071 C CA . ASP F 1 103 ? -47.461 4.058 -53.382 1.00 38.23 187 ASP F CA 1
ATOM 5072 C C . ASP F 1 103 ? -48.242 4.247 -54.652 1.00 32.89 187 ASP F C 1
ATOM 5073 O O . ASP F 1 103 ? -47.699 4.224 -55.712 1.00 43.49 187 ASP F O 1
ATOM 5078 N N . GLY F 1 104 ? -49.530 4.446 -54.546 1.00 33.39 188 GLY F N 1
ATOM 5079 C CA . GLY F 1 104 ? -50.402 4.628 -55.696 1.00 36.22 188 GLY F CA 1
ATOM 5080 C C . GLY F 1 104 ? -50.795 3.360 -56.423 1.00 36.15 188 GLY F C 1
ATOM 5081 O O . GLY F 1 104 ? -51.521 3.475 -57.373 1.00 36.61 188 GLY F O 1
ATOM 5082 N N . SER F 1 105 ? -50.368 2.176 -55.959 1.00 34.35 189 SER F N 1
ATOM 5083 C CA . SER F 1 105 ? -50.728 0.925 -56.622 1.00 34.23 189 SER F CA 1
ATOM 5084 C C . SER F 1 105 ? -52.155 0.494 -56.376 1.00 32.79 189 SER F C 1
ATOM 5085 O O . SER F 1 105 ? -52.770 0.878 -55.365 1.00 36.72 189 SER F O 1
ATOM 5088 N N . THR F 1 106 ? -52.705 -0.276 -57.320 1.00 31.44 190 THR F N 1
ATOM 5089 C CA . THR F 1 106 ? -54.071 -0.748 -57.217 1.00 30.69 190 THR F CA 1
ATOM 5090 C C . THR F 1 106 ? -54.084 -2.186 -56.709 1.00 30.14 190 THR F C 1
ATOM 5091 O O . THR F 1 106 ? -53.136 -2.953 -56.897 1.00 31.66 190 THR F O 1
ATOM 5095 N N . LEU F 1 107 ? -55.201 -2.555 -56.089 1.00 27.12 191 LEU F N 1
ATOM 5096 C CA . LEU F 1 107 ? -55.411 -3.912 -55.654 1.00 27.93 191 LEU F CA 1
ATOM 5097 C C . LEU F 1 107 ? -55.510 -4.840 -56.861 1.00 30.02 191 LEU F C 1
ATOM 5098 O O . LEU F 1 107 ? -54.954 -5.967 -56.833 1.00 26.79 191 LEU F O 1
ATOM 5103 N N . ASN F 1 108 ? -56.195 -4.382 -57.917 1.00 29.58 192 ASN F N 1
ATOM 5104 C CA . ASN F 1 108 ? -56.255 -5.150 -59.195 1.00 34.55 192 ASN F CA 1
ATOM 5105 C C . ASN F 1 108 ? -54.868 -5.532 -59.694 1.00 32.94 192 ASN F C 1
ATOM 5106 O O . ASN F 1 108 ? -54.625 -6.706 -60.021 1.00 30.32 192 ASN F O 1
ATOM 5111 N N . GLN F 1 109 ? -53.951 -4.569 -59.674 1.00 32.89 193 GLN F N 1
ATOM 5112 C CA . GLN F 1 109 ? -52.612 -4.823 -60.189 1.00 33.22 193 GLN F CA 1
ATOM 5113 C C . GLN F 1 109 ? -51.869 -5.858 -59.357 1.00 31.23 193 GLN F C 1
ATOM 5114 O O . GLN F 1 109 ? -51.189 -6.741 -59.914 1.00 31.25 193 GLN F O 1
ATOM 5120 N N . LEU F 1 110 ? -51.993 -5.781 -58.030 1.00 28.43 194 LEU F N 1
ATOM 5121 C CA . LEU F 1 110 ? -51.346 -6.762 -57.178 1.00 27.37 194 LEU F CA 1
ATOM 5122 C C . LEU F 1 110 ? -51.852 -8.171 -57.457 1.00 23.07 194 LEU F C 1
ATOM 5123 O O . LEU F 1 110 ? -51.062 -9.105 -57.546 1.00 21.45 194 LEU F O 1
ATOM 5128 N N . LEU F 1 111 ? -53.168 -8.313 -57.552 1.00 24.10 195 LEU F N 1
ATOM 5129 C CA . LEU F 1 111 ? -53.755 -9.636 -57.793 1.00 28.58 195 LEU F CA 1
ATOM 5130 C C . LEU F 1 111 ? -53.312 -10.195 -59.129 1.00 29.99 195 LEU F C 1
ATOM 5131 O O . LEU F 1 111 ? -53.006 -11.399 -59.222 1.00 27.31 195 LEU F O 1
ATOM 5136 N N . LEU F 1 112 ? -53.230 -9.313 -60.141 1.00 30.11 196 LEU F N 1
ATOM 5137 C CA . LEU F 1 112 ? -52.789 -9.759 -61.456 1.00 32.80 196 LEU F CA 1
ATOM 5138 C C . LEU F 1 112 ? -51.359 -10.273 -61.394 1.00 29.47 196 LEU F C 1
ATOM 5139 O O . LEU F 1 112 ? -51.084 -11.399 -61.819 1.00 30.86 196 LEU F O 1
ATOM 5144 N N . GLU F 1 113 ? -50.470 -9.476 -60.821 1.00 29.33 197 GLU F N 1
ATOM 5145 C CA . GLU F 1 113 ? -49.055 -9.804 -60.799 1.00 31.03 197 GLU F CA 1
ATOM 5146 C C . GLU F 1 113 ? -48.705 -10.973 -59.927 1.00 26.53 197 GLU F C 1
ATOM 5147 O O . GLU F 1 113 ? -47.787 -11.719 -60.254 1.00 26.86 197 GLU F O 1
ATOM 5153 N N . GLU F 1 114 ? -49.365 -11.112 -58.791 1.00 24.12 198 GLU F N 1
ATOM 5154 C CA . GLU F 1 114 ? -48.931 -12.117 -57.826 1.00 27.34 198 GLU F CA 1
ATOM 5155 C C . GLU F 1 114 ? -49.649 -13.440 -58.004 1.00 26.91 198 GLU F C 1
ATOM 5156 O O . GLU F 1 114 ? -48.993 -14.472 -57.786 1.00 29.22 198 GLU F O 1
ATOM 5162 N N . ILE F 1 115 ? -50.918 -13.452 -58.359 1.00 28.36 199 ILE F N 1
ATOM 5163 C CA . ILE F 1 115 ? -51.611 -14.720 -58.483 1.00 32.38 199 ILE F CA 1
ATOM 5164 C C . ILE F 1 115 ? -52.317 -14.917 -59.820 1.00 32.68 199 ILE F C 1
ATOM 5165 O O . ILE F 1 115 ? -52.976 -15.907 -60.035 1.00 32.76 199 ILE F O 1
ATOM 5170 N N . GLY F 1 116 ? -52.138 -13.983 -60.730 1.00 32.00 200 GLY F N 1
ATOM 5171 C CA . GLY F 1 116 ? -52.639 -14.175 -62.100 1.00 32.52 200 GLY F CA 1
ATOM 5172 C C . GLY F 1 116 ? -54.137 -14.047 -62.209 1.00 36.90 200 GLY F C 1
ATOM 5173 O O . GLY F 1 116 ? -54.767 -14.676 -63.066 1.00 32.65 200 GLY F O 1
ATOM 5174 N N . VAL F 1 117 ? -54.749 -13.261 -61.338 1.00 32.57 201 VAL F N 1
ATOM 5175 C CA . VAL F 1 117 ? -56.173 -13.025 -61.367 1.00 34.05 201 VAL F CA 1
ATOM 5176 C C . VAL F 1 117 ? -56.389 -11.647 -61.955 1.00 39.33 201 VAL F C 1
ATOM 5177 O O . VAL F 1 117 ? -55.836 -10.672 -61.477 1.00 35.11 201 VAL F O 1
ATOM 5181 N N . ASP F 1 118 ? -57.215 -11.568 -62.995 1.00 36.43 202 ASP F N 1
ATOM 5182 C CA . ASP F 1 118 ? -57.441 -10.350 -63.721 1.00 42.72 202 ASP F CA 1
ATOM 5183 C C . ASP F 1 118 ? -58.887 -9.921 -63.423 1.00 47.59 202 ASP F C 1
ATOM 5184 O O . ASP F 1 118 ? -59.820 -10.509 -63.958 1.00 44.08 202 ASP F O 1
ATOM 5189 N N . LEU F 1 119 ? -59.040 -8.916 -62.599 1.00 45.25 203 LEU F N 1
ATOM 5190 C CA . LEU F 1 119 ? -60.340 -8.581 -62.030 1.00 51.24 203 LEU F CA 1
ATOM 5191 C C . LEU F 1 119 ? -60.671 -7.225 -62.614 1.00 59.55 203 LEU F C 1
ATOM 5192 O O . LEU F 1 119 ? -59.816 -6.312 -62.626 1.00 71.39 203 LEU F O 1
ATOM 5197 N N . ASN F 1 120 ? -61.884 -7.039 -63.122 1.00 62.87 204 ASN F N 1
ATOM 5198 C CA . ASN F 1 120 ? -62.436 -5.669 -63.337 1.00 69.39 204 ASN F CA 1
ATOM 5199 C C . ASN F 1 120 ? -63.824 -5.628 -62.714 1.00 73.48 204 ASN F C 1
ATOM 5200 O O . ASN F 1 120 ? -64.793 -6.046 -63.359 1.00 73.39 204 ASN F O 1
ATOM 5205 N N . VAL F 1 121 ? -63.951 -5.130 -61.469 1.00 70.77 205 VAL F N 1
ATOM 5206 C CA . VAL F 1 121 ? -65.281 -4.863 -60.866 1.00 70.18 205 VAL F CA 1
ATOM 5207 C C . VAL F 1 121 ? -65.639 -3.422 -61.175 1.00 66.41 205 VAL F C 1
ATOM 5208 O O . VAL F 1 121 ? -66.180 -3.118 -62.241 1.00 66.25 205 VAL F O 1
#

CATH classification: 3.30.920.10